Protein AF-A0A951RZ96-F1 (afdb_monomer_lite)

Foldseek 3Di:
DVVVVQLVVLLVQLVVLLVVLVVCVVVVNNPVSVVSNVVSQCSHVVSVVVVVCVVVVVPPPPLPPLPDPPVLVVVVVPDPLPPDLPRVVVVVVVCVVDPDPQDLVNLLSSLLVSLLVLLLVCLVVLNDPSSLVVNVVSCVVSVHDPVSLLSSLVNCVVVNLVSLLVLLLVLLDPPDDPVVSVVSNVSSCVSSVNDPVSSVVSLLVSLLVVLVVLLVVCCPVLAAALVNVQVSQVSCVSSVHHPVCPPVSYDPVSVVSHVRRHLLNCLLLLNFDFDDDPPDDADVVKGWRDKDKWKKKDKDFDQDDWDWDWDWDWDDPDPPDTDIDIDTDTDGDTDIDIDIFIFMWIDMLFWIWTDGPPNVPIDIAGLVQFPDWDQDQFWIWTDGDPDIITIGHDNSCSSSVVSNSVSSSCCNVPVPDPSNVVSVVSVVVGDDDD

Sequence (434 aa):
MLRKIWIIFRWISGIALMALTIGAVASGDTVPGVIIFIIGLLIIPPVTKFLVRLLKGELKRPSLEIKPPLSIRKFIKDLDLKNDDNLIQTIDNRLKQTKRSFSDKDKKKLGLSLYQNISMAGIHSLFQANEEQKLQELREYFHLSDNEISDVRKSIKPMALSEIATLFRNSFNDGYSKIHIESLINKLKNELGLIQPDVNAAKEKAAKEFLDVFLQKKLVKGRVSPADETDIFHVLAKLGYAPEKLSGLIPQATLQNLKTGKLLWQLENGILRQIQAPYLNLRQSENCYWSCNGTRIESETKITEYSLSGGGLSFPVTSTISVGGGTGTARPIENEVTHKYNGTLYLTSQRVIFISPDSSKSFQIGLDDLLSFTQYTDGLGFIIDQNNFIVQLSTKDLELFSIALSSAIRNHLEPDNETLRLARTEIEKGKEVI

Secondary structure (DSSP, 8-state):
-HHHHHHHHHHHHHHHHHHHHHHHHHTT-HHHHHHHHHHHHHHSHHHHHHHHHHHTT------------HHHHHHHHTS-TTT-TTHHHHHHHHHHH-SSPPPHHHHHHHHHHHHHHHHHHHHHHT--HHHHHHHHHHHHHTT--HHHHHHHHHHHHHHHHHHHHHHHHHTTSTTS-HHHHHHHHHHHHHHTT--HHHHHHHHHHHHHHHHHHHHHHHHTTS---HHHHHHHHHHHHHTT--GGGHHHHS-HHHHHHHHHHHHHHHHHTT-PPP---TTS-PPTT--EEEEEEEEEEEEEEEEEEEEEE-----EEEETTEEE-----EEEEEEEEEEEEEEEEEEEESSEEEEE-SSGGG-EEEETTT--EEEE-SSEEEEEETTEEEEEE--HHHHHHHHHHHHHHHHHHH-TT-HHHHHHHHHHHHSPP--

Radius of gyration: 39.44 Å; chains: 1; bounding box: 118×55×101 Å

Structure (mmCIF, N/CA/C/O backbone):
data_AF-A0A951RZ96-F1
#
_entry.id   AF-A0A951RZ96-F1
#
loop_
_atom_site.group_PDB
_atom_site.id
_atom_site.type_symbol
_atom_site.label_atom_id
_atom_site.label_alt_id
_atom_site.label_comp_id
_atom_site.label_asym_id
_atom_site.label_entity_id
_atom_site.label_seq_id
_atom_site.pdbx_PDB_ins_code
_atom_site.Cartn_x
_atom_site.Cartn_y
_atom_site.Cartn_z
_atom_site.occupancy
_atom_site.B_iso_or_equiv
_atom_site.auth_seq_id
_atom_site.auth_comp_id
_atom_site.auth_asym_id
_atom_site.auth_atom_id
_atom_site.pdbx_PDB_model_num
ATOM 1 N N . MET A 1 1 ? 26.055 0.524 41.254 1.00 67.38 1 MET A N 1
ATOM 2 C CA . MET A 1 1 ? 26.644 1.801 41.722 1.00 67.38 1 MET A CA 1
ATOM 3 C C . MET A 1 1 ? 26.820 2.813 40.579 1.00 67.38 1 MET A C 1
ATOM 5 O O . MET A 1 1 ? 26.303 3.917 40.703 1.00 67.38 1 MET A O 1
ATOM 9 N N . LEU A 1 2 ? 27.396 2.423 39.427 1.00 67.88 2 LEU A N 1
ATOM 10 C CA . LEU A 1 2 ? 27.609 3.295 38.250 1.00 67.88 2 LEU A CA 1
ATOM 11 C C . LEU A 1 2 ? 26.382 4.101 37.782 1.00 67.88 2 LEU A C 1
ATOM 13 O O . LEU A 1 2 ? 26.492 5.282 37.475 1.00 67.88 2 LEU A O 1
ATOM 17 N N . ARG A 1 3 ? 25.186 3.500 37.768 1.00 70.69 3 ARG A N 1
ATOM 18 C CA . ARG A 1 3 ? 23.967 4.175 37.284 1.00 70.69 3 ARG A CA 1
ATOM 19 C C . ARG A 1 3 ? 23.546 5.372 38.148 1.00 70.69 3 ARG A C 1
ATOM 21 O O . ARG A 1 3 ? 23.000 6.334 37.620 1.00 70.69 3 ARG A O 1
ATOM 28 N N . LYS A 1 4 ? 23.800 5.322 39.462 1.00 74.25 4 LYS A N 1
ATOM 29 C CA . LYS A 1 4 ? 23.524 6.445 40.377 1.00 74.25 4 LYS A CA 1
ATOM 30 C C . LYS A 1 4 ? 24.537 7.574 40.167 1.00 74.25 4 LYS A C 1
ATOM 32 O O . LYS A 1 4 ? 24.135 8.728 40.093 1.00 74.25 4 LYS A O 1
ATOM 37 N N . ILE A 1 5 ? 25.809 7.222 39.972 1.00 79.44 5 ILE A N 1
ATOM 38 C CA . ILE A 1 5 ? 26.901 8.164 39.678 1.00 79.44 5 ILE A CA 1
ATOM 39 C C . ILE A 1 5 ? 26.632 8.911 38.364 1.00 79.44 5 ILE A C 1
ATOM 41 O O . ILE A 1 5 ? 26.711 10.134 38.322 1.00 79.44 5 ILE A O 1
ATOM 45 N N . TRP A 1 6 ? 26.193 8.203 37.322 1.00 78.75 6 TRP A N 1
ATOM 46 C CA . TRP A 1 6 ? 25.850 8.810 36.032 1.00 78.75 6 TRP A CA 1
ATOM 47 C C . TRP A 1 6 ? 24.682 9.805 36.114 1.00 78.75 6 TRP A C 1
ATOM 49 O O . TRP A 1 6 ? 24.692 10.851 35.470 1.00 78.75 6 TRP A O 1
ATOM 59 N N . ILE A 1 7 ? 23.660 9.501 36.920 1.00 79.62 7 ILE A N 1
ATOM 60 C CA . ILE A 1 7 ? 22.521 10.407 37.127 1.00 79.62 7 ILE A CA 1
ATOM 61 C C . ILE A 1 7 ? 22.978 11.683 37.837 1.00 79.62 7 ILE A C 1
ATOM 63 O O . ILE A 1 7 ? 22.586 12.770 37.421 1.00 79.62 7 ILE A O 1
ATOM 67 N N . ILE A 1 8 ? 23.817 11.555 38.867 1.00 83.00 8 ILE A N 1
ATOM 68 C CA . ILE A 1 8 ? 24.377 12.695 39.604 1.00 83.00 8 ILE A CA 1
ATOM 69 C C . ILE A 1 8 ? 25.233 13.564 38.675 1.00 83.00 8 ILE A C 1
ATOM 71 O O . ILE A 1 8 ? 25.050 14.777 38.642 1.00 83.00 8 ILE A O 1
ATOM 75 N N . PHE A 1 9 ? 26.082 12.954 37.844 1.00 86.50 9 PHE A N 1
ATOM 76 C CA . PHE A 1 9 ? 26.893 13.676 36.862 1.00 86.50 9 PHE A CA 1
ATOM 77 C C . PHE A 1 9 ? 26.039 14.488 35.874 1.00 86.50 9 PHE A C 1
ATOM 79 O O . PHE A 1 9 ? 26.318 15.658 35.626 1.00 86.50 9 PHE A O 1
ATOM 86 N N . ARG A 1 10 ? 24.943 13.908 35.365 1.00 84.62 10 ARG A N 1
ATOM 87 C CA . ARG A 1 10 ? 24.001 14.618 34.482 1.00 84.62 10 ARG A CA 1
ATOM 88 C C . ARG A 1 10 ? 23.308 15.796 35.165 1.00 84.62 10 ARG A C 1
ATOM 90 O O . ARG A 1 10 ? 23.081 16.815 34.523 1.00 84.62 10 ARG A O 1
ATOM 97 N N . TRP A 1 11 ? 22.976 15.674 36.449 1.00 86.12 11 TRP A N 1
ATOM 98 C CA . TRP A 1 11 ? 22.441 16.797 37.223 1.00 86.12 11 TRP A CA 1
ATOM 99 C C . TRP A 1 11 ? 23.462 17.927 37.350 1.00 86.12 11 TRP A C 1
ATOM 101 O O . TRP A 1 11 ? 23.135 19.070 37.050 1.00 86.12 11 TRP A O 1
ATOM 111 N N . ILE A 1 12 ? 24.698 17.596 37.728 1.00 85.69 12 ILE A N 1
ATOM 112 C CA . ILE A 1 12 ? 25.774 18.578 37.910 1.00 85.69 12 ILE A CA 1
ATOM 113 C C . ILE A 1 12 ? 26.086 19.287 36.586 1.00 85.69 12 ILE A C 1
ATOM 115 O O . ILE A 1 12 ? 26.127 20.511 36.544 1.00 85.69 12 ILE A O 1
ATOM 119 N N . SER A 1 13 ? 26.232 18.535 35.492 1.00 84.88 13 SER A N 1
ATOM 120 C CA . SER A 1 13 ? 26.536 19.090 34.169 1.00 84.88 13 SER A CA 1
ATOM 121 C C . SER A 1 13 ? 25.407 19.978 33.627 1.00 84.88 13 SER A C 1
ATOM 123 O O . SER A 1 13 ? 25.680 21.070 33.135 1.00 84.88 13 SER A O 1
ATOM 125 N N . GLY A 1 14 ? 24.142 19.563 33.769 1.00 84.38 14 GLY A N 1
ATOM 126 C CA . GLY A 1 14 ? 22.997 20.369 33.331 1.00 84.38 14 GLY A CA 1
ATOM 127 C C . GLY A 1 14 ? 22.832 21.668 34.127 1.00 84.38 14 GLY A C 1
ATOM 128 O O . GLY A 1 14 ? 22.556 22.713 33.542 1.00 84.38 14 GLY A O 1
ATOM 129 N N . ILE A 1 15 ? 23.053 21.627 35.448 1.00 85.00 15 ILE A N 1
ATOM 130 C CA . ILE A 1 15 ? 23.020 22.823 36.306 1.00 85.00 15 ILE A CA 1
ATOM 131 C C . ILE A 1 15 ? 24.193 23.756 35.983 1.00 85.00 15 ILE A C 1
ATOM 133 O O . ILE A 1 15 ? 23.989 24.961 35.871 1.00 85.00 15 ILE A O 1
ATOM 137 N N . ALA A 1 16 ? 25.401 23.219 35.784 1.00 84.44 16 ALA A N 1
ATOM 138 C CA . ALA A 1 16 ? 26.574 24.015 35.426 1.00 84.44 16 ALA A CA 1
ATOM 139 C C . ALA A 1 16 ? 26.386 24.744 34.086 1.00 84.44 16 ALA A C 1
ATOM 141 O O . ALA A 1 16 ? 26.691 25.929 33.981 1.00 84.44 16 ALA A O 1
ATOM 142 N N . LEU A 1 17 ? 25.810 24.069 33.084 1.00 85.19 17 LEU A N 1
ATOM 143 C CA . LEU A 1 17 ? 25.482 24.692 31.801 1.00 85.19 17 LEU A CA 1
ATOM 144 C C . LEU A 1 17 ? 24.426 25.789 31.949 1.00 85.19 17 LEU A C 1
ATOM 146 O O . LEU A 1 17 ? 24.587 26.842 31.350 1.00 85.19 17 LEU A O 1
ATOM 150 N N . MET A 1 18 ? 23.405 25.608 32.792 1.00 84.00 18 MET A N 1
ATOM 151 C CA . MET A 1 18 ? 22.448 26.684 33.083 1.00 84.00 18 MET A CA 1
ATOM 152 C C . MET A 1 18 ? 23.054 27.847 33.879 1.00 84.00 18 MET A C 1
ATOM 154 O O . MET A 1 18 ? 22.635 28.983 33.707 1.00 84.00 18 MET A O 1
ATOM 158 N N . ALA A 1 19 ? 24.056 27.617 34.725 1.00 82.44 19 ALA A N 1
ATOM 159 C CA . ALA A 1 19 ? 24.758 28.717 35.386 1.00 82.44 19 ALA A CA 1
ATOM 160 C C . ALA A 1 19 ? 25.579 29.549 34.381 1.00 82.44 19 ALA A C 1
ATOM 162 O O . ALA A 1 19 ? 25.634 30.774 34.490 1.00 82.44 19 ALA A O 1
ATOM 163 N N . LEU A 1 20 ? 26.152 28.908 33.355 1.00 80.00 20 LEU A N 1
ATOM 164 C CA . LEU A 1 20 ? 26.902 29.587 32.289 1.00 80.00 20 LEU A CA 1
ATOM 165 C C . LEU A 1 20 ? 26.033 30.520 31.433 1.00 80.00 20 LEU A C 1
ATOM 167 O O . LEU A 1 20 ? 26.541 31.500 30.891 1.00 80.00 20 LEU A O 1
ATOM 171 N N . THR A 1 21 ? 24.722 30.283 31.353 1.00 82.69 21 THR A N 1
ATOM 172 C CA . THR A 1 21 ? 23.816 31.160 30.595 1.00 82.69 21 THR A CA 1
ATOM 173 C C . THR A 1 21 ? 23.649 32.513 31.268 1.00 82.69 21 THR A C 1
ATOM 175 O O . THR A 1 21 ? 23.460 33.508 30.581 1.00 82.69 21 THR A O 1
ATOM 178 N N . ILE A 1 22 ? 23.773 32.573 32.598 1.00 78.44 22 ILE A N 1
ATOM 179 C CA . ILE A 1 22 ? 23.763 33.834 33.351 1.00 78.44 22 ILE A CA 1
ATOM 180 C C . ILE A 1 22 ? 24.985 34.680 32.958 1.00 78.44 22 ILE A C 1
ATOM 182 O O . ILE A 1 22 ? 24.857 35.885 32.759 1.00 78.44 22 ILE A O 1
ATOM 186 N N . GLY A 1 23 ? 26.146 34.043 32.761 1.00 72.75 23 GLY A N 1
ATOM 187 C CA . GLY A 1 23 ? 27.363 34.705 32.280 1.00 72.75 23 GLY A CA 1
ATOM 188 C C . GLY A 1 23 ? 27.250 35.212 30.839 1.00 72.75 23 GLY A C 1
ATOM 189 O O . GLY A 1 23 ? 27.618 36.350 30.568 1.00 72.75 23 GLY A O 1
ATOM 190 N N . ALA A 1 24 ? 26.680 34.408 29.936 1.00 73.44 24 ALA A N 1
ATOM 191 C CA . ALA A 1 24 ? 26.479 34.792 28.534 1.00 73.44 24 ALA A CA 1
ATOM 192 C C . ALA A 1 24 ? 25.457 35.936 28.359 1.00 73.44 24 ALA A C 1
ATOM 194 O O . ALA A 1 24 ? 25.614 36.800 27.499 1.00 73.44 24 ALA A O 1
ATOM 195 N N . VAL A 1 25 ? 24.422 35.979 29.207 1.00 73.12 25 VAL A N 1
ATOM 196 C CA . VAL A 1 25 ? 23.458 37.091 29.236 1.00 73.12 25 VAL A CA 1
ATOM 197 C C . VAL A 1 25 ? 24.111 38.371 29.769 1.00 73.12 25 VAL A C 1
ATOM 199 O O . VAL A 1 25 ? 23.847 39.449 29.243 1.00 73.12 25 VAL A O 1
ATOM 202 N N . ALA A 1 26 ? 25.004 38.264 30.757 1.00 74.75 26 ALA A N 1
ATOM 203 C CA . ALA A 1 26 ? 25.747 39.410 31.281 1.00 74.75 26 ALA A CA 1
ATOM 204 C C . ALA A 1 26 ? 26.756 39.997 30.272 1.00 74.75 26 ALA A C 1
ATOM 206 O O . ALA A 1 26 ? 27.054 41.186 30.343 1.00 74.75 26 ALA A O 1
ATOM 207 N N . SER A 1 27 ? 27.252 39.200 29.318 1.00 77.06 27 SER A N 1
ATOM 208 C CA . SER A 1 27 ? 28.175 39.653 28.267 1.00 77.06 27 SER A CA 1
ATOM 209 C C . SER A 1 27 ? 27.485 40.188 27.003 1.00 77.06 27 SER A C 1
ATOM 211 O O . SER A 1 27 ? 28.173 40.532 26.047 1.00 77.06 27 SER A O 1
ATOM 213 N N . GLY A 1 28 ? 26.147 40.263 26.973 1.00 75.56 28 GLY A N 1
ATOM 214 C CA . GLY A 1 28 ? 25.374 40.776 25.831 1.00 75.56 28 GLY A CA 1
ATOM 215 C C . GLY A 1 28 ? 25.185 39.786 24.673 1.00 75.56 28 GLY A C 1
ATOM 216 O O . GLY A 1 28 ? 24.485 40.102 23.710 1.00 75.56 28 GLY A O 1
ATOM 217 N N . ASP A 1 29 ? 25.734 38.573 24.780 1.00 76.31 29 ASP A N 1
ATOM 218 C CA . ASP A 1 29 ? 25.683 37.544 23.737 1.00 76.31 29 ASP A CA 1
ATOM 219 C C . ASP A 1 29 ? 24.498 36.595 23.968 1.00 76.31 29 ASP A C 1
ATOM 221 O O . ASP A 1 29 ? 24.588 35.506 24.547 1.00 76.31 29 ASP A O 1
ATOM 225 N N . THR A 1 30 ? 23.326 37.042 23.521 1.00 76.00 30 THR A N 1
ATOM 226 C CA . THR A 1 30 ? 22.046 36.370 23.794 1.00 76.00 30 THR A CA 1
ATOM 227 C C . THR A 1 30 ? 21.882 35.045 23.042 1.00 76.00 30 THR A C 1
ATOM 229 O O . THR A 1 30 ? 21.320 34.096 23.591 1.00 76.00 30 THR A O 1
ATOM 232 N N . VAL A 1 31 ? 22.407 34.929 21.818 1.00 80.94 31 VAL A N 1
ATOM 233 C CA . VAL A 1 31 ? 22.244 33.724 20.982 1.00 80.94 31 VAL A CA 1
ATOM 234 C C . VAL A 1 31 ? 23.023 32.519 21.540 1.00 80.94 31 VAL A C 1
ATOM 236 O O . VAL A 1 31 ? 22.403 31.470 21.748 1.00 80.94 31 VAL A O 1
ATOM 239 N N . PRO A 1 32 ? 24.327 32.627 21.877 1.00 79.25 32 PRO A N 1
ATOM 240 C CA . PRO A 1 32 ? 25.053 31.534 22.528 1.00 79.25 32 PRO A CA 1
ATOM 241 C C . PRO A 1 32 ? 24.458 31.160 23.891 1.00 79.25 32 PRO A C 1
ATOM 243 O O . PRO A 1 32 ? 24.352 29.975 24.213 1.00 79.25 32 PRO A O 1
ATOM 246 N N . GLY A 1 33 ? 24.005 32.152 24.667 1.00 81.44 33 GLY A N 1
ATOM 247 C CA . GLY A 1 33 ? 23.367 31.929 25.966 1.00 81.44 33 GLY A CA 1
ATOM 248 C C . GLY A 1 33 ? 22.097 31.080 25.873 1.00 81.44 33 GLY A C 1
ATOM 249 O O . GLY A 1 33 ? 21.921 30.148 26.657 1.00 81.44 33 GLY A O 1
ATOM 250 N N . VAL A 1 34 ? 21.242 31.331 24.876 1.00 81.1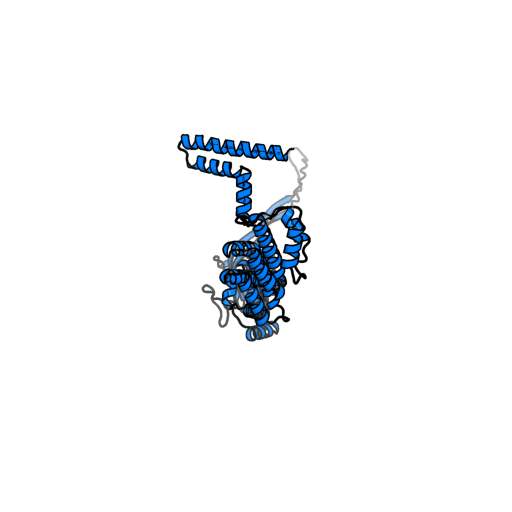9 34 VAL A N 1
ATOM 251 C CA . VAL A 1 34 ? 20.021 30.539 24.645 1.00 81.19 34 VAL A CA 1
ATOM 252 C C . VAL A 1 34 ? 20.352 29.108 24.215 1.00 81.19 34 VAL A C 1
ATOM 254 O O . VAL A 1 34 ? 19.736 28.162 24.708 1.00 81.19 34 VAL A O 1
ATOM 257 N N . ILE A 1 35 ? 21.349 28.920 23.346 1.00 82.25 35 ILE A N 1
ATOM 258 C CA . ILE A 1 35 ? 21.777 27.583 22.905 1.00 82.25 35 ILE A CA 1
ATOM 259 C C . ILE A 1 35 ? 22.291 26.765 24.097 1.00 82.25 35 ILE A C 1
ATOM 261 O O . ILE A 1 35 ? 21.859 25.629 24.304 1.00 82.25 35 ILE A O 1
ATOM 265 N N . ILE A 1 36 ? 23.155 27.356 24.928 1.00 84.06 36 ILE A N 1
ATOM 266 C CA . ILE A 1 36 ? 23.700 26.707 26.129 1.00 84.06 36 ILE A CA 1
ATOM 267 C C . ILE A 1 36 ? 22.582 26.388 27.131 1.00 84.06 36 ILE A C 1
ATOM 269 O O . ILE A 1 36 ? 22.585 25.308 27.726 1.00 84.06 36 ILE A O 1
ATOM 273 N N . PHE A 1 37 ? 21.585 27.268 27.266 1.00 83.75 37 PHE A N 1
ATOM 274 C CA . PHE A 1 37 ? 20.424 27.041 28.127 1.00 83.75 37 PHE A CA 1
ATOM 275 C C . PHE A 1 37 ? 19.619 25.819 27.692 1.00 83.75 37 PHE A C 1
ATOM 277 O O . PHE A 1 37 ? 19.328 24.946 28.509 1.00 83.75 37 PHE A O 1
ATOM 284 N N . ILE A 1 38 ? 19.308 25.720 26.397 1.00 83.31 38 ILE A N 1
ATOM 285 C CA . ILE A 1 38 ? 18.549 24.597 25.837 1.00 83.31 38 ILE A CA 1
ATOM 286 C C . ILE A 1 38 ? 19.325 23.287 26.020 1.00 83.31 38 ILE A C 1
ATOM 288 O O . ILE A 1 38 ? 18.748 22.294 26.467 1.00 83.31 38 ILE A O 1
ATOM 292 N N . ILE A 1 39 ? 20.633 23.282 25.747 1.00 83.81 39 ILE A N 1
ATOM 293 C CA . ILE A 1 39 ? 21.493 22.104 25.942 1.00 83.81 39 ILE A CA 1
ATOM 294 C C . ILE A 1 39 ? 21.534 21.701 27.424 1.00 83.81 39 ILE A C 1
ATOM 296 O O . ILE A 1 39 ? 21.363 20.524 27.745 1.00 83.81 39 ILE A O 1
ATOM 300 N N . GLY A 1 40 ? 21.694 22.664 28.336 1.00 82.81 40 GLY A N 1
ATOM 301 C CA . GLY A 1 40 ? 21.662 22.426 29.780 1.00 82.81 40 GLY A CA 1
ATOM 302 C C . GLY A 1 40 ? 20.340 21.805 30.232 1.00 82.81 40 GLY A C 1
ATOM 303 O O . GLY A 1 40 ? 20.338 20.794 30.940 1.00 82.81 40 GLY A O 1
ATOM 304 N N . LEU A 1 41 ? 19.212 22.330 29.743 1.00 83.88 41 LEU A N 1
ATOM 305 C CA . LEU A 1 41 ? 17.874 21.798 30.009 1.00 83.88 41 LEU A CA 1
ATOM 306 C C . LEU A 1 41 ? 17.742 20.345 29.518 1.00 83.88 41 LEU A C 1
ATOM 308 O O . LEU A 1 41 ? 17.249 19.481 30.246 1.00 83.88 41 LEU A O 1
ATOM 312 N N . LEU A 1 42 ? 18.243 20.056 28.312 1.00 83.94 42 LEU A N 1
ATOM 313 C CA . LEU A 1 42 ? 18.226 18.734 27.681 1.00 83.94 42 LEU A CA 1
ATOM 314 C C . LEU A 1 42 ? 19.121 17.699 28.366 1.00 83.94 42 LEU A C 1
ATOM 316 O O . LEU A 1 42 ? 18.974 16.513 28.097 1.00 83.94 42 LEU A O 1
ATOM 320 N N . ILE A 1 43 ? 20.037 18.073 29.256 1.00 86.12 43 ILE A N 1
ATOM 321 C CA . ILE A 1 43 ? 20.878 17.094 29.963 1.00 86.12 43 ILE A CA 1
ATOM 322 C C . ILE A 1 43 ? 20.187 16.592 31.240 1.00 86.12 43 ILE A C 1
ATOM 324 O O . ILE A 1 43 ? 20.387 15.435 31.649 1.00 86.12 43 ILE A O 1
ATOM 328 N N . ILE A 1 44 ? 19.295 17.400 31.821 1.00 86.25 44 ILE A N 1
ATOM 329 C CA . ILE A 1 44 ? 18.681 17.132 33.123 1.00 86.25 44 ILE A CA 1
ATOM 330 C C . ILE A 1 44 ? 17.680 15.963 33.015 1.00 86.25 44 ILE A C 1
ATOM 332 O O . ILE A 1 44 ? 16.775 15.958 32.169 1.00 86.25 44 ILE A O 1
ATOM 336 N N . PRO A 1 45 ? 17.816 14.917 33.857 1.00 81.62 45 PRO A N 1
ATOM 337 C CA . PRO A 1 45 ? 17.009 13.697 33.756 1.00 81.62 45 PRO A CA 1
ATOM 338 C C . PRO A 1 45 ? 15.471 13.861 33.729 1.00 81.62 45 PRO A C 1
ATOM 340 O O . PRO A 1 45 ? 14.825 13.110 32.997 1.00 81.62 45 PRO A O 1
ATOM 343 N N . PRO A 1 46 ? 14.834 14.779 34.481 1.00 79.19 46 PRO A N 1
ATOM 344 C CA . PRO A 1 46 ? 13.391 15.013 34.414 1.00 79.19 46 PRO A CA 1
ATOM 345 C C . PRO A 1 46 ? 12.948 15.559 33.053 1.00 79.19 46 PRO A C 1
ATOM 347 O O . PRO A 1 46 ? 11.949 15.091 32.515 1.00 79.19 46 PRO A O 1
ATOM 350 N N . VAL A 1 47 ? 13.719 16.484 32.474 1.00 75.00 47 VAL A N 1
ATOM 351 C CA . VAL A 1 47 ? 13.418 17.133 31.188 1.00 75.00 47 VAL A CA 1
ATOM 352 C C . VAL A 1 47 ? 13.561 16.135 30.047 1.00 75.00 47 VAL A C 1
ATOM 354 O O . VAL A 1 47 ? 12.660 15.998 29.227 1.00 75.00 47 VAL A O 1
ATOM 357 N N . THR A 1 48 ? 14.635 15.343 30.043 1.00 75.88 48 THR A N 1
ATOM 358 C CA . THR A 1 48 ? 14.790 14.261 29.056 1.00 75.88 48 THR A CA 1
ATOM 359 C C . THR A 1 48 ? 13.709 13.202 29.169 1.00 75.88 48 THR A C 1
ATOM 361 O O . THR A 1 48 ? 13.169 12.781 28.154 1.00 75.88 48 THR A O 1
ATOM 364 N N . LYS A 1 49 ? 13.327 12.790 30.385 1.00 74.50 49 LYS A N 1
ATOM 365 C CA . LYS A 1 49 ? 12.194 11.871 30.573 1.00 74.50 49 LYS A CA 1
ATOM 366 C C . LYS A 1 49 ? 10.879 12.473 30.082 1.00 74.50 49 LYS A C 1
ATOM 368 O O . LYS A 1 49 ? 10.064 11.743 29.528 1.00 74.50 49 LYS A O 1
ATOM 373 N N . PHE A 1 50 ? 10.669 13.770 30.286 1.00 70.56 50 PHE A N 1
ATOM 374 C CA . PHE A 1 50 ? 9.487 14.478 29.807 1.00 70.56 50 PHE A CA 1
ATOM 375 C C . PHE A 1 50 ? 9.457 14.571 28.276 1.00 70.56 50 PHE A C 1
ATOM 377 O O . PHE A 1 50 ? 8.454 14.208 27.673 1.00 70.56 50 PHE A O 1
ATOM 384 N N . LEU A 1 51 ? 10.566 14.947 27.636 1.00 67.62 51 LEU A N 1
ATOM 385 C CA . LEU A 1 51 ? 10.683 15.029 26.176 1.00 67.62 51 LEU A CA 1
ATOM 386 C C . LEU A 1 51 ? 10.592 13.668 25.496 1.00 67.62 51 LEU A C 1
ATOM 388 O O . LEU A 1 51 ? 9.917 13.541 24.485 1.00 67.62 51 LEU A O 1
ATOM 392 N N . VAL A 1 52 ? 11.205 12.631 26.070 1.00 71.00 52 VAL A N 1
ATOM 393 C CA . VAL A 1 52 ? 11.050 11.259 25.570 1.00 71.00 52 VAL A CA 1
ATOM 394 C C . VAL A 1 52 ? 9.588 10.818 25.667 1.00 71.00 52 VAL A C 1
ATOM 396 O O . VAL A 1 52 ? 9.091 10.188 24.740 1.00 71.00 52 VAL A O 1
ATOM 399 N N . ARG A 1 53 ? 8.871 11.185 26.739 1.00 64.81 53 ARG A N 1
ATOM 400 C CA . ARG A 1 53 ? 7.423 10.934 26.845 1.00 64.81 53 ARG A CA 1
ATOM 401 C C . ARG A 1 53 ? 6.609 11.752 25.838 1.00 64.81 53 ARG A C 1
ATOM 403 O O . ARG A 1 53 ? 5.653 11.221 25.289 1.00 64.81 53 ARG A O 1
ATOM 410 N N . LEU A 1 54 ? 6.980 13.005 25.573 1.00 61.81 54 LEU A N 1
ATOM 411 C CA . LEU A 1 54 ? 6.329 13.866 24.578 1.00 61.81 54 LEU A CA 1
ATOM 412 C C . LEU A 1 54 ? 6.529 13.321 23.152 1.00 61.81 54 LEU A C 1
ATOM 414 O O . LEU A 1 54 ? 5.555 13.147 22.429 1.00 61.81 54 LEU A O 1
ATOM 418 N N . LEU A 1 55 ? 7.761 12.957 22.785 1.00 58.69 55 LEU A N 1
ATOM 419 C CA . LEU A 1 55 ? 8.117 12.409 21.469 1.00 58.69 55 LEU A CA 1
ATOM 420 C C . LEU A 1 55 ? 7.537 11.014 21.215 1.00 58.69 55 LEU A C 1
ATOM 422 O O . LEU A 1 55 ? 7.201 10.688 20.083 1.00 58.69 55 LEU A O 1
ATOM 426 N N . LYS A 1 56 ? 7.376 10.192 22.258 1.00 62.75 56 LYS A N 1
ATOM 427 C CA . LYS A 1 56 ? 6.706 8.885 22.151 1.00 62.75 56 LYS A CA 1
ATOM 428 C C . LYS A 1 56 ? 5.175 8.974 22.149 1.00 62.75 56 LYS A C 1
ATOM 430 O O . LYS A 1 56 ? 4.518 7.938 22.139 1.00 62.75 56 LYS A O 1
ATOM 435 N N . GLY A 1 57 ? 4.593 10.176 22.224 1.00 42.12 57 GLY A N 1
ATOM 436 C CA . GLY A 1 57 ? 3.144 10.345 22.390 1.00 42.12 57 GLY A CA 1
ATOM 437 C C . GLY A 1 57 ? 2.612 9.778 23.718 1.00 42.12 57 GLY A C 1
ATOM 438 O O . GLY A 1 57 ? 1.412 9.585 23.883 1.00 42.12 57 GLY A O 1
ATOM 439 N N . GLU A 1 58 ? 3.499 9.519 24.684 1.00 46.06 58 GLU A N 1
ATOM 440 C CA . GLU A 1 58 ? 3.207 8.960 26.009 1.00 46.06 58 GLU A CA 1
ATOM 441 C C . GLU A 1 58 ? 2.833 10.033 27.041 1.00 46.06 58 GLU A C 1
ATOM 443 O O . GLU A 1 58 ? 2.655 9.719 28.222 1.00 46.06 58 GLU A O 1
ATOM 448 N N . LEU A 1 59 ? 2.660 11.294 26.627 1.00 41.50 59 LEU A N 1
ATOM 449 C CA . LEU A 1 59 ? 1.913 12.283 27.406 1.00 41.50 59 LEU A CA 1
ATOM 450 C C . LEU A 1 59 ? 0.430 11.901 27.430 1.00 41.50 59 LEU A C 1
ATOM 452 O O . LEU A 1 59 ? -0.450 12.615 26.954 1.00 41.50 59 LEU A O 1
ATOM 456 N N . LYS A 1 60 ? 0.139 10.759 28.056 1.00 43.38 60 LYS A N 1
ATOM 457 C CA . LYS A 1 60 ? -1.146 10.534 28.684 1.00 43.38 60 LYS A CA 1
ATOM 458 C C . LYS A 1 60 ? -1.326 11.709 29.641 1.00 43.38 60 LYS A C 1
ATOM 460 O O . LYS A 1 60 ? -0.616 11.809 30.645 1.00 43.38 60 LYS A O 1
ATOM 465 N N . ARG A 1 61 ? -2.286 12.595 29.331 1.00 37.09 61 ARG A N 1
ATOM 466 C CA . ARG A 1 61 ? -3.000 13.362 30.368 1.00 37.09 61 ARG A CA 1
ATOM 467 C C . ARG A 1 61 ? -3.209 12.405 31.537 1.00 37.09 61 ARG A C 1
ATOM 469 O O . ARG A 1 61 ? -3.511 11.249 31.229 1.00 37.09 61 ARG A O 1
ATOM 476 N N . PRO A 1 62 ? -3.019 12.817 32.804 1.00 32.44 62 PRO A N 1
ATOM 477 C CA . PRO A 1 62 ? -3.180 11.910 33.930 1.00 32.44 62 PRO A CA 1
ATOM 478 C C . PRO A 1 62 ? -4.505 11.187 33.741 1.00 32.44 62 PRO A C 1
ATOM 480 O O . PRO A 1 62 ? -5.575 11.782 33.844 1.00 32.44 62 PRO A O 1
ATOM 483 N N . SER A 1 63 ? -4.420 9.918 33.340 1.00 35.91 63 SER A N 1
ATOM 484 C CA . SER A 1 63 ? -5.569 9.053 33.329 1.00 35.91 63 SER A CA 1
ATOM 485 C C . SER A 1 63 ? -5.922 9.005 34.795 1.00 35.91 63 SER A C 1
ATOM 487 O O . SER A 1 63 ? -5.122 8.520 35.602 1.00 35.91 63 SER A O 1
ATOM 489 N N . LEU A 1 64 ? -7.067 9.578 35.144 1.00 40.00 64 LEU A N 1
ATOM 490 C CA . LEU A 1 64 ? -7.757 9.293 36.388 1.00 40.00 64 LEU A CA 1
ATOM 491 C C . LEU A 1 64 ? -8.140 7.804 36.349 1.00 40.00 64 LEU A C 1
ATOM 493 O O . LEU A 1 64 ? -9.305 7.441 36.282 1.00 40.00 64 LEU A O 1
ATOM 497 N N . GLU A 1 65 ? -7.142 6.915 36.344 1.00 43.38 65 GLU A N 1
ATOM 498 C CA . GLU A 1 65 ? -7.303 5.599 36.921 1.00 43.38 65 GLU A CA 1
ATOM 499 C C . GLU A 1 65 ? -7.576 5.895 38.385 1.00 43.38 65 GLU A C 1
ATOM 501 O O . GLU A 1 65 ? -6.666 6.204 39.160 1.00 43.38 65 GLU A O 1
ATOM 506 N N . ILE A 1 66 ? -8.851 5.860 38.752 1.00 53.53 66 ILE A N 1
ATOM 507 C CA . ILE A 1 66 ? -9.258 5.757 40.140 1.00 53.53 66 ILE A CA 1
ATOM 508 C C . ILE A 1 66 ? -8.640 4.437 40.604 1.00 53.53 66 ILE A C 1
ATOM 510 O O . ILE A 1 66 ? -9.198 3.371 40.391 1.00 53.53 66 ILE A O 1
ATOM 514 N N . LYS A 1 67 ? -7.415 4.467 41.140 1.00 53.97 67 LYS A N 1
ATOM 515 C CA . LYS A 1 67 ? -6.822 3.313 41.816 1.00 53.97 67 LYS A CA 1
ATOM 516 C C . LYS A 1 67 ? -7.395 3.338 43.217 1.00 53.97 67 LYS A C 1
ATOM 518 O O . LYS A 1 67 ? -6.936 4.147 44.030 1.00 53.97 67 LYS A O 1
ATOM 523 N N . PRO A 1 68 ? -8.419 2.525 43.518 1.00 60.06 68 PRO A N 1
ATOM 524 C CA . PRO A 1 68 ? -8.978 2.566 44.843 1.00 60.06 68 PRO A CA 1
ATOM 525 C C . PRO A 1 68 ? -7.946 2.013 45.841 1.00 60.06 68 PRO A C 1
ATOM 527 O O . PRO A 1 68 ? -7.051 1.244 45.461 1.00 60.06 68 PRO A O 1
ATOM 530 N N . PRO A 1 69 ? -8.044 2.401 47.121 1.00 69.62 69 PRO A N 1
ATOM 531 C CA . PRO A 1 69 ? -7.203 1.856 48.179 1.00 69.62 69 PRO A CA 1
ATOM 532 C C . PRO A 1 69 ? -7.228 0.320 48.193 1.00 69.62 69 PRO A C 1
ATOM 534 O O . PRO A 1 69 ? -8.217 -0.314 47.819 1.00 69.62 69 PRO A O 1
ATOM 537 N N . LEU A 1 70 ? -6.131 -0.288 48.656 1.00 65.25 70 LEU A N 1
ATOM 538 C CA . LEU A 1 70 ? -5.890 -1.738 48.591 1.00 65.25 70 LEU A CA 1
ATOM 539 C C . LEU A 1 70 ? -7.035 -2.580 49.191 1.00 65.25 70 LEU A C 1
ATOM 541 O O . LEU A 1 70 ? -7.313 -3.680 48.720 1.00 65.25 70 LEU A O 1
ATOM 545 N N . SER A 1 71 ? -7.713 -2.050 50.210 1.00 67.00 71 SER A N 1
ATOM 546 C CA . SER A 1 71 ? -8.873 -2.666 50.861 1.00 67.00 71 SER A CA 1
ATOM 547 C C . SER A 1 71 ? -10.084 -2.800 49.935 1.00 67.00 71 SER A C 1
ATOM 549 O O . SER A 1 71 ? -10.724 -3.844 49.932 1.00 67.00 71 SER A O 1
ATOM 551 N N . ILE A 1 72 ? -10.363 -1.782 49.116 1.00 73.25 72 ILE A N 1
ATOM 552 C CA . ILE A 1 72 ? -11.458 -1.800 48.136 1.00 73.25 72 ILE A CA 1
ATOM 553 C C . ILE A 1 72 ? -11.131 -2.784 47.008 1.00 73.25 72 ILE A C 1
ATOM 555 O O . ILE A 1 72 ? -11.990 -3.556 46.603 1.00 73.25 72 ILE A O 1
ATOM 559 N N . ARG A 1 73 ? -9.870 -2.842 46.553 1.00 72.56 73 ARG A N 1
ATOM 560 C CA . ARG A 1 73 ? -9.440 -3.852 45.566 1.00 72.56 73 ARG A CA 1
ATOM 561 C C . ARG A 1 73 ? -9.658 -5.284 46.050 1.00 72.56 73 ARG A C 1
ATOM 563 O O . ARG A 1 73 ? -10.134 -6.103 45.275 1.00 72.56 73 ARG A O 1
ATOM 570 N N . LYS A 1 74 ? -9.299 -5.582 47.304 1.00 75.62 74 LYS A N 1
ATOM 571 C CA . LYS A 1 74 ? -9.537 -6.908 47.897 1.00 75.62 74 LYS A CA 1
ATOM 572 C C . LYS A 1 74 ? -11.031 -7.213 47.997 1.00 75.62 74 LYS A C 1
ATOM 574 O O . LYS A 1 74 ? -11.440 -8.281 47.578 1.00 75.62 74 LYS A O 1
ATOM 579 N N . PHE A 1 75 ? -11.829 -6.251 48.465 1.00 80.00 75 PHE A N 1
ATOM 580 C CA . PHE A 1 75 ? -13.283 -6.402 48.559 1.00 80.00 75 PHE A CA 1
ATOM 581 C C . PHE A 1 75 ? -13.923 -6.747 47.207 1.00 80.00 75 PHE A C 1
ATOM 583 O O . PHE A 1 75 ? -14.729 -7.664 47.133 1.00 80.00 75 PHE A O 1
ATOM 590 N N . ILE A 1 76 ? -13.528 -6.045 46.140 1.00 78.38 76 ILE A N 1
ATOM 591 C CA . ILE A 1 76 ? -14.067 -6.259 44.791 1.00 78.38 76 ILE A CA 1
ATOM 592 C C . ILE A 1 76 ? -13.637 -7.605 44.205 1.00 78.38 76 ILE A C 1
ATOM 594 O O . ILE A 1 76 ? -14.444 -8.263 43.560 1.00 78.38 76 ILE A O 1
ATOM 598 N N . LYS A 1 77 ? -12.375 -8.015 44.404 1.00 78.62 77 LYS A N 1
ATOM 599 C CA . LYS A 1 77 ? -11.831 -9.255 43.821 1.00 78.62 77 LYS A CA 1
ATOM 600 C C . LYS A 1 77 ? -12.636 -10.495 44.219 1.00 78.62 77 LYS A C 1
ATOM 602 O O . LYS A 1 77 ? -12.697 -11.455 43.462 1.00 78.62 77 LYS A O 1
ATOM 607 N N . ASP A 1 78 ? -13.230 -10.454 45.399 1.00 77.75 78 ASP A N 1
ATOM 608 C CA . ASP A 1 78 ? -13.960 -11.570 45.973 1.00 77.75 78 ASP A CA 1
ATOM 609 C C . ASP A 1 78 ? -15.472 -11.517 45.661 1.00 77.75 78 ASP A C 1
ATOM 611 O O . ASP A 1 78 ? -16.234 -12.255 46.285 1.00 77.75 78 ASP A O 1
ATOM 615 N N . LEU A 1 79 ? -15.936 -10.601 44.802 1.00 82.38 79 LEU A N 1
ATOM 616 C CA . LEU A 1 79 ? -17.325 -10.530 44.336 1.00 82.38 79 LEU A CA 1
ATOM 617 C C . LEU A 1 79 ? -17.444 -11.172 42.950 1.00 82.38 79 LEU A C 1
ATOM 619 O O . LEU A 1 79 ? -16.631 -10.888 42.068 1.00 82.38 79 LEU A O 1
ATOM 623 N N . ASP A 1 80 ? -18.489 -11.973 42.729 1.00 81.12 80 ASP A N 1
ATOM 624 C CA . ASP A 1 80 ? -18.840 -12.445 41.386 1.00 81.12 80 ASP A CA 1
ATOM 625 C C . ASP A 1 80 ? -19.639 -11.367 40.645 1.00 81.12 80 ASP A C 1
ATOM 627 O O . ASP A 1 80 ? -20.863 -11.392 40.564 1.00 81.12 80 ASP A O 1
ATOM 631 N N . LEU A 1 81 ? -18.929 -10.386 40.087 1.00 79.56 81 LEU A N 1
ATOM 632 C CA . LEU A 1 81 ? -19.558 -9.288 39.346 1.00 79.56 81 LEU A CA 1
ATOM 633 C C . LEU A 1 81 ? -20.331 -9.770 38.106 1.00 79.56 81 LEU A C 1
ATOM 635 O O . LEU A 1 81 ? -21.226 -9.066 37.631 1.00 79.56 81 LEU A O 1
ATOM 639 N N . LYS A 1 82 ? -19.995 -10.953 37.579 1.00 73.62 82 LYS A N 1
ATOM 640 C CA . LYS A 1 82 ? -20.534 -11.459 36.319 1.00 73.62 82 LYS A CA 1
ATOM 641 C C . LYS A 1 82 ? -21.876 -12.152 36.534 1.00 73.62 82 LYS A C 1
ATOM 643 O O . LYS A 1 82 ? -22.854 -11.750 35.909 1.00 73.62 82 LYS A O 1
ATOM 648 N N . ASN A 1 83 ? -21.937 -13.122 37.446 1.00 79.19 83 ASN A N 1
ATOM 649 C CA . ASN A 1 83 ? -23.106 -13.998 37.588 1.00 79.19 83 ASN A CA 1
ATOM 650 C C . ASN A 1 83 ? -23.989 -13.690 38.805 1.00 79.19 83 ASN A C 1
ATOM 652 O O . ASN A 1 83 ? -25.027 -14.319 38.959 1.00 79.19 83 ASN A O 1
ATOM 656 N N . ASP A 1 84 ? -23.604 -12.756 39.680 1.00 80.69 84 ASP A N 1
ATOM 657 C CA . ASP A 1 84 ? -24.447 -12.395 40.826 1.00 80.69 84 ASP A CA 1
ATOM 658 C C . ASP A 1 84 ? -25.615 -11.505 40.380 1.00 80.69 84 ASP A C 1
ATOM 660 O O . ASP A 1 84 ? -25.406 -10.335 40.048 1.00 80.69 84 ASP A O 1
ATOM 664 N N . ASP A 1 85 ? -26.824 -12.063 40.345 1.00 78.69 85 ASP A N 1
ATOM 665 C CA . ASP A 1 85 ? -28.056 -11.355 39.972 1.00 78.69 85 ASP A CA 1
ATOM 666 C C . ASP A 1 85 ? -28.561 -10.409 41.076 1.00 78.69 85 ASP A C 1
ATOM 668 O O . ASP A 1 85 ? -29.331 -9.500 40.790 1.00 78.69 85 ASP A O 1
ATOM 672 N N . ASN A 1 86 ? -28.100 -10.569 42.324 1.00 85.06 86 ASN A N 1
ATOM 673 C CA . ASN A 1 86 ? -28.489 -9.740 43.472 1.00 85.06 86 ASN A CA 1
ATOM 674 C C . ASN A 1 86 ? -27.280 -8.992 44.049 1.00 85.06 86 ASN A C 1
ATOM 676 O O . ASN A 1 86 ? -27.089 -8.900 45.268 1.00 85.06 86 ASN A O 1
ATOM 680 N N . LEU A 1 87 ? -26.464 -8.425 43.157 1.00 85.75 87 LEU A N 1
ATOM 681 C CA . LEU A 1 87 ? -25.174 -7.820 43.484 1.00 85.75 87 LEU A CA 1
ATOM 682 C C . LEU A 1 87 ? -25.262 -6.791 44.625 1.00 85.75 87 LEU A C 1
ATOM 684 O O . LEU A 1 87 ? -24.398 -6.770 45.504 1.00 85.75 87 LEU A O 1
ATOM 688 N N . ILE A 1 88 ? -26.307 -5.956 44.655 1.00 87.56 88 ILE A N 1
ATOM 689 C CA . ILE A 1 88 ? -26.501 -4.961 45.723 1.00 87.56 88 ILE A CA 1
ATOM 690 C C . ILE A 1 88 ? -26.705 -5.622 47.086 1.00 87.56 88 ILE A C 1
ATOM 692 O O . ILE A 1 88 ? -26.108 -5.187 48.071 1.00 87.56 88 ILE A O 1
ATOM 696 N N . GLN A 1 89 ? -27.493 -6.694 47.156 1.00 85.12 89 GLN A N 1
ATOM 697 C CA . GLN A 1 89 ? -27.741 -7.407 48.406 1.00 85.12 89 GLN A CA 1
ATOM 698 C C . GLN A 1 89 ? -26.467 -8.096 48.907 1.00 85.12 89 GLN A C 1
ATOM 700 O O . GLN A 1 89 ? -26.157 -8.039 50.099 1.00 85.12 89 GLN A O 1
ATOM 705 N N . THR A 1 90 ? -25.680 -8.682 48.001 1.00 85.38 90 THR A N 1
ATOM 706 C CA . THR A 1 90 ? -24.367 -9.257 48.320 1.00 85.38 90 THR A CA 1
ATOM 707 C C . THR A 1 90 ? -23.404 -8.192 48.845 1.00 85.38 90 THR A C 1
ATOM 709 O O . THR A 1 90 ? -22.732 -8.408 49.859 1.00 85.38 90 THR A O 1
ATOM 712 N N . ILE A 1 91 ? -23.357 -7.019 48.206 1.00 86.62 91 ILE A N 1
ATOM 713 C CA . ILE A 1 91 ? -22.540 -5.883 48.649 1.00 86.62 91 ILE A CA 1
ATOM 714 C C . ILE A 1 91 ? -22.977 -5.412 50.041 1.00 86.62 91 ILE A C 1
ATOM 716 O O . ILE A 1 91 ? -22.125 -5.274 50.920 1.00 86.62 91 ILE A O 1
ATOM 720 N N . ASP A 1 92 ? -24.275 -5.200 50.263 1.00 85.56 92 ASP A N 1
ATOM 721 C CA . ASP A 1 92 ? -24.824 -4.692 51.524 1.00 85.56 92 ASP A CA 1
ATOM 722 C C . ASP A 1 92 ? -24.560 -5.657 52.691 1.00 85.56 92 ASP A C 1
ATOM 724 O O . ASP A 1 92 ? -24.025 -5.264 53.732 1.00 85.56 92 ASP A O 1
ATOM 728 N N . ASN A 1 93 ? -24.825 -6.951 52.486 1.00 85.06 93 ASN A N 1
ATOM 729 C CA . ASN A 1 93 ? -24.532 -7.999 53.465 1.00 85.06 93 ASN A CA 1
ATOM 730 C C . ASN A 1 93 ? -23.045 -8.032 53.826 1.00 85.06 93 ASN A C 1
ATOM 732 O O . ASN A 1 93 ? -22.675 -8.151 54.997 1.00 85.06 93 ASN A O 1
ATOM 736 N N . ARG A 1 94 ? -22.171 -7.878 52.831 1.00 83.62 94 ARG A N 1
ATOM 737 C CA . ARG A 1 94 ? -20.727 -7.919 53.045 1.00 83.62 94 ARG A CA 1
ATOM 738 C C . ARG A 1 94 ? -20.204 -6.667 53.741 1.00 83.62 94 ARG A C 1
ATOM 740 O O . ARG A 1 94 ? -19.343 -6.780 54.610 1.00 83.62 94 ARG A O 1
ATOM 747 N N . LEU A 1 95 ? -20.743 -5.493 53.415 1.00 83.69 95 LEU A N 1
ATOM 748 C CA . LEU A 1 95 ? -20.445 -4.244 54.122 1.00 83.69 95 LEU A CA 1
ATOM 749 C C . LEU A 1 95 ? -20.863 -4.326 55.598 1.00 83.69 95 LEU A C 1
ATOM 751 O O . LEU A 1 95 ? -20.117 -3.872 56.466 1.00 83.69 95 LEU A O 1
ATOM 755 N N . LYS A 1 96 ? -21.999 -4.970 55.901 1.00 81.94 96 LYS A N 1
ATOM 756 C CA . LYS A 1 96 ? -22.453 -5.228 57.280 1.00 81.94 96 LYS A CA 1
ATOM 757 C C . LYS A 1 96 ? -21.550 -6.209 58.035 1.00 81.94 96 LYS A C 1
ATOM 759 O O . LYS A 1 96 ? -21.338 -6.046 59.232 1.00 81.94 96 LYS A O 1
ATOM 764 N N . GLN A 1 97 ? -20.995 -7.209 57.350 1.00 80.00 97 GLN A N 1
ATOM 765 C CA . GLN A 1 97 ? -20.104 -8.212 57.949 1.00 80.00 97 GLN A CA 1
ATOM 766 C C . GLN A 1 97 ? -18.655 -7.729 58.118 1.00 80.00 97 GLN A C 1
ATOM 768 O O . GLN A 1 97 ? -17.889 -8.299 58.901 1.00 80.00 97 GLN A O 1
ATOM 773 N N . THR A 1 98 ? -18.235 -6.685 57.399 1.00 74.94 98 THR A N 1
ATOM 774 C CA . THR A 1 98 ? -16.884 -6.142 57.554 1.00 74.94 98 THR A CA 1
ATOM 775 C C . THR A 1 98 ? -16.714 -5.411 58.886 1.00 74.94 98 THR A C 1
ATOM 777 O O . THR A 1 98 ? -17.391 -4.429 59.159 1.00 74.94 98 THR A O 1
ATOM 780 N N . LYS A 1 99 ? -15.710 -5.809 59.686 1.00 64.25 99 LYS A N 1
ATOM 781 C CA . LYS A 1 99 ? -15.337 -5.145 60.959 1.00 64.25 99 LYS A CA 1
ATOM 782 C C . LYS A 1 99 ? -14.945 -3.663 60.825 1.00 64.25 99 LYS A C 1
ATOM 784 O O . LYS A 1 99 ? -14.773 -2.980 61.829 1.00 64.25 99 LYS A O 1
ATOM 789 N N . ARG A 1 100 ? -14.729 -3.169 59.604 1.00 68.19 100 ARG A N 1
ATOM 790 C CA . ARG A 1 100 ? -14.290 -1.801 59.322 1.00 68.19 100 ARG A CA 1
ATOM 791 C C . ARG A 1 100 ? -15.485 -0.964 58.878 1.00 68.19 100 ARG A C 1
ATOM 793 O O . ARG A 1 100 ? -16.118 -1.298 57.884 1.00 68.19 100 ARG A O 1
ATOM 800 N N . SER A 1 101 ? -15.717 0.161 59.551 1.00 70.62 101 SER A N 1
ATOM 801 C CA . SER A 1 101 ? -16.685 1.159 59.093 1.00 70.62 101 SER A CA 1
ATOM 802 C C . SER A 1 101 ? -16.184 1.821 57.804 1.00 70.62 101 SER A C 1
ATOM 804 O O . SER A 1 101 ? -15.075 2.363 57.763 1.00 70.62 101 SER A O 1
ATOM 806 N N . PHE A 1 102 ? -16.976 1.734 56.735 1.00 75.00 102 PHE A N 1
ATOM 807 C CA . PHE A 1 102 ? -16.738 2.476 55.500 1.00 75.00 102 PHE A CA 1
ATOM 808 C C . PHE A 1 102 ? -17.353 3.868 55.635 1.00 75.00 102 PHE A C 1
ATOM 810 O O . PHE A 1 102 ? -18.563 3.987 55.829 1.00 75.00 102 PHE A O 1
ATOM 817 N N . SER A 1 103 ? -16.531 4.910 55.489 1.00 81.06 103 SER A N 1
ATOM 818 C CA . SER A 1 103 ? -17.041 6.279 55.366 1.00 81.06 103 SER A CA 1
ATOM 819 C C . SER A 1 103 ? -17.875 6.427 54.090 1.00 81.06 103 SER A C 1
ATOM 821 O O . SER A 1 103 ? -17.662 5.691 53.123 1.00 81.06 103 SER A O 1
ATOM 823 N N . ASP A 1 104 ? -18.769 7.413 54.031 1.00 82.19 104 ASP A N 1
ATOM 824 C CA . ASP A 1 104 ? -19.574 7.664 52.824 1.00 82.19 104 ASP A CA 1
ATOM 825 C C . ASP A 1 104 ? -18.697 7.936 51.594 1.00 82.19 104 ASP A C 1
ATOM 827 O O . ASP A 1 104 ? -18.980 7.478 50.487 1.00 82.19 104 ASP A O 1
ATOM 831 N N . LYS A 1 105 ? -17.540 8.577 51.799 1.00 83.62 105 LYS A N 1
ATOM 832 C CA . LYS A 1 105 ? -16.530 8.785 50.755 1.00 83.62 105 LYS A CA 1
ATOM 833 C C . LYS A 1 105 ? -15.913 7.471 50.263 1.00 83.62 105 LYS A C 1
ATOM 835 O O . LYS A 1 105 ? -15.620 7.345 49.073 1.00 83.62 105 LYS A O 1
ATOM 840 N N . ASP A 1 106 ? -15.697 6.501 51.149 1.00 82.56 106 ASP A N 1
ATOM 841 C CA . ASP A 1 106 ? -15.159 5.187 50.782 1.00 82.56 106 ASP A CA 1
ATOM 842 C C . ASP A 1 106 ? -16.208 4.313 50.093 1.00 82.56 106 ASP A C 1
ATOM 844 O O . ASP A 1 106 ? -15.873 3.637 49.120 1.00 82.56 106 ASP A O 1
ATOM 848 N N . LYS A 1 107 ? -17.473 4.377 50.532 1.00 84.19 107 LYS A N 1
ATOM 849 C CA . LYS A 1 107 ? -18.600 3.732 49.843 1.00 84.19 107 LYS A CA 1
ATOM 850 C C . LYS A 1 107 ? -18.735 4.266 48.422 1.00 84.19 107 LYS A C 1
ATOM 852 O O . LYS A 1 107 ? -18.795 3.485 47.481 1.00 84.19 107 LYS A O 1
ATOM 857 N N . LYS A 1 108 ? -18.652 5.585 48.239 1.00 87.62 108 LYS A N 1
ATOM 858 C CA . LYS A 1 108 ? -18.708 6.203 46.909 1.00 87.62 108 LYS A CA 1
ATOM 859 C C . LYS A 1 108 ? -17.555 5.758 46.003 1.00 87.62 108 LYS A C 1
ATOM 861 O O . LYS A 1 108 ? -17.769 5.400 44.849 1.00 87.62 108 LYS A O 1
ATOM 866 N N . LYS A 1 109 ? -16.326 5.697 46.532 1.00 87.00 109 LYS A N 1
ATOM 867 C CA . LYS A 1 109 ? -15.161 5.157 45.799 1.00 87.00 109 LYS A CA 1
ATOM 868 C C . LYS A 1 109 ? -15.318 3.680 45.439 1.00 87.00 109 LYS A C 1
ATOM 870 O O . LYS A 1 109 ? -14.880 3.277 44.360 1.00 87.00 109 LYS A O 1
ATOM 875 N N . LEU A 1 110 ? -15.894 2.879 46.336 1.00 86.56 110 LEU A N 1
ATOM 876 C CA . LEU A 1 110 ? -16.221 1.478 46.078 1.00 86.56 110 LEU A CA 1
ATOM 877 C C . LEU A 1 110 ? -17.239 1.375 44.936 1.00 86.56 110 LEU A C 1
ATOM 879 O O . LEU A 1 110 ? -16.964 0.666 43.973 1.00 86.56 110 LEU A O 1
ATOM 883 N N . GLY A 1 111 ? -18.328 2.147 44.991 1.00 88.62 111 GLY A N 1
ATOM 884 C CA . GLY A 1 111 ? -19.338 2.226 43.935 1.00 88.62 111 GLY A CA 1
ATOM 885 C C . GLY A 1 111 ? -18.752 2.595 42.573 1.00 88.62 111 GLY A C 1
ATOM 886 O O . GLY A 1 111 ? -18.967 1.875 41.605 1.00 88.62 111 GLY A O 1
ATOM 887 N N . LEU A 1 112 ? -17.913 3.635 42.501 1.00 89.44 112 LEU A N 1
ATOM 888 C CA . LEU A 1 112 ? -17.229 4.019 41.255 1.00 89.44 112 LEU A CA 1
ATOM 889 C C . LEU A 1 112 ? -16.296 2.924 40.725 1.00 89.44 112 LEU A C 1
ATOM 891 O O . LEU A 1 112 ? -16.210 2.713 39.518 1.00 89.44 112 LEU A O 1
ATOM 895 N N . SER A 1 113 ? -15.612 2.208 41.618 1.00 87.75 113 SER A N 1
ATOM 896 C CA . SER A 1 113 ? -14.719 1.111 41.231 1.00 87.75 113 SER A CA 1
ATOM 897 C C . SER A 1 113 ? -15.498 -0.103 40.716 1.00 87.75 113 SER A C 1
ATOM 899 O O . SER A 1 113 ? -15.079 -0.737 39.751 1.00 87.75 113 SER A O 1
ATOM 901 N N . LEU A 1 114 ? -16.630 -0.432 41.342 1.00 89.44 114 LEU A N 1
ATOM 902 C CA . LEU A 1 114 ? -17.539 -1.483 40.880 1.00 89.44 114 LEU A CA 1
ATOM 903 C C . LEU A 1 114 ? -18.140 -1.119 39.523 1.00 89.44 114 LEU A C 1
ATOM 905 O O . LEU A 1 114 ? -18.050 -1.914 38.592 1.00 89.44 114 LEU A O 1
ATOM 909 N N . TYR A 1 115 ? -18.640 0.112 39.390 1.00 91.44 115 TYR A N 1
ATOM 910 C CA . TYR A 1 115 ? -19.172 0.647 38.139 1.00 91.44 115 TYR A CA 1
ATOM 911 C C . TYR A 1 115 ? -18.137 0.555 37.012 1.00 91.44 115 TYR A C 1
ATOM 913 O O . TYR A 1 115 ? -18.444 0.074 35.923 1.00 91.44 115 TYR A O 1
ATOM 921 N N . GLN A 1 116 ? -16.885 0.945 37.279 1.00 90.75 116 GLN A N 1
ATOM 922 C CA . GLN A 1 116 ? -15.793 0.830 36.313 1.00 90.75 116 GLN A CA 1
ATOM 923 C C . GLN A 1 116 ? -15.543 -0.625 35.894 1.00 90.75 116 GLN A C 1
ATOM 925 O O . GLN A 1 116 ? -15.406 -0.891 34.704 1.00 90.75 116 GLN A O 1
ATOM 930 N N . ASN A 1 117 ? -15.485 -1.568 36.839 1.00 88.69 117 ASN A N 1
ATOM 931 C CA . ASN A 1 117 ? -15.218 -2.976 36.527 1.00 88.69 117 ASN A CA 1
ATOM 932 C C . ASN A 1 117 ? -16.344 -3.628 35.723 1.00 88.69 117 ASN A C 1
ATOM 934 O O . ASN A 1 117 ? -16.053 -4.320 34.750 1.00 88.69 117 ASN A O 1
ATOM 938 N N . ILE A 1 118 ? -17.605 -3.369 36.081 1.00 88.62 118 ILE A N 1
ATOM 939 C CA . ILE A 1 118 ? -18.754 -3.865 35.313 1.00 88.62 118 ILE A CA 1
ATOM 940 C C . ILE A 1 118 ? -18.781 -3.218 33.931 1.00 88.62 118 ILE A C 1
ATOM 942 O O . ILE A 1 118 ? -18.966 -3.920 32.950 1.00 88.62 118 ILE A O 1
ATOM 946 N N . SER A 1 119 ? -18.491 -1.918 33.816 1.00 89.94 119 SER A N 1
ATOM 947 C CA . SER A 1 119 ? -18.413 -1.253 32.508 1.00 89.94 119 SER A CA 1
ATOM 948 C C . SER A 1 119 ? -17.298 -1.826 31.624 1.00 89.94 119 SER A C 1
ATOM 950 O O . SER A 1 119 ? -17.483 -1.967 30.421 1.00 89.94 119 SER A O 1
ATOM 952 N N . MET A 1 120 ? -16.136 -2.171 32.196 1.00 89.00 120 MET A N 1
ATOM 953 C CA . MET A 1 120 ? -15.048 -2.818 31.449 1.00 89.00 120 MET A CA 1
ATOM 954 C C . MET A 1 120 ? -15.422 -4.228 30.980 1.00 89.00 120 MET A C 1
ATOM 956 O O . MET A 1 120 ? -15.093 -4.591 29.855 1.00 89.00 120 MET A O 1
ATOM 960 N N . ALA A 1 121 ? -16.115 -5.012 31.812 1.00 86.94 121 ALA A N 1
ATOM 961 C CA . ALA A 1 121 ? -16.643 -6.314 31.404 1.00 86.94 121 ALA A CA 1
ATOM 962 C C . ALA A 1 121 ? -17.714 -6.161 30.307 1.00 86.94 121 ALA A C 1
ATOM 964 O O . ALA A 1 121 ? -17.613 -6.808 29.264 1.00 86.94 121 ALA A O 1
ATOM 965 N N . GLY A 1 122 ? -18.631 -5.209 30.512 1.00 86.25 122 GLY A N 1
ATOM 966 C CA . GLY A 1 122 ? -19.714 -4.806 29.616 1.00 86.25 122 GLY A CA 1
ATOM 967 C C . GLY A 1 122 ? -19.252 -4.445 28.208 1.00 86.25 122 GLY A C 1
ATOM 968 O O . GLY A 1 122 ? -19.919 -4.764 27.229 1.00 86.25 122 GLY A O 1
ATOM 969 N N . ILE A 1 123 ? -18.074 -3.824 28.072 1.00 88.69 123 ILE A N 1
ATOM 970 C CA . ILE A 1 123 ? -17.498 -3.506 26.757 1.00 88.69 123 ILE A CA 1
ATOM 971 C C . ILE A 1 123 ? -17.328 -4.774 25.910 1.00 88.69 123 ILE A C 1
ATOM 973 O O . ILE A 1 123 ? -17.723 -4.776 24.748 1.00 88.69 123 ILE A O 1
ATOM 977 N N . HIS A 1 124 ? -16.785 -5.850 26.482 1.00 85.50 124 HIS A N 1
ATOM 978 C CA . HIS A 1 124 ? -16.527 -7.090 25.745 1.00 85.50 124 HIS A CA 1
ATOM 979 C C . HIS A 1 124 ? -17.780 -7.958 25.563 1.00 85.50 124 HIS A C 1
ATOM 981 O O . HIS A 1 124 ? -17.906 -8.651 24.557 1.00 85.50 124 HIS A O 1
ATOM 987 N N . SER A 1 125 ? -18.707 -7.937 26.522 1.00 85.88 125 SER A N 1
ATOM 988 C CA . SER A 1 125 ? -19.994 -8.652 26.453 1.00 85.88 125 SER A CA 1
ATOM 989 C C . SER A 1 125 ? -21.077 -7.897 25.676 1.00 85.88 125 SER A C 1
ATOM 991 O O . SER A 1 125 ? -22.144 -8.462 25.433 1.00 85.88 125 SER A O 1
ATOM 993 N N . LEU A 1 126 ? -20.802 -6.652 25.264 1.00 84.31 126 LEU A N 1
ATOM 994 C CA . LEU A 1 126 ? -21.725 -5.752 24.565 1.00 84.31 126 LEU A CA 1
ATOM 995 C C . LEU A 1 126 ? -22.938 -5.349 25.421 1.00 84.31 126 LEU A C 1
ATOM 997 O O . LEU A 1 126 ? -24.049 -5.189 24.903 1.00 84.31 126 LEU A O 1
ATOM 1001 N N . PHE A 1 127 ? -22.687 -5.165 26.722 1.00 85.00 127 PHE A N 1
ATOM 1002 C CA . PHE A 1 127 ? -23.639 -4.778 27.765 1.00 85.00 127 PHE A CA 1
ATOM 1003 C C . PHE A 1 127 ? -24.904 -5.629 27.720 1.00 85.00 127 PHE A C 1
ATOM 1005 O O . PHE A 1 127 ? -25.929 -5.212 27.203 1.00 85.00 127 PHE A O 1
ATOM 1012 N N . GLN A 1 128 ? -24.863 -6.861 28.211 1.00 84.75 128 GLN A N 1
ATOM 1013 C CA . GLN A 1 128 ? -26.085 -7.666 28.299 1.00 84.75 128 GLN A CA 1
ATOM 1014 C C . GLN A 1 128 ? -27.104 -6.999 29.245 1.00 84.75 128 GLN A C 1
ATOM 1016 O O . GLN A 1 128 ? -26.733 -6.187 30.092 1.00 84.75 128 GLN A O 1
ATOM 1021 N N . ALA A 1 129 ? -28.397 -7.322 29.113 1.00 80.69 129 ALA A N 1
ATOM 1022 C CA . ALA A 1 129 ? -29.464 -6.639 29.862 1.00 80.69 129 ALA A CA 1
ATOM 1023 C C . ALA A 1 129 ? -29.249 -6.657 31.393 1.00 80.69 129 ALA A C 1
ATOM 1025 O O . ALA A 1 129 ? -29.566 -5.693 32.085 1.00 80.69 129 ALA A O 1
ATOM 1026 N N . ASN A 1 130 ? -28.645 -7.726 31.921 1.00 85.06 130 ASN A N 1
ATOM 1027 C CA . ASN A 1 130 ? -28.279 -7.837 33.334 1.00 85.06 130 ASN A CA 1
ATOM 1028 C C . ASN A 1 130 ? -27.164 -6.856 33.753 1.00 85.06 130 ASN A C 1
ATOM 1030 O O . ASN A 1 130 ? -27.168 -6.365 34.877 1.00 85.06 130 ASN A O 1
ATOM 1034 N N . GLU A 1 131 ? -26.205 -6.551 32.880 1.00 85.94 131 GLU A N 1
ATOM 1035 C CA . GLU A 1 131 ? -25.108 -5.617 33.156 1.00 85.94 131 GLU A CA 1
ATOM 1036 C C . GLU A 1 131 ? -25.598 -4.167 33.158 1.00 85.94 131 GLU A C 1
ATOM 1038 O O . GLU A 1 131 ? -25.195 -3.388 34.023 1.00 85.94 131 GLU A O 1
ATOM 1043 N N . GLU A 1 132 ? -26.506 -3.819 32.241 1.00 85.56 132 GLU A N 1
ATOM 1044 C CA . GLU A 1 132 ? -27.176 -2.511 32.206 1.00 85.56 132 GLU A CA 1
ATOM 1045 C C . GLU A 1 132 ? -27.962 -2.272 33.506 1.00 85.56 132 GLU A C 1
ATOM 1047 O O . GLU A 1 132 ? -27.798 -1.234 34.157 1.00 85.56 132 GLU A O 1
ATOM 1052 N N . GLN A 1 133 ? -28.730 -3.275 33.949 1.00 88.38 133 GLN A N 1
ATOM 1053 C CA . GLN A 1 133 ? -29.465 -3.224 35.213 1.00 88.38 133 GLN A CA 1
ATOM 1054 C C . GLN A 1 133 ? -28.524 -3.054 36.419 1.00 88.38 133 GLN A C 1
ATOM 1056 O O . GLN A 1 133 ? -28.723 -2.149 37.230 1.00 88.38 133 GLN A O 1
ATOM 1061 N N . LYS A 1 134 ? -27.443 -3.844 36.506 1.00 88.94 134 LYS A N 1
ATOM 1062 C CA . LYS A 1 134 ? -26.444 -3.739 37.589 1.00 88.94 134 LYS A CA 1
ATOM 1063 C C . LYS A 1 134 ? -25.817 -2.347 37.679 1.00 88.94 134 LYS A C 1
ATOM 1065 O O . LYS A 1 134 ? -25.562 -1.848 38.775 1.00 88.94 134 LYS A O 1
ATOM 1070 N N . LEU A 1 135 ? -25.535 -1.707 36.544 1.00 90.56 135 LEU A N 1
ATOM 1071 C CA . LEU A 1 135 ? -24.964 -0.357 36.525 1.00 90.56 135 LEU A CA 1
ATOM 1072 C C . LEU A 1 135 ? -25.955 0.693 37.036 1.00 90.56 135 LEU A C 1
ATOM 1074 O O . LEU A 1 135 ? -25.539 1.612 37.749 1.00 90.56 135 LEU A O 1
ATOM 1078 N N . GLN A 1 136 ? -27.240 0.546 36.708 1.00 89.75 136 GLN A N 1
ATOM 1079 C CA . GLN A 1 136 ? -28.299 1.417 37.215 1.00 89.75 136 GLN A CA 1
ATOM 1080 C C . GLN A 1 136 ? -28.494 1.240 38.727 1.00 89.75 136 GLN A C 1
ATOM 1082 O O . GLN A 1 136 ? -28.489 2.222 39.468 1.00 89.75 136 GLN A O 1
ATOM 1087 N N . GLU A 1 137 ? -28.545 -0.002 39.206 1.00 91.12 137 GLU A N 1
ATOM 1088 C CA . GLU A 1 137 ? -28.646 -0.313 40.635 1.00 91.12 137 GLU A CA 1
ATOM 1089 C C . GLU A 1 137 ? -27.458 0.246 41.437 1.00 91.12 137 GLU A C 1
ATOM 1091 O O . GLU A 1 137 ? -27.636 0.842 42.500 1.00 91.12 137 GLU A O 1
ATOM 1096 N N . LEU A 1 138 ? -26.229 0.125 40.916 1.00 91.12 138 LEU A N 1
ATOM 1097 C CA . LEU A 1 138 ? -25.039 0.702 41.552 1.00 91.12 138 LEU A CA 1
ATOM 1098 C C . LEU A 1 138 ? -25.084 2.230 41.600 1.00 91.12 138 LEU A C 1
ATOM 1100 O O . LEU A 1 138 ? -24.637 2.826 42.585 1.00 91.12 138 LEU A O 1
ATOM 1104 N N . ARG A 1 139 ? -25.595 2.868 40.542 1.00 92.31 139 ARG A N 1
ATOM 1105 C CA . ARG A 1 139 ? -25.764 4.322 40.492 1.00 92.31 139 ARG A CA 1
ATOM 1106 C C . ARG A 1 139 ? -26.714 4.794 41.589 1.00 92.31 139 ARG A C 1
ATOM 1108 O O . ARG A 1 139 ? -26.394 5.768 42.272 1.00 92.31 139 ARG A O 1
ATOM 1115 N N . GLU A 1 140 ? -27.836 4.103 41.757 1.00 91.94 140 GLU A N 1
ATOM 1116 C CA . GLU A 1 140 ? -28.854 4.420 42.758 1.00 91.94 140 GLU A CA 1
ATOM 1117 C C . GLU A 1 140 ? -28.355 4.147 44.181 1.00 91.94 140 GLU A C 1
ATOM 1119 O O . GLU A 1 140 ? -28.392 5.050 45.017 1.00 91.94 140 GLU A O 1
ATOM 1124 N N . TYR A 1 141 ? -27.797 2.959 44.439 1.00 91.50 141 TYR A N 1
ATOM 1125 C CA . TYR A 1 141 ? -27.348 2.540 45.772 1.00 91.50 141 TYR A CA 1
ATOM 1126 C C . TYR A 1 141 ? -26.183 3.384 46.314 1.00 91.50 141 TYR A C 1
ATOM 1128 O O . TYR A 1 141 ? -26.144 3.713 47.498 1.00 91.50 141 TYR A O 1
ATOM 1136 N N . PHE A 1 142 ? -25.220 3.757 45.462 1.00 90.50 142 PHE A N 1
ATOM 1137 C CA . PHE A 1 142 ? -24.060 4.559 45.874 1.00 90.50 142 PHE A CA 1
ATOM 1138 C C . PHE A 1 142 ? -24.227 6.069 45.643 1.00 90.50 142 PHE A C 1
ATOM 1140 O O . PHE A 1 142 ? -23.280 6.821 45.895 1.00 90.50 142 PHE A O 1
ATOM 1147 N N . HIS A 1 143 ? -25.395 6.516 45.166 1.00 90.62 143 HIS A N 1
ATOM 1148 C CA . HIS A 1 143 ? -25.687 7.915 44.829 1.00 90.62 143 HIS A CA 1
ATOM 1149 C C . HIS A 1 143 ? -24.590 8.554 43.956 1.00 90.62 143 HIS A C 1
ATOM 1151 O O . HIS A 1 143 ? -24.037 9.619 44.264 1.00 90.62 143 HIS A O 1
ATOM 1157 N N . LEU A 1 144 ? -24.219 7.859 42.878 1.00 91.25 144 LEU A N 1
ATOM 1158 C CA . LEU A 1 144 ? -23.169 8.308 41.964 1.00 91.25 144 LEU A CA 1
ATOM 1159 C C . LEU A 1 144 ? -23.685 9.468 41.103 1.00 91.25 144 LEU A C 1
ATOM 1161 O O . LEU A 1 144 ? -24.734 9.361 40.468 1.00 91.25 144 LEU A O 1
ATOM 1165 N N . SER A 1 145 ? -22.942 10.576 41.064 1.00 90.38 145 SER A N 1
ATOM 1166 C CA . SER A 1 145 ? -23.305 11.729 40.232 1.00 90.38 145 SER A CA 1
ATOM 1167 C C . SER A 1 145 ? -22.922 11.518 38.766 1.00 90.38 145 SER A C 1
ATOM 1169 O O . SER A 1 145 ? -21.968 10.798 38.456 1.00 90.38 145 SER A O 1
ATOM 1171 N N . ASP A 1 146 ? -23.605 12.217 37.857 1.00 89.00 146 ASP A N 1
ATOM 1172 C CA . ASP A 1 146 ? -23.306 12.161 36.419 1.00 89.00 146 ASP A CA 1
ATOM 1173 C C . ASP A 1 146 ? -21.864 12.575 36.095 1.00 89.00 146 ASP A C 1
ATOM 1175 O O . ASP A 1 146 ? -21.235 12.002 35.205 1.00 89.00 146 ASP A O 1
ATOM 1179 N N . ASN A 1 147 ? -21.302 13.526 36.849 1.00 87.94 147 ASN A N 1
ATOM 1180 C CA . ASN A 1 147 ? -19.913 13.958 36.682 1.00 87.94 147 ASN A CA 1
ATOM 1181 C C . ASN A 1 147 ? -18.920 12.837 37.018 1.00 87.94 147 ASN A C 1
ATOM 1183 O O . ASN A 1 147 ? -17.960 12.622 36.281 1.00 87.94 147 ASN A O 1
ATOM 1187 N N . GLU A 1 148 ? -19.164 12.082 38.090 1.00 88.50 148 GLU A N 1
ATOM 1188 C CA . GLU A 1 148 ? -18.280 10.982 38.488 1.00 88.50 148 GLU A CA 1
ATOM 1189 C C . GLU A 1 148 ? -18.385 9.797 37.522 1.00 88.50 148 GLU A C 1
ATOM 1191 O O . GLU A 1 148 ? -17.368 9.210 37.151 1.00 88.50 148 GLU A O 1
ATOM 1196 N N . ILE A 1 149 ? -19.598 9.484 37.054 1.00 89.25 149 ILE A N 1
ATOM 1197 C CA . ILE A 1 149 ? -19.817 8.480 36.003 1.00 89.25 149 ILE A CA 1
ATOM 1198 C C . ILE A 1 149 ? -19.127 8.911 34.704 1.00 89.25 149 ILE A C 1
ATOM 1200 O O . ILE A 1 149 ? -18.487 8.095 34.041 1.00 89.25 149 ILE A O 1
ATOM 1204 N N . SER A 1 150 ? -19.201 10.196 34.349 1.00 87.31 150 SER A N 1
ATOM 1205 C CA . SER A 1 150 ? -18.503 10.758 33.189 1.00 87.31 150 SER A CA 1
ATOM 1206 C C . SER A 1 150 ? -16.987 10.581 33.297 1.00 87.31 150 SER A C 1
ATOM 1208 O O . SER A 1 150 ? -16.340 10.188 32.326 1.00 87.31 150 SER A O 1
ATOM 1210 N N . ASP A 1 151 ? -16.402 10.789 34.476 1.00 87.19 151 ASP A N 1
ATOM 1211 C CA . ASP A 1 151 ? -14.969 10.575 34.692 1.00 87.19 151 ASP A CA 1
ATOM 1212 C C . ASP A 1 151 ? -14.571 9.095 34.588 1.00 87.19 151 ASP A C 1
ATOM 1214 O O . ASP A 1 151 ? -13.550 8.775 33.968 1.00 87.19 151 ASP A O 1
ATOM 1218 N N . VAL A 1 152 ? -15.408 8.176 35.085 1.00 88.25 152 VAL A N 1
ATOM 1219 C CA . VAL A 1 152 ? -15.218 6.734 34.862 1.00 88.25 152 VAL A CA 1
ATOM 1220 C C . VAL A 1 152 ? -15.302 6.401 33.370 1.00 88.25 152 VAL A C 1
ATOM 1222 O O . VAL A 1 152 ? -14.386 5.763 32.846 1.00 88.25 152 VAL A O 1
ATOM 1225 N N . ARG A 1 153 ? -16.319 6.891 32.650 1.00 89.44 153 ARG A N 1
ATOM 1226 C CA . ARG A 1 153 ? -16.475 6.706 31.194 1.00 89.44 153 ARG A CA 1
ATOM 1227 C C . ARG A 1 153 ? -15.269 7.228 30.409 1.00 89.44 153 ARG A C 1
ATOM 1229 O O . ARG A 1 153 ? -14.773 6.539 29.519 1.00 89.44 153 ARG A O 1
ATOM 1236 N N . LYS A 1 154 ? -14.714 8.390 30.777 1.00 88.00 154 LYS A N 1
ATOM 1237 C CA . LYS A 1 154 ? -13.467 8.919 30.187 1.00 88.00 154 LYS A CA 1
ATOM 1238 C C . LYS A 1 154 ? -12.284 7.971 30.392 1.00 88.00 154 LYS A C 1
ATOM 1240 O O . LYS A 1 154 ? -11.458 7.847 29.490 1.00 88.00 154 LYS A O 1
ATOM 1245 N N . SER A 1 155 ? -12.193 7.311 31.550 1.00 86.88 155 SER A N 1
ATOM 1246 C CA . SER A 1 155 ? -11.101 6.376 31.856 1.00 86.88 155 SER A CA 1
ATOM 1247 C C . SER A 1 155 ? -11.154 5.094 31.010 1.00 86.88 155 SER A C 1
ATOM 1249 O O . SER A 1 155 ? -10.107 4.607 30.584 1.00 86.88 155 SER A O 1
ATOM 1251 N N . ILE A 1 156 ? -12.356 4.592 30.702 1.00 90.50 156 ILE A N 1
ATOM 1252 C CA . ILE A 1 156 ? -12.571 3.357 29.921 1.00 90.50 156 ILE A CA 1
ATOM 1253 C C . ILE A 1 156 ? -12.759 3.611 28.420 1.00 90.50 156 ILE A C 1
ATOM 1255 O O . ILE A 1 156 ? -12.675 2.681 27.621 1.00 90.50 156 ILE A O 1
ATOM 1259 N N . LYS A 1 157 ? -12.947 4.871 28.008 1.00 90.94 157 LYS A N 1
ATOM 1260 C CA . LYS A 1 157 ? -13.093 5.290 26.606 1.00 90.94 157 LYS A CA 1
ATOM 1261 C C . LYS A 1 157 ? -12.067 4.653 25.651 1.00 90.94 157 LYS A C 1
ATOM 1263 O O . LYS A 1 157 ? -12.491 4.183 24.600 1.00 90.94 157 LYS A O 1
ATOM 1268 N N . PRO A 1 158 ? -10.753 4.580 25.956 1.00 90.50 158 PRO A N 1
ATOM 1269 C CA . PRO A 1 158 ? -9.792 3.950 25.048 1.00 90.50 158 PRO A CA 1
ATOM 1270 C C . PRO A 1 158 ? -10.081 2.465 24.789 1.00 90.50 158 PRO A C 1
ATOM 1272 O O . PRO A 1 158 ? -9.916 2.002 23.664 1.00 90.50 158 PRO A O 1
ATOM 1275 N N . MET A 1 159 ? -10.533 1.734 25.813 1.00 89.38 159 MET A N 1
ATOM 1276 C CA . MET A 1 159 ? -10.907 0.322 25.704 1.00 89.38 159 MET A CA 1
ATOM 1277 C C . MET A 1 159 ? -12.160 0.165 24.839 1.00 89.38 159 MET A C 1
ATOM 1279 O O . MET A 1 159 ? -12.169 -0.640 23.915 1.00 89.38 159 MET A O 1
ATOM 1283 N N . ALA A 1 160 ? -13.169 1.006 25.064 1.00 90.38 160 ALA A N 1
ATOM 1284 C CA . ALA A 1 160 ? -14.395 1.005 24.273 1.00 90.38 160 ALA A CA 1
ATOM 1285 C C . ALA A 1 160 ? -14.144 1.302 22.788 1.00 90.38 160 ALA A C 1
ATOM 1287 O O . ALA A 1 160 ? -14.663 0.617 21.912 1.00 90.38 160 ALA A O 1
ATOM 1288 N N . LEU A 1 161 ? -13.301 2.297 22.491 1.00 92.50 161 LEU A N 1
ATOM 1289 C CA . LEU A 1 161 ? -12.909 2.614 21.115 1.00 92.50 161 LEU A CA 1
ATOM 1290 C C . LEU A 1 161 ? -12.110 1.474 20.468 1.00 92.50 161 LEU A C 1
ATOM 1292 O O . LEU A 1 161 ? -12.246 1.244 19.268 1.00 92.50 161 LEU A O 1
ATOM 1296 N N . SER A 1 162 ? -11.304 0.750 21.251 1.00 90.81 162 SER A N 1
ATOM 1297 C CA . SER A 1 162 ? -10.598 -0.443 20.778 1.00 90.81 162 SER A CA 1
ATOM 1298 C C . SER A 1 162 ? -11.565 -1.575 20.429 1.00 90.81 162 SER A C 1
ATOM 1300 O O . SER A 1 162 ? -11.396 -2.206 19.392 1.00 90.81 162 SER A O 1
ATOM 1302 N N . GLU A 1 163 ? -12.588 -1.816 21.247 1.00 91.38 163 GLU A N 1
ATOM 1303 C CA . GLU A 1 163 ? -13.599 -2.841 20.966 1.00 91.38 163 GLU A CA 1
ATOM 1304 C C . GLU A 1 163 ? -14.449 -2.472 19.743 1.00 91.38 163 GLU A C 1
ATOM 1306 O O . GLU A 1 163 ? -14.662 -3.298 18.862 1.00 91.38 163 GLU A O 1
ATOM 1311 N N . ILE A 1 164 ? -14.842 -1.199 19.608 1.00 90.81 164 ILE A N 1
ATOM 1312 C CA . ILE A 1 164 ? -15.513 -0.690 18.401 1.00 90.81 164 ILE A CA 1
ATOM 1313 C C . ILE A 1 164 ? -14.661 -0.943 17.152 1.00 90.81 164 ILE A C 1
ATOM 1315 O O . ILE A 1 164 ? -15.194 -1.355 16.122 1.00 90.81 164 ILE A O 1
ATOM 1319 N N . ALA A 1 165 ? -13.346 -0.718 17.229 1.00 90.06 165 ALA A N 1
ATOM 1320 C CA . ALA A 1 165 ? -12.433 -1.024 16.132 1.00 90.06 165 ALA A CA 1
ATOM 1321 C C . ALA A 1 165 ? -12.405 -2.531 15.811 1.00 90.06 165 ALA A C 1
ATOM 1323 O O . ALA A 1 165 ? -12.406 -2.891 14.635 1.00 90.06 165 ALA A O 1
ATOM 1324 N N . THR A 1 166 ? -12.430 -3.408 16.820 1.00 89.19 166 THR A N 1
ATOM 1325 C CA . THR A 1 166 ? -12.506 -4.870 16.646 1.00 89.19 166 THR A CA 1
ATOM 1326 C C . THR A 1 166 ? -13.818 -5.305 15.992 1.00 89.19 166 THR A C 1
ATOM 1328 O O . THR A 1 166 ? -13.795 -6.009 14.985 1.00 89.19 166 THR A O 1
ATOM 1331 N N . LEU A 1 167 ? -14.963 -4.840 16.496 1.00 88.06 167 LEU A N 1
ATOM 1332 C CA . LEU A 1 167 ? -16.276 -5.122 15.908 1.00 88.06 167 LEU A CA 1
ATOM 1333 C C . LEU A 1 167 ? -16.350 -4.644 14.459 1.00 88.06 167 LEU A C 1
ATOM 1335 O O . LEU A 1 167 ? -16.816 -5.367 13.581 1.00 88.06 167 LEU A O 1
ATOM 1339 N N . PHE A 1 168 ? -15.841 -3.440 14.193 1.00 89.25 168 PHE A N 1
ATOM 1340 C CA . PHE A 1 168 ? -15.794 -2.899 12.843 1.00 89.25 168 PHE A CA 1
ATOM 1341 C C . PHE A 1 168 ? -14.912 -3.750 11.922 1.00 89.25 168 PHE A C 1
ATOM 1343 O O . PHE A 1 168 ? -15.313 -4.012 10.793 1.00 89.25 168 PHE A O 1
ATOM 1350 N N . ARG A 1 169 ? -13.777 -4.278 12.399 1.00 86.12 169 ARG A N 1
ATOM 1351 C CA . ARG A 1 169 ? -12.971 -5.240 11.624 1.00 86.12 169 ARG A CA 1
ATOM 1352 C C . ARG A 1 169 ? -13.727 -6.521 11.306 1.00 86.12 169 ARG A C 1
ATOM 1354 O O . ARG A 1 169 ? -13.619 -7.020 10.191 1.00 86.12 169 ARG A O 1
ATOM 1361 N N . ASN A 1 170 ? -14.514 -7.033 12.248 1.00 83.69 170 ASN A N 1
ATOM 1362 C CA . ASN A 1 170 ? -15.312 -8.237 12.022 1.00 83.69 170 ASN A CA 1
ATOM 1363 C C . ASN A 1 170 ? -16.356 -8.037 10.917 1.00 83.69 170 ASN A C 1
ATOM 1365 O O . ASN A 1 170 ? -16.671 -8.997 10.221 1.00 83.69 170 ASN A O 1
ATOM 1369 N N . SER A 1 171 ? -16.819 -6.800 10.685 1.00 81.69 171 SER A N 1
ATOM 1370 C CA . SER A 1 171 ? -17.712 -6.490 9.557 1.00 81.69 171 SER A CA 1
ATOM 1371 C C . SER A 1 171 ? -17.090 -6.732 8.176 1.00 81.69 171 SER A C 1
ATOM 1373 O O . SER A 1 171 ? -17.815 -6.772 7.186 1.00 81.69 171 SER A O 1
ATOM 1375 N N . PHE A 1 172 ? -15.766 -6.903 8.090 1.00 79.19 172 PHE A N 1
ATOM 1376 C CA . PHE A 1 172 ? -15.074 -7.196 6.833 1.00 79.19 172 PHE A CA 1
ATOM 1377 C C . PHE A 1 172 ? -15.032 -8.689 6.500 1.00 79.19 172 PHE A C 1
ATOM 1379 O O . PHE A 1 172 ? -14.746 -9.040 5.358 1.00 79.19 172 PHE A O 1
ATOM 1386 N N . ASN A 1 173 ? -15.313 -9.558 7.473 1.00 76.25 173 ASN A N 1
ATOM 1387 C CA . ASN A 1 173 ? -15.353 -10.999 7.264 1.00 76.25 173 ASN A CA 1
ATOM 1388 C C . ASN A 1 173 ? -16.753 -11.401 6.782 1.00 76.25 173 ASN A C 1
ATOM 1390 O O . ASN A 1 173 ? -17.747 -11.001 7.389 1.00 76.25 173 ASN A O 1
ATOM 1394 N N . ASP A 1 174 ? -16.835 -12.240 5.745 1.00 65.06 174 ASP A N 1
ATOM 1395 C CA . ASP A 1 174 ? -18.089 -12.582 5.044 1.00 65.06 174 ASP A CA 1
ATOM 1396 C C . ASP A 1 174 ? -19.154 -13.294 5.922 1.00 65.06 174 ASP A C 1
ATOM 1398 O O . ASP A 1 174 ? -20.264 -13.554 5.469 1.00 65.06 174 ASP A O 1
ATOM 1402 N N . GLY A 1 175 ? -18.855 -13.575 7.197 1.00 66.62 175 GLY A N 1
ATOM 1403 C CA . GLY A 1 175 ? -19.777 -14.169 8.171 1.00 66.62 175 GLY A CA 1
ATOM 1404 C C . GLY A 1 175 ? -20.605 -13.181 9.008 1.00 66.62 175 GLY A C 1
ATOM 1405 O O . GLY A 1 175 ? -21.431 -13.632 9.799 1.00 66.62 175 GLY A O 1
ATOM 1406 N N . TYR A 1 176 ? -20.405 -11.862 8.881 1.00 71.94 176 TYR A N 1
ATOM 1407 C CA . TYR A 1 176 ? -21.076 -10.870 9.735 1.00 71.94 176 TYR A CA 1
ATOM 1408 C C . TYR A 1 176 ? -21.957 -9.890 8.951 1.00 71.94 176 TYR A C 1
ATOM 1410 O O . TYR A 1 176 ? -21.520 -9.237 8.006 1.00 71.94 176 TYR A O 1
ATOM 1418 N N . SER A 1 177 ? -23.205 -9.713 9.401 1.00 80.50 177 SER A N 1
ATOM 1419 C CA . SER A 1 177 ? -24.103 -8.682 8.866 1.00 80.50 177 SER A CA 1
ATOM 1420 C C . SER A 1 177 ? -23.645 -7.284 9.292 1.00 80.50 177 SER A C 1
ATOM 1422 O O . SER A 1 177 ? -23.577 -6.978 10.485 1.00 80.50 177 SER A O 1
ATOM 1424 N N . LYS A 1 178 ? -23.390 -6.401 8.317 1.00 81.06 178 LYS A N 1
ATOM 1425 C CA . LYS A 1 178 ? -22.999 -4.999 8.555 1.00 81.06 178 LYS A CA 1
ATOM 1426 C C . LYS A 1 178 ? -24.002 -4.253 9.441 1.00 81.06 178 LYS A C 1
ATOM 1428 O O . LYS A 1 178 ? -23.594 -3.549 10.359 1.00 81.06 178 LYS A O 1
ATOM 1433 N N . ILE A 1 179 ? -25.300 -4.465 9.210 1.00 85.00 179 ILE A N 1
ATOM 1434 C CA . ILE A 1 179 ? -26.387 -3.851 9.992 1.00 85.00 179 ILE A CA 1
ATOM 1435 C C . ILE A 1 179 ? -26.298 -4.290 11.458 1.00 85.00 179 ILE A C 1
ATOM 1437 O O . ILE A 1 179 ? -26.424 -3.472 12.368 1.00 85.00 179 ILE A O 1
ATOM 1441 N N . HIS A 1 180 ? -26.029 -5.577 11.695 1.00 86.56 180 HIS A N 1
ATOM 1442 C CA . HIS A 1 180 ? -25.887 -6.110 13.046 1.00 86.56 180 HIS A CA 1
ATOM 1443 C C . HIS A 1 180 ? -24.680 -5.496 13.772 1.00 86.56 180 HIS A C 1
ATOM 1445 O O . HIS A 1 180 ? -24.823 -5.007 14.891 1.00 86.56 180 HIS A O 1
ATOM 1451 N N . ILE A 1 181 ? -23.515 -5.430 13.119 1.00 87.19 181 ILE A N 1
ATOM 1452 C CA . ILE A 1 181 ? -22.318 -4.793 13.691 1.00 87.19 181 ILE A CA 1
ATOM 1453 C C . ILE A 1 181 ? -22.555 -3.306 13.989 1.00 87.19 181 ILE A C 1
ATOM 1455 O O . ILE A 1 181 ? -22.156 -2.815 15.045 1.00 87.19 181 ILE A O 1
ATOM 1459 N N . GLU A 1 182 ? -23.228 -2.576 13.098 1.00 88.44 182 GLU A N 1
ATOM 1460 C CA . GLU A 1 182 ? -23.561 -1.168 13.332 1.00 88.44 182 GLU A CA 1
ATOM 1461 C C . GLU A 1 182 ? -24.498 -0.985 14.531 1.00 88.44 182 GLU A C 1
ATOM 1463 O O . GLU A 1 182 ? -24.284 -0.068 15.327 1.00 88.44 182 GLU A O 1
ATOM 1468 N N . SER A 1 183 ? -25.467 -1.884 14.724 1.00 90.06 183 SER A N 1
ATOM 1469 C CA . SER A 1 183 ? -26.321 -1.897 15.916 1.00 90.06 183 SER A CA 1
ATOM 1470 C C . SER A 1 183 ? -25.508 -2.084 17.201 1.00 90.06 183 SER A C 1
ATOM 1472 O O . SER A 1 183 ? -25.730 -1.365 18.174 1.00 90.06 183 SER A O 1
ATOM 1474 N N . LEU A 1 184 ? -24.537 -3.003 17.207 1.00 90.19 184 LEU A N 1
ATOM 1475 C CA . LEU A 1 184 ? -23.664 -3.245 18.362 1.00 90.19 184 LEU A CA 1
ATOM 1476 C C . LEU A 1 184 ? -22.772 -2.036 18.677 1.00 90.19 184 LEU A C 1
ATOM 1478 O O . LEU A 1 184 ? -22.636 -1.640 19.834 1.00 90.19 184 LEU A O 1
ATOM 1482 N N . ILE A 1 185 ? -22.211 -1.396 17.647 1.00 91.31 185 ILE A N 1
ATOM 1483 C CA . ILE A 1 185 ? -21.412 -0.173 17.809 1.00 91.31 185 ILE A CA 1
ATOM 1484 C C . ILE A 1 185 ? -22.275 0.970 18.357 1.00 91.31 185 ILE A C 1
ATOM 1486 O O . ILE A 1 185 ? -21.828 1.704 19.238 1.00 91.31 185 ILE A O 1
ATOM 1490 N N . ASN A 1 186 ? -23.507 1.123 17.863 1.00 91.81 186 ASN A N 1
ATOM 1491 C CA . ASN A 1 186 ? -24.437 2.140 18.355 1.00 91.81 186 ASN A CA 1
ATOM 1492 C C . ASN A 1 186 ? -24.835 1.887 19.811 1.00 91.81 186 ASN A C 1
ATOM 1494 O O . ASN A 1 186 ? -24.913 2.838 20.587 1.00 91.81 186 ASN A O 1
ATOM 1498 N N . LYS A 1 187 ? -25.005 0.619 20.199 1.00 91.00 187 LYS A N 1
ATOM 1499 C CA . LYS A 1 187 ? -25.246 0.234 21.589 1.00 91.00 187 LYS A CA 1
ATOM 1500 C C . LYS A 1 187 ? -24.093 0.668 22.497 1.00 91.00 187 LYS A C 1
ATOM 1502 O O . LYS A 1 187 ? -24.305 1.454 23.415 1.00 91.00 187 LYS A O 1
ATOM 1507 N N . LEU A 1 188 ? -22.857 0.269 22.175 1.00 90.69 188 LEU A N 1
ATOM 1508 C CA . LEU A 1 188 ? -21.663 0.677 22.931 1.00 90.69 188 LEU A CA 1
ATOM 1509 C C . LEU A 1 188 ? -21.499 2.200 23.001 1.00 90.69 188 LEU A C 1
ATOM 1511 O O . LEU A 1 188 ? -21.133 2.745 24.042 1.00 90.69 188 LEU A O 1
ATOM 1515 N N . LYS A 1 189 ? -21.766 2.897 21.891 1.00 93.19 189 LYS A N 1
ATOM 1516 C CA . LYS A 1 189 ? -21.711 4.359 21.828 1.00 93.19 189 LYS A CA 1
ATOM 1517 C C . LYS A 1 189 ? -22.679 4.995 22.828 1.00 93.19 189 LYS A C 1
ATOM 1519 O O . LYS A 1 189 ? -22.272 5.917 23.534 1.00 93.19 189 LYS A O 1
ATOM 1524 N N . ASN A 1 190 ? -23.923 4.524 22.870 1.00 90.44 190 ASN A N 1
ATOM 1525 C CA . ASN A 1 190 ? -24.966 5.085 23.723 1.00 90.44 190 ASN A CA 1
ATOM 1526 C C . ASN A 1 190 ? -24.689 4.798 25.207 1.00 90.44 190 ASN A C 1
ATOM 1528 O O . ASN A 1 190 ? -24.670 5.739 26.001 1.00 90.44 190 ASN A O 1
ATOM 1532 N N . GLU A 1 191 ? -24.363 3.551 25.561 1.00 87.69 191 GLU A N 1
ATOM 1533 C CA . GLU A 1 191 ? -24.114 3.139 26.955 1.00 87.69 191 GLU A CA 1
ATOM 1534 C C . GLU A 1 191 ? -22.945 3.890 27.606 1.00 87.69 191 GLU A C 1
ATOM 1536 O O . GLU A 1 191 ? -22.971 4.286 28.779 1.00 87.69 191 GLU A O 1
ATOM 1541 N N . LEU A 1 192 ? -21.902 4.147 26.819 1.00 88.00 192 LEU A N 1
ATOM 1542 C CA . LEU A 1 192 ? -20.679 4.788 27.293 1.00 88.00 192 LEU A CA 1
ATOM 1543 C C . LEU A 1 192 ? -20.642 6.298 27.042 1.00 88.00 192 LEU A C 1
ATOM 1545 O O . LEU A 1 192 ? -19.670 6.951 27.426 1.00 88.00 192 LEU A O 1
ATOM 1549 N N . GLY A 1 193 ? -21.679 6.863 26.416 1.00 87.50 193 GLY A N 1
ATOM 1550 C CA . GLY A 1 193 ? -21.746 8.286 26.081 1.00 87.50 193 GLY A CA 1
ATOM 1551 C C . GLY A 1 193 ? -20.617 8.740 25.149 1.00 87.50 193 GLY A C 1
ATOM 1552 O O . GLY A 1 193 ? -20.048 9.817 25.336 1.00 87.50 193 GLY A O 1
ATOM 1553 N N . LEU A 1 194 ? -20.240 7.908 24.173 1.00 91.38 194 LEU A N 1
ATOM 1554 C CA . LEU A 1 194 ? -19.181 8.233 23.218 1.00 91.38 194 LEU A CA 1
ATOM 1555 C C . LEU A 1 194 ? -19.682 9.240 22.177 1.00 91.38 194 LEU A C 1
ATOM 1557 O O . LEU A 1 194 ? -20.757 9.089 21.593 1.00 91.38 194 LEU A O 1
ATOM 1561 N N . ILE A 1 195 ? -18.864 10.250 21.882 1.00 91.88 195 ILE A N 1
ATOM 1562 C CA . ILE A 1 195 ? -19.180 11.217 20.828 1.00 91.88 195 ILE A CA 1
ATOM 1563 C C . ILE A 1 195 ? -18.901 10.617 19.443 1.00 91.88 195 ILE A C 1
ATOM 1565 O O . ILE A 1 195 ? -17.937 9.875 19.240 1.00 91.88 195 ILE A O 1
ATOM 1569 N N . GLN A 1 196 ? -19.732 10.975 18.462 1.00 90.69 196 GLN A N 1
ATOM 1570 C CA . GLN A 1 196 ? -19.622 10.457 17.094 1.00 90.69 196 GLN A CA 1
ATOM 1571 C C . GLN A 1 196 ? -18.239 10.672 16.440 1.00 90.69 196 GLN A C 1
ATOM 1573 O O . GLN A 1 196 ? -17.775 9.749 15.768 1.00 90.69 196 GLN A O 1
ATOM 1578 N N . PRO A 1 197 ? -17.546 11.816 16.630 1.00 93.12 197 PRO A N 1
ATOM 1579 C CA . PRO A 1 197 ? -16.218 12.022 16.052 1.00 93.12 197 PRO A CA 1
ATOM 1580 C C . PRO A 1 197 ? -15.183 10.985 16.505 1.00 93.12 197 PRO A C 1
ATOM 1582 O O . PRO A 1 197 ? -14.405 10.510 15.684 1.00 93.12 197 PRO A O 1
ATOM 1585 N N . ASP A 1 198 ? -15.209 10.574 17.776 1.00 91.69 198 ASP A N 1
ATOM 1586 C CA . ASP A 1 198 ? -14.269 9.571 18.292 1.00 91.69 198 ASP A CA 1
ATOM 1587 C C . ASP A 1 198 ? -14.553 8.180 17.721 1.00 91.69 198 ASP A C 1
ATOM 1589 O O . ASP A 1 198 ? -13.630 7.449 17.363 1.00 91.69 198 ASP A O 1
ATOM 1593 N N . VAL A 1 199 ? -15.837 7.824 17.607 1.00 92.00 199 VAL A N 1
ATOM 1594 C CA . VAL A 1 199 ? -16.271 6.562 16.993 1.00 92.00 199 VAL A CA 1
ATOM 1595 C C . VAL A 1 199 ? -15.835 6.513 15.528 1.00 92.00 199 VAL A C 1
ATOM 1597 O O . VAL A 1 199 ? -15.294 5.504 15.078 1.00 92.00 199 VAL A O 1
ATOM 1600 N N . ASN A 1 200 ? -16.014 7.610 14.789 1.00 91.44 200 ASN A N 1
ATOM 1601 C CA . ASN A 1 200 ? -15.580 7.712 13.397 1.00 91.44 200 ASN A CA 1
ATOM 1602 C C . ASN A 1 200 ? -14.054 7.614 13.270 1.00 91.44 200 ASN A C 1
ATOM 1604 O O . ASN A 1 200 ? -13.574 6.884 12.409 1.00 91.44 200 ASN A O 1
ATOM 1608 N N . ALA A 1 201 ? -13.297 8.273 14.152 1.00 91.19 201 ALA A N 1
ATOM 1609 C CA . ALA A 1 201 ? -11.838 8.186 14.167 1.00 91.19 201 ALA A CA 1
ATOM 1610 C C . ALA A 1 201 ? -11.342 6.758 14.464 1.00 91.19 201 ALA A C 1
ATOM 1612 O O . ALA A 1 201 ? -10.383 6.295 13.847 1.00 91.19 201 ALA A O 1
ATOM 1613 N N . ALA A 1 202 ? -12.008 6.032 15.370 1.00 90.62 202 ALA A N 1
ATOM 1614 C CA . ALA A 1 202 ? -11.696 4.631 15.652 1.00 90.62 202 ALA A CA 1
ATOM 1615 C C . ALA A 1 202 ? -11.979 3.722 14.443 1.00 90.62 202 ALA A C 1
ATOM 1617 O O . ALA A 1 202 ? -11.132 2.897 14.090 1.00 90.62 202 ALA A O 1
ATOM 1618 N N . LYS A 1 203 ? -13.124 3.910 13.770 1.00 90.69 203 LYS A N 1
ATOM 1619 C CA . LYS A 1 203 ? -13.464 3.199 12.525 1.00 90.69 203 LYS A CA 1
ATOM 1620 C C . LYS A 1 203 ? -12.461 3.492 11.413 1.00 90.69 203 LYS A C 1
ATOM 1622 O O . LYS A 1 203 ? -11.971 2.563 10.779 1.00 90.69 203 LYS A O 1
ATOM 1627 N N . GLU A 1 204 ? -12.110 4.760 11.209 1.00 90.12 204 GLU A N 1
ATOM 1628 C CA . GLU A 1 204 ? -11.139 5.166 10.192 1.00 90.12 204 GLU A CA 1
ATOM 1629 C C . GLU A 1 204 ? -9.761 4.565 10.473 1.00 90.12 204 GLU A C 1
ATOM 1631 O O . GLU A 1 204 ? -9.143 4.000 9.576 1.00 90.12 204 GLU A O 1
ATOM 1636 N N . LYS A 1 205 ? -9.296 4.602 11.726 1.00 90.44 205 LYS A N 1
ATOM 1637 C CA . LYS A 1 205 ? -8.039 3.954 12.117 1.00 90.44 205 LYS A CA 1
ATOM 1638 C C . LYS A 1 205 ? -8.059 2.453 11.807 1.00 90.44 205 LYS A C 1
ATOM 1640 O O . LYS A 1 205 ? -7.111 1.936 11.223 1.00 90.44 205 LYS A O 1
ATOM 1645 N N . ALA A 1 206 ? -9.143 1.762 12.157 1.00 89.88 206 ALA A N 1
ATOM 1646 C CA . ALA A 1 206 ? -9.301 0.340 11.871 1.00 89.88 206 ALA A CA 1
ATOM 1647 C C . ALA A 1 206 ? -9.340 0.040 10.363 1.00 89.88 206 ALA A C 1
ATOM 1649 O O . ALA A 1 206 ? -8.721 -0.931 9.931 1.00 89.88 206 ALA A O 1
ATOM 1650 N N . ALA A 1 207 ? -10.013 0.881 9.571 1.00 89.94 207 ALA A N 1
ATOM 1651 C CA . ALA A 1 207 ? -10.037 0.779 8.115 1.00 89.94 207 ALA A CA 1
ATOM 1652 C C . ALA A 1 207 ? -8.643 0.965 7.506 1.00 89.94 207 ALA A C 1
ATOM 1654 O O . ALA A 1 207 ? -8.260 0.183 6.643 1.00 89.94 207 ALA A O 1
ATOM 1655 N N . LYS A 1 208 ? -7.870 1.954 7.975 1.00 90.00 208 LYS A N 1
ATOM 1656 C CA . LYS A 1 208 ? -6.495 2.201 7.511 1.00 90.00 208 LYS A CA 1
ATOM 1657 C C . LYS A 1 208 ? -5.584 1.008 7.773 1.00 90.00 208 LYS A C 1
ATOM 1659 O O . LYS A 1 208 ? -4.886 0.574 6.868 1.00 90.00 208 LYS A O 1
ATOM 1664 N N . GLU A 1 209 ? -5.625 0.454 8.984 1.00 88.50 209 GLU A N 1
ATOM 1665 C CA . GLU A 1 209 ? -4.822 -0.724 9.340 1.00 88.50 209 GLU A CA 1
ATOM 1666 C C . GLU A 1 209 ? -5.204 -1.953 8.501 1.00 88.50 209 GLU A C 1
ATOM 1668 O O . GLU A 1 209 ? -4.330 -2.668 8.017 1.00 88.50 209 GLU A O 1
ATOM 1673 N N . PHE A 1 210 ? -6.503 -2.185 8.285 1.00 89.00 210 PHE A N 1
ATOM 1674 C CA . PHE A 1 210 ? -6.969 -3.275 7.426 1.00 89.00 210 PHE A CA 1
ATOM 1675 C C . PHE A 1 210 ? -6.528 -3.084 5.969 1.00 89.00 210 PHE A C 1
ATOM 1677 O O . PHE A 1 210 ? -6.010 -4.014 5.351 1.00 89.00 210 PHE A O 1
ATOM 1684 N N . LEU A 1 211 ? -6.718 -1.875 5.435 1.00 90.00 211 LEU A N 1
ATOM 1685 C CA . LEU A 1 211 ? -6.376 -1.534 4.061 1.00 90.00 211 LEU A CA 1
ATOM 1686 C C . LEU A 1 211 ? -4.870 -1.648 3.820 1.00 90.00 211 LEU A C 1
ATOM 1688 O O . LEU A 1 211 ? -4.474 -2.196 2.800 1.00 90.00 211 LEU A O 1
ATOM 1692 N N . ASP A 1 212 ? -4.033 -1.206 4.759 1.00 87.88 212 ASP A N 1
ATOM 1693 C CA . ASP A 1 212 ? -2.581 -1.349 4.648 1.00 87.88 212 ASP A CA 1
ATOM 1694 C C . ASP A 1 212 ? -2.179 -2.828 4.552 1.00 87.88 212 ASP A C 1
ATOM 1696 O O . ASP A 1 212 ? -1.530 -3.227 3.589 1.00 87.88 212 ASP A O 1
ATOM 1700 N N . VAL A 1 213 ? -2.670 -3.690 5.452 1.00 88.25 213 VAL A N 1
ATOM 1701 C CA . VAL A 1 213 ? -2.402 -5.141 5.392 1.00 88.25 213 VAL A CA 1
ATOM 1702 C C . VAL A 1 213 ? -2.898 -5.763 4.082 1.00 88.25 213 VAL A C 1
ATOM 1704 O O . VAL A 1 213 ? -2.220 -6.616 3.504 1.00 88.25 213 VAL A O 1
ATOM 1707 N N . PHE A 1 214 ? -4.074 -5.358 3.604 1.00 89.81 214 PHE A N 1
ATOM 1708 C CA . PHE A 1 214 ? -4.631 -5.836 2.340 1.00 89.81 214 PHE A CA 1
ATOM 1709 C C . PHE A 1 214 ? -3.765 -5.426 1.139 1.00 89.81 214 PHE A C 1
ATOM 1711 O O . PHE A 1 214 ? -3.418 -6.268 0.311 1.00 89.81 214 PHE A O 1
ATOM 1718 N N . LEU A 1 215 ? -3.364 -4.155 1.069 1.00 90.06 215 LEU A N 1
ATOM 1719 C CA . LEU A 1 215 ? -2.539 -3.628 -0.016 1.00 90.06 215 LEU A CA 1
ATOM 1720 C C . LEU A 1 215 ? -1.136 -4.230 -0.010 1.00 90.06 215 LEU A C 1
ATOM 1722 O O . LEU A 1 215 ? -0.629 -4.571 -1.074 1.00 90.06 215 LEU A O 1
ATOM 1726 N N . GLN A 1 216 ? -0.529 -4.434 1.162 1.00 85.44 216 GLN A N 1
ATOM 1727 C CA . GLN A 1 216 ? 0.774 -5.098 1.264 1.00 85.44 216 GLN A CA 1
ATOM 1728 C C . GLN A 1 216 ? 0.730 -6.512 0.672 1.00 85.44 216 GLN A C 1
ATOM 1730 O O . GLN A 1 216 ? 1.649 -6.897 -0.042 1.00 85.44 216 GLN A O 1
ATOM 1735 N N . LYS A 1 217 ? -0.363 -7.264 0.879 1.00 86.88 217 LYS A N 1
ATOM 1736 C CA . LYS A 1 217 ? -0.550 -8.594 0.265 1.00 86.88 217 LYS A CA 1
ATOM 1737 C C . LYS A 1 217 ? -0.650 -8.534 -1.259 1.00 86.88 217 LYS A C 1
ATOM 1739 O O . LYS A 1 217 ? -0.138 -9.424 -1.932 1.00 86.88 217 LYS A O 1
ATOM 1744 N N . LYS A 1 218 ? -1.295 -7.498 -1.799 1.00 85.62 218 LYS A N 1
ATOM 1745 C CA . LYS A 1 218 ? -1.414 -7.278 -3.248 1.00 85.62 218 LYS A CA 1
ATOM 1746 C C . LYS A 1 218 ? -0.086 -6.827 -3.867 1.00 85.62 218 LYS A C 1
ATOM 1748 O O . LYS A 1 218 ? 0.262 -7.262 -4.956 1.00 85.62 218 LYS A O 1
ATOM 1753 N N . LEU A 1 219 ? 0.708 -6.048 -3.131 1.00 81.75 219 LEU A N 1
ATOM 1754 C CA . LEU A 1 219 ? 1.995 -5.517 -3.584 1.00 81.75 219 LEU A CA 1
ATOM 1755 C C . LEU A 1 219 ? 3.172 -6.499 -3.497 1.00 81.75 219 LEU A C 1
ATOM 1757 O O . LEU A 1 219 ? 4.242 -6.168 -4.001 1.00 81.75 219 LEU A O 1
ATOM 1761 N N . VAL A 1 220 ? 3.007 -7.705 -2.935 1.00 74.00 220 VAL A N 1
ATOM 1762 C CA . VAL A 1 220 ? 4.094 -8.709 -2.830 1.00 74.00 220 VAL A CA 1
ATOM 1763 C C . VAL A 1 220 ? 4.729 -9.024 -4.189 1.00 74.00 220 VAL A C 1
ATOM 1765 O O . VAL A 1 220 ? 5.927 -9.276 -4.264 1.00 74.00 220 VAL A O 1
ATOM 1768 N N . LYS A 1 221 ? 3.948 -8.978 -5.274 1.00 68.94 221 LYS A N 1
ATOM 1769 C CA . LYS A 1 221 ? 4.443 -9.230 -6.636 1.00 68.94 221 LYS A CA 1
ATOM 1770 C C . LYS A 1 221 ? 5.017 -7.988 -7.325 1.00 68.94 221 LYS A C 1
ATOM 1772 O O . LYS A 1 221 ? 5.460 -8.088 -8.459 1.00 68.94 221 LYS A O 1
ATOM 1777 N N . GLY A 1 222 ? 4.958 -6.813 -6.694 1.00 84.00 222 GLY A N 1
ATOM 1778 C CA . GLY A 1 222 ? 5.357 -5.541 -7.304 1.00 84.00 222 GLY A CA 1
ATOM 1779 C C . GLY A 1 222 ? 4.528 -5.144 -8.533 1.00 84.00 222 GLY A C 1
ATOM 1780 O O . GLY A 1 222 ? 4.938 -4.252 -9.272 1.00 84.00 222 GLY A O 1
ATOM 1781 N N . ARG A 1 223 ? 3.392 -5.810 -8.777 1.00 88.25 223 ARG A N 1
ATOM 1782 C CA . ARG A 1 223 ? 2.486 -5.605 -9.914 1.00 88.25 223 ARG A CA 1
ATOM 1783 C C . ARG A 1 223 ? 1.064 -5.437 -9.407 1.00 88.25 223 ARG A C 1
ATOM 1785 O O . ARG A 1 223 ? 0.688 -6.075 -8.428 1.00 88.25 223 ARG A O 1
ATOM 1792 N N . VAL A 1 224 ? 0.301 -4.578 -10.073 1.00 91.38 224 VAL A N 1
ATOM 1793 C CA . VAL A 1 224 ? -1.113 -4.332 -9.774 1.00 91.38 224 VAL A CA 1
ATOM 1794 C C . VAL A 1 224 ? -1.888 -4.503 -11.071 1.00 91.38 224 VAL A C 1
ATOM 1796 O O . VAL A 1 224 ? -1.762 -3.681 -11.976 1.00 91.38 224 VAL A O 1
ATOM 1799 N N . SER A 1 225 ? -2.643 -5.594 -11.165 1.00 90.00 225 SER A N 1
ATOM 1800 C CA . SER A 1 225 ? -3.508 -5.878 -12.312 1.00 90.00 225 SER A CA 1
ATOM 1801 C C . SER A 1 225 ? -4.842 -5.113 -12.229 1.00 90.00 225 SER A C 1
ATOM 1803 O O . SER A 1 225 ? -5.228 -4.676 -11.140 1.00 90.00 225 SER A O 1
ATOM 1805 N N . PRO A 1 226 ? -5.601 -4.969 -13.331 1.00 89.62 226 PRO A N 1
ATOM 1806 C CA . PRO A 1 226 ? -6.963 -4.435 -13.297 1.00 89.62 226 PRO A CA 1
ATOM 1807 C C . PRO A 1 226 ? -7.905 -5.235 -12.383 1.00 89.62 226 PRO A C 1
ATOM 1809 O O . PRO A 1 226 ? -8.782 -4.652 -11.734 1.00 89.62 226 PRO A O 1
ATOM 1812 N N . ALA A 1 227 ? -7.714 -6.556 -12.273 1.00 87.56 227 ALA A N 1
ATOM 1813 C CA . ALA A 1 227 ? -8.419 -7.367 -11.283 1.00 87.56 227 ALA A CA 1
ATOM 1814 C C . ALA A 1 227 ? -8.052 -6.957 -9.844 1.00 87.56 227 ALA A C 1
ATOM 1816 O O . ALA A 1 227 ? -8.938 -6.789 -9.004 1.00 87.56 227 ALA A O 1
ATOM 1817 N N . ASP A 1 228 ? -6.768 -6.709 -9.561 1.00 89.62 228 ASP A N 1
ATOM 1818 C CA . ASP A 1 228 ? -6.330 -6.214 -8.252 1.00 89.62 228 ASP A CA 1
ATOM 1819 C C . ASP A 1 228 ? -6.879 -4.813 -7.944 1.00 89.62 228 ASP A C 1
ATOM 1821 O O . ASP A 1 228 ? -7.288 -4.565 -6.810 1.00 89.62 228 ASP A O 1
ATOM 1825 N N . GLU A 1 229 ? -6.943 -3.908 -8.928 1.00 88.50 229 GLU A N 1
ATOM 1826 C CA . GLU A 1 229 ? -7.602 -2.601 -8.769 1.00 88.50 229 GLU A CA 1
ATOM 1827 C C . GLU A 1 229 ? -9.081 -2.769 -8.414 1.00 88.50 229 GLU A C 1
ATOM 1829 O O . GLU A 1 229 ? -9.577 -2.145 -7.474 1.00 88.50 229 GLU A O 1
ATOM 1834 N N . THR A 1 230 ? -9.773 -3.669 -9.112 1.00 87.19 230 THR A N 1
ATOM 1835 C CA . THR A 1 230 ? -11.183 -3.975 -8.849 1.00 87.19 230 THR A CA 1
ATOM 1836 C C . THR A 1 230 ? -11.383 -4.515 -7.432 1.00 87.19 230 THR A C 1
ATOM 1838 O O . THR A 1 230 ? -12.291 -4.067 -6.728 1.00 87.19 230 THR A O 1
ATOM 1841 N N . ASP A 1 231 ? -10.502 -5.404 -6.971 1.00 88.62 231 ASP A N 1
ATOM 1842 C CA . ASP A 1 231 ? -10.513 -5.913 -5.599 1.00 88.62 231 ASP A CA 1
ATOM 1843 C C . ASP A 1 231 ? -10.284 -4.794 -4.571 1.00 88.62 231 ASP A C 1
ATOM 1845 O O . ASP A 1 231 ? -10.983 -4.733 -3.555 1.00 88.62 231 ASP A O 1
ATOM 1849 N N . ILE A 1 232 ? -9.341 -3.880 -4.833 1.00 90.06 232 ILE A N 1
ATOM 1850 C CA . ILE A 1 232 ? -9.090 -2.706 -3.984 1.00 90.06 232 ILE A CA 1
ATOM 1851 C C . ILE A 1 232 ? -10.353 -1.843 -3.889 1.00 90.06 232 ILE A C 1
ATOM 1853 O O . ILE A 1 232 ? -10.734 -1.439 -2.787 1.00 90.06 232 ILE A O 1
ATOM 1857 N N . PHE A 1 233 ? -11.047 -1.593 -5.002 1.00 86.88 233 PHE A N 1
ATOM 1858 C CA . PHE A 1 233 ? -12.284 -0.809 -4.991 1.00 86.88 233 PHE A CA 1
ATOM 1859 C C . PHE A 1 233 ? -13.422 -1.517 -4.277 1.00 86.88 233 PHE A C 1
ATOM 1861 O O . PHE A 1 233 ? -14.162 -0.878 -3.531 1.00 86.88 233 PHE A O 1
ATOM 1868 N N . HIS A 1 234 ? -13.554 -2.827 -4.459 1.00 86.94 234 HIS A N 1
ATOM 1869 C CA . HIS A 1 234 ? -14.551 -3.605 -3.744 1.00 86.94 234 HIS A CA 1
ATOM 1870 C C . HIS A 1 234 ? -14.311 -3.551 -2.230 1.00 86.94 234 HIS A C 1
ATOM 1872 O O . HIS A 1 234 ? -15.251 -3.349 -1.460 1.00 86.94 234 HIS A O 1
ATOM 1878 N N . VAL A 1 235 ? -13.049 -3.631 -1.796 1.00 88.56 235 VAL A N 1
ATOM 1879 C CA . VAL A 1 235 ? -12.677 -3.439 -0.390 1.00 88.56 235 VAL A CA 1
ATOM 1880 C C . VAL A 1 235 ? -13.003 -2.021 0.082 1.00 88.56 235 VAL A C 1
ATOM 1882 O O . VAL A 1 235 ? -13.661 -1.875 1.108 1.00 88.56 235 VAL A O 1
ATOM 1885 N N . LEU A 1 236 ? -12.630 -0.971 -0.653 1.00 88.75 236 LEU A N 1
ATOM 1886 C CA . LEU A 1 236 ? -12.969 0.414 -0.285 1.00 88.75 236 LEU A CA 1
ATOM 1887 C C . LEU A 1 236 ? -14.483 0.635 -0.163 1.00 88.75 236 LEU A C 1
ATOM 1889 O O . LEU A 1 236 ? -14.941 1.243 0.807 1.00 88.75 236 LEU A O 1
ATOM 1893 N N . ALA A 1 237 ? -15.263 0.081 -1.091 1.00 85.94 237 ALA A N 1
ATOM 1894 C CA . ALA A 1 237 ? -16.717 0.140 -1.057 1.00 85.94 237 ALA A CA 1
ATOM 1895 C C . ALA A 1 237 ? -17.286 -0.606 0.163 1.00 85.94 237 ALA A C 1
ATOM 1897 O O . ALA A 1 237 ? -18.154 -0.069 0.854 1.00 85.94 237 ALA A O 1
ATOM 1898 N N . LYS A 1 238 ? -16.751 -1.794 0.498 1.00 83.69 238 LYS A N 1
ATOM 1899 C CA . LYS A 1 238 ? -17.086 -2.519 1.740 1.00 83.69 238 LYS A CA 1
ATOM 1900 C C . LYS A 1 238 ? -16.803 -1.662 2.983 1.00 83.69 238 LYS A C 1
ATOM 1902 O O . LYS A 1 238 ? -17.634 -1.610 3.892 1.00 83.69 238 LYS A O 1
ATOM 1907 N N . LEU A 1 239 ? -15.687 -0.928 2.987 1.00 84.38 239 LEU A N 1
ATOM 1908 C CA . LEU A 1 239 ? -15.313 0.018 4.046 1.00 84.38 239 LEU A CA 1
ATOM 1909 C C . LEU A 1 239 ? -16.204 1.279 4.093 1.00 84.38 239 LEU A C 1
ATOM 1911 O O . LEU A 1 239 ? -16.152 2.023 5.071 1.00 84.38 239 LEU A O 1
ATOM 1915 N N . GLY A 1 240 ? -17.039 1.516 3.076 1.00 84.12 240 GLY A N 1
ATOM 1916 C CA . GLY A 1 240 ? -17.903 2.694 2.972 1.00 84.12 240 GLY A CA 1
ATOM 1917 C C . GLY A 1 240 ? -17.189 3.948 2.462 1.00 84.12 240 GLY A C 1
ATOM 1918 O O . GLY A 1 240 ? -17.661 5.058 2.707 1.00 84.12 240 GLY A O 1
ATOM 1919 N N . TYR A 1 241 ? -16.054 3.790 1.778 1.00 87.00 241 TYR A N 1
ATOM 1920 C CA . TYR A 1 241 ? -15.309 4.890 1.174 1.00 87.00 241 TYR A CA 1
ATOM 1921 C C . TYR A 1 241 ? -15.447 4.880 -0.346 1.00 87.00 241 TYR A C 1
ATOM 1923 O O . TYR A 1 241 ? -15.450 3.827 -0.982 1.00 87.00 241 TYR A O 1
ATOM 1931 N N . ALA A 1 242 ? -15.525 6.077 -0.923 1.00 86.81 242 ALA A N 1
ATOM 1932 C CA . ALA A 1 242 ? -15.427 6.262 -2.362 1.00 86.81 242 ALA A CA 1
ATOM 1933 C C . ALA A 1 242 ? -13.956 6.132 -2.827 1.00 86.81 242 ALA A C 1
ATOM 1935 O O . ALA A 1 242 ? -13.048 6.385 -2.021 1.00 86.81 242 ALA A O 1
ATOM 1936 N N . PRO A 1 243 ? -13.694 5.743 -4.090 1.00 84.25 243 PRO A N 1
ATOM 1937 C CA . PRO A 1 243 ? -12.340 5.503 -4.599 1.00 84.25 243 PRO A CA 1
ATOM 1938 C C . PRO A 1 243 ? -11.376 6.683 -4.418 1.00 84.25 243 PRO A C 1
ATOM 1940 O O . PRO A 1 243 ? -10.198 6.489 -4.120 1.00 84.25 243 PRO A O 1
ATOM 1943 N N . GLU A 1 244 ? -11.873 7.917 -4.510 1.00 85.94 244 GLU A N 1
ATOM 1944 C CA . GLU A 1 244 ? -11.071 9.143 -4.432 1.00 85.94 244 GLU A CA 1
ATOM 1945 C C . GLU A 1 244 ? -10.429 9.317 -3.048 1.00 85.94 244 GLU A C 1
ATOM 1947 O O . GLU A 1 244 ? -9.346 9.897 -2.910 1.00 85.94 244 GLU A O 1
ATOM 1952 N N . LYS A 1 245 ? -11.061 8.758 -2.004 1.00 87.31 245 LYS A N 1
ATOM 1953 C CA . LYS A 1 245 ? -10.537 8.800 -0.635 1.00 87.31 245 LYS A CA 1
ATOM 1954 C C . LYS A 1 245 ? -9.335 7.893 -0.405 1.00 87.31 245 LYS A C 1
ATOM 1956 O O . LYS A 1 245 ? -8.688 8.057 0.628 1.00 87.31 245 LYS A O 1
ATOM 1961 N N . LEU A 1 246 ? -8.992 6.996 -1.334 1.00 86.38 246 LEU A N 1
ATOM 1962 C CA . LEU A 1 246 ? -7.840 6.103 -1.186 1.00 86.38 246 LEU A CA 1
ATOM 1963 C C . LEU A 1 246 ? -6.568 6.887 -0.836 1.00 86.38 246 LEU A C 1
ATOM 1965 O O . LEU A 1 246 ? -5.901 6.565 0.143 1.00 86.38 246 LEU A O 1
ATOM 1969 N N . SER A 1 247 ? -6.295 7.978 -1.557 1.00 86.12 247 SER A N 1
ATOM 1970 C CA . SER A 1 247 ? -5.106 8.820 -1.355 1.00 86.12 247 SER A CA 1
ATOM 1971 C C . SER A 1 247 ? -4.990 9.443 0.046 1.00 86.12 247 SER A C 1
ATOM 1973 O O . SER A 1 247 ? -3.879 9.673 0.512 1.00 86.12 247 SER A O 1
ATOM 1975 N N . GLY A 1 248 ? -6.113 9.686 0.732 1.00 86.06 248 GLY A N 1
ATOM 1976 C CA . GLY A 1 248 ? -6.140 10.197 2.109 1.00 86.06 248 GLY A CA 1
ATOM 1977 C C . GLY A 1 248 ? -6.148 9.104 3.183 1.00 86.06 248 GLY A C 1
ATOM 1978 O O . GLY A 1 248 ? -5.955 9.394 4.366 1.00 86.06 248 GLY A O 1
ATOM 1979 N N . LEU A 1 249 ? -6.390 7.849 2.794 1.00 85.56 249 LEU A N 1
ATOM 1980 C CA . LEU A 1 249 ? -6.446 6.709 3.707 1.00 85.56 249 LEU A CA 1
ATOM 1981 C C . LEU A 1 249 ? -5.099 5.998 3.845 1.00 85.56 249 LEU A C 1
ATOM 1983 O O . LEU A 1 249 ? -4.813 5.474 4.919 1.00 85.56 249 LEU A O 1
ATOM 1987 N N . ILE A 1 250 ? -4.268 5.998 2.800 1.00 87.44 250 ILE A N 1
ATOM 1988 C CA . ILE A 1 250 ? -2.976 5.299 2.802 1.00 87.44 250 ILE A CA 1
ATOM 1989 C C . ILE A 1 250 ? -1.779 6.256 2.778 1.00 87.44 250 ILE A C 1
ATOM 1991 O O . ILE A 1 250 ? -1.903 7.395 2.327 1.00 87.44 250 ILE A O 1
ATOM 1995 N N . PRO A 1 251 ? -0.592 5.805 3.227 1.00 89.19 251 PRO A N 1
ATOM 1996 C CA . PRO A 1 251 ? 0.636 6.575 3.083 1.00 89.19 251 PRO A CA 1
ATOM 1997 C C . PRO A 1 251 ? 0.959 6.888 1.616 1.00 89.19 251 PRO A C 1
ATOM 1999 O O . PRO A 1 251 ? 0.746 6.063 0.723 1.00 89.19 251 PRO A O 1
ATOM 2002 N N . GLN A 1 252 ? 1.580 8.046 1.372 1.00 88.50 252 GLN A N 1
ATOM 2003 C CA . GLN A 1 252 ? 2.002 8.456 0.028 1.00 88.50 252 GLN A CA 1
ATOM 2004 C C . GLN A 1 252 ? 2.961 7.443 -0.618 1.00 88.50 252 GLN A C 1
ATOM 2006 O O . GLN A 1 252 ? 2.866 7.201 -1.818 1.00 88.50 252 GLN A O 1
ATOM 2011 N N . ALA A 1 253 ? 3.845 6.815 0.164 1.00 88.81 253 ALA A N 1
ATOM 2012 C CA . ALA A 1 253 ? 4.750 5.774 -0.325 1.00 88.81 253 ALA A CA 1
ATOM 2013 C C . ALA A 1 253 ? 3.985 4.566 -0.897 1.00 88.81 253 ALA A C 1
ATOM 2015 O O . ALA A 1 253 ? 4.266 4.128 -2.009 1.00 88.81 253 ALA A O 1
ATOM 2016 N N . THR A 1 254 ? 2.958 4.084 -0.191 1.00 89.19 254 THR A N 1
ATOM 2017 C CA . THR A 1 254 ? 2.101 2.983 -0.656 1.00 89.19 254 THR A CA 1
ATOM 2018 C C . THR A 1 254 ? 1.362 3.362 -1.936 1.00 89.19 254 THR A C 1
ATOM 2020 O O . THR A 1 254 ? 1.298 2.564 -2.868 1.00 89.19 254 THR A O 1
ATOM 2023 N N . LEU A 1 255 ? 0.866 4.600 -2.032 1.00 88.94 255 LEU A N 1
ATOM 2024 C CA . LEU A 1 255 ? 0.226 5.099 -3.250 1.00 88.94 255 LEU A CA 1
ATOM 2025 C C . LEU A 1 255 ? 1.190 5.110 -4.448 1.00 88.94 255 LEU A C 1
ATOM 2027 O O . LEU A 1 255 ? 0.803 4.725 -5.549 1.00 88.94 255 LEU A O 1
ATOM 2031 N N . GLN A 1 256 ? 2.443 5.528 -4.248 1.00 89.75 256 GLN A N 1
ATOM 2032 C CA . GLN A 1 256 ? 3.460 5.499 -5.305 1.00 89.75 256 GLN A CA 1
ATOM 2033 C C . GLN A 1 256 ? 3.814 4.070 -5.723 1.00 89.75 256 GLN A C 1
ATOM 2035 O O . GLN A 1 256 ? 3.955 3.806 -6.916 1.00 89.75 256 GLN A O 1
ATOM 2040 N N . ASN A 1 257 ? 3.887 3.138 -4.773 1.00 90.06 257 ASN A N 1
ATOM 2041 C CA . ASN A 1 257 ? 4.113 1.725 -5.070 1.00 90.06 257 ASN A CA 1
ATOM 2042 C C . ASN A 1 257 ? 2.953 1.120 -5.873 1.00 90.06 257 ASN A C 1
ATOM 2044 O O . ASN A 1 257 ? 3.207 0.384 -6.818 1.00 90.06 257 ASN A O 1
ATOM 2048 N N . LEU A 1 258 ? 1.698 1.473 -5.567 1.00 90.94 258 LEU A N 1
ATOM 2049 C CA . LEU A 1 258 ? 0.535 1.043 -6.355 1.00 90.94 258 LEU A CA 1
ATOM 2050 C C . LEU A 1 258 ? 0.590 1.582 -7.788 1.00 90.94 258 LEU A C 1
ATOM 2052 O O . LEU A 1 258 ? 0.436 0.817 -8.735 1.00 90.94 258 LEU A O 1
ATOM 2056 N N . LYS A 1 259 ? 0.874 2.881 -7.955 1.00 90.88 259 LYS A N 1
ATOM 2057 C CA . LYS A 1 259 ? 1.032 3.506 -9.280 1.00 90.88 259 LYS A CA 1
ATOM 2058 C C . LYS A 1 259 ? 2.161 2.867 -10.084 1.00 90.88 259 LYS A C 1
ATOM 2060 O O . LYS A 1 259 ? 2.007 2.605 -11.273 1.00 90.88 259 LYS A O 1
ATOM 2065 N N . THR A 1 260 ? 3.284 2.599 -9.426 1.00 90.81 260 THR A N 1
ATOM 2066 C CA . THR A 1 260 ? 4.448 1.960 -10.048 1.00 90.81 260 THR A CA 1
ATOM 2067 C C . THR A 1 260 ? 4.138 0.510 -10.418 1.00 90.81 260 THR A C 1
ATOM 2069 O O . THR A 1 260 ? 4.429 0.097 -11.533 1.00 90.81 260 THR A O 1
ATOM 2072 N N . GLY A 1 261 ? 3.474 -0.242 -9.538 1.00 92.06 261 GLY A N 1
ATOM 2073 C CA . GLY A 1 261 ? 3.064 -1.618 -9.811 1.00 92.06 261 GLY A CA 1
ATOM 2074 C C . GLY A 1 261 ? 2.035 -1.732 -10.934 1.00 92.06 261 GLY A C 1
ATOM 2075 O O . GLY A 1 261 ? 2.117 -2.667 -11.728 1.00 92.06 261 GLY A O 1
ATOM 2076 N N . LYS A 1 262 ? 1.115 -0.766 -11.048 1.00 92.38 262 LYS A N 1
ATOM 2077 C CA . LYS A 1 262 ? 0.189 -0.649 -12.184 1.00 92.38 262 LYS A CA 1
ATOM 2078 C C . LYS A 1 262 ? 0.946 -0.425 -13.487 1.00 92.38 262 LYS A C 1
ATOM 2080 O O . LYS A 1 262 ? 0.734 -1.142 -14.458 1.00 92.38 262 LYS A O 1
ATOM 2085 N N . LEU A 1 263 ? 1.843 0.560 -13.499 1.00 92.69 263 LEU A N 1
ATOM 2086 C CA . LEU A 1 263 ? 2.662 0.875 -14.666 1.00 92.69 263 LEU A CA 1
ATOM 2087 C C . LEU A 1 263 ? 3.485 -0.341 -15.107 1.00 92.69 263 LEU A C 1
ATOM 2089 O O . LEU A 1 263 ? 3.475 -0.689 -16.279 1.00 92.69 263 LEU A O 1
ATOM 2093 N N . LEU A 1 264 ? 4.155 -1.014 -14.173 1.00 92.62 264 LEU A N 1
ATOM 2094 C CA . LEU A 1 264 ? 4.955 -2.197 -14.477 1.00 92.62 264 LEU A CA 1
ATOM 2095 C C . LEU A 1 264 ? 4.094 -3.338 -15.032 1.00 92.62 264 LEU A C 1
ATOM 2097 O O . LEU A 1 264 ? 4.480 -3.951 -16.022 1.00 92.62 264 LEU A O 1
ATOM 2101 N N . TRP A 1 265 ? 2.903 -3.569 -14.467 1.00 93.25 265 TRP A N 1
ATOM 2102 C CA . TRP A 1 265 ? 1.957 -4.547 -15.012 1.00 93.25 265 TRP A CA 1
ATOM 2103 C C . TRP A 1 265 ? 1.538 -4.184 -16.443 1.00 93.25 265 TRP A C 1
ATOM 2105 O O . TRP A 1 265 ? 1.548 -5.044 -17.320 1.00 93.25 265 TRP A O 1
ATOM 2115 N N . GLN A 1 266 ? 1.219 -2.912 -16.708 1.00 93.69 266 GLN A N 1
ATOM 2116 C CA . GLN A 1 266 ? 0.860 -2.440 -18.049 1.00 93.69 266 GLN A CA 1
ATOM 2117 C C . GLN A 1 266 ? 1.999 -2.673 -19.045 1.00 93.69 266 GLN A C 1
ATOM 2119 O O . GLN A 1 266 ? 1.771 -3.245 -20.112 1.00 93.69 266 GLN A O 1
ATOM 2124 N N . LEU A 1 267 ? 3.225 -2.286 -18.679 1.00 94.00 267 LEU A N 1
ATOM 2125 C CA . LEU A 1 267 ? 4.401 -2.460 -19.525 1.00 94.00 267 LEU A CA 1
ATOM 2126 C C . LEU A 1 267 ? 4.662 -3.940 -19.814 1.00 94.00 267 LEU A C 1
ATOM 2128 O O . LEU A 1 267 ? 4.803 -4.291 -20.979 1.00 94.00 267 LEU A O 1
ATOM 2132 N N . GLU A 1 268 ? 4.658 -4.821 -18.811 1.00 92.19 268 GLU A N 1
ATOM 2133 C CA . GLU A 1 268 ? 4.871 -6.268 -18.998 1.00 92.19 268 GLU A CA 1
ATOM 2134 C C . GLU A 1 268 ? 3.848 -6.889 -19.949 1.00 92.19 268 GLU A C 1
ATOM 2136 O O . GLU A 1 268 ? 4.195 -7.715 -20.794 1.00 92.19 268 GLU A O 1
ATOM 2141 N N . ASN A 1 269 ? 2.601 -6.431 -19.869 1.00 93.44 269 ASN A N 1
ATOM 2142 C CA . ASN A 1 269 ? 1.503 -6.936 -20.679 1.00 93.44 269 ASN A CA 1
ATOM 2143 C C . ASN A 1 269 ? 1.375 -6.262 -22.057 1.00 93.44 269 ASN A C 1
ATOM 2145 O O . ASN A 1 269 ? 0.439 -6.542 -22.802 1.00 93.44 269 ASN A O 1
ATOM 2149 N N . GLY A 1 270 ? 2.319 -5.397 -22.439 1.00 92.31 270 GLY A N 1
ATOM 2150 C CA . GLY A 1 270 ? 2.321 -4.748 -23.754 1.00 92.31 270 GLY A CA 1
ATOM 2151 C C . GLY A 1 270 ? 1.346 -3.584 -23.892 1.00 92.31 270 GLY A C 1
ATOM 2152 O O . GLY A 1 270 ? 1.103 -3.117 -25.004 1.00 92.31 270 GLY A O 1
ATOM 2153 N N . ILE A 1 271 ? 0.812 -3.077 -22.783 1.00 94.00 271 ILE A N 1
ATOM 2154 C CA . ILE A 1 271 ? -0.025 -1.880 -22.754 1.00 94.00 271 ILE A CA 1
ATOM 2155 C C . ILE A 1 271 ? 0.894 -0.657 -22.691 1.00 94.00 271 ILE A C 1
ATOM 2157 O O . ILE A 1 271 ? 1.228 -0.142 -21.625 1.00 94.00 271 ILE A O 1
ATOM 2161 N N . LEU A 1 272 ? 1.328 -0.205 -23.866 1.00 94.00 272 LEU A N 1
ATOM 2162 C CA . LEU A 1 272 ? 2.214 0.945 -24.032 1.00 94.00 272 LEU A CA 1
ATOM 2163 C C . LEU A 1 272 ? 1.390 2.200 -24.337 1.00 94.00 272 LEU A C 1
ATOM 2165 O O . LEU A 1 272 ? 0.619 2.235 -25.297 1.00 94.00 272 LEU A O 1
ATOM 2169 N N . ARG A 1 273 ? 1.542 3.241 -23.512 1.00 92.38 273 ARG A N 1
ATOM 2170 C CA . ARG A 1 273 ? 0.848 4.523 -23.700 1.00 92.38 273 ARG A CA 1
ATOM 2171 C C . ARG A 1 273 ? 1.657 5.426 -24.617 1.00 92.38 273 ARG A C 1
ATOM 2173 O O . ARG A 1 273 ? 2.863 5.561 -24.449 1.00 92.38 273 ARG A O 1
ATOM 2180 N N . GLN A 1 274 ? 0.976 6.077 -25.552 1.00 93.81 274 GLN A N 1
ATOM 2181 C CA . GLN A 1 274 ? 1.605 7.087 -26.390 1.00 93.81 274 GLN A CA 1
ATOM 2182 C C . GLN A 1 274 ? 1.960 8.319 -25.550 1.00 93.81 274 GLN A C 1
ATOM 2184 O O . GLN A 1 274 ? 1.111 8.863 -24.841 1.00 93.81 274 GLN A O 1
ATOM 2189 N N . ILE A 1 275 ? 3.204 8.774 -25.666 1.00 94.12 275 ILE A N 1
ATOM 2190 C CA . ILE A 1 275 ? 3.687 10.023 -25.080 1.00 94.12 275 ILE A CA 1
ATOM 2191 C C . ILE A 1 275 ? 4.012 11.034 -26.178 1.00 94.12 275 ILE A C 1
ATOM 2193 O O . ILE A 1 275 ? 4.310 10.681 -27.322 1.00 94.12 275 ILE A O 1
ATOM 2197 N N . GLN A 1 276 ? 3.971 12.316 -25.825 1.00 90.69 276 GLN A N 1
ATOM 2198 C CA . GLN A 1 276 ? 4.419 13.375 -26.722 1.00 90.69 276 GLN A CA 1
ATOM 2199 C C . GLN A 1 276 ? 5.949 13.434 -26.734 1.00 90.69 276 GLN A C 1
ATOM 2201 O O . GLN A 1 276 ? 6.579 13.481 -25.681 1.00 90.69 276 GLN A O 1
ATOM 2206 N N . ALA A 1 277 ? 6.537 13.470 -27.929 1.00 89.12 277 ALA A N 1
ATOM 2207 C CA . ALA A 1 277 ? 7.978 13.596 -28.130 1.00 89.12 277 ALA A CA 1
ATOM 2208 C C . ALA A 1 277 ? 8.263 14.805 -29.040 1.00 89.12 277 ALA A C 1
ATOM 2210 O O . ALA A 1 277 ? 8.486 14.634 -30.236 1.00 89.12 277 ALA A O 1
ATOM 2211 N N . PRO A 1 278 ? 8.218 16.042 -28.507 1.00 80.56 278 PRO A N 1
ATOM 2212 C CA . PRO A 1 278 ? 8.250 17.262 -29.322 1.00 80.56 278 PRO A CA 1
ATOM 2213 C C . PRO A 1 278 ? 9.560 17.464 -30.098 1.00 80.56 278 PRO A C 1
ATOM 2215 O O . PRO A 1 278 ? 9.579 18.193 -31.083 1.00 80.56 278 PRO A O 1
ATOM 2218 N N . TYR A 1 279 ? 10.646 16.817 -29.670 1.00 83.25 279 TYR A N 1
ATOM 2219 C CA . TYR A 1 279 ? 11.972 16.921 -30.288 1.00 83.25 279 TYR A CA 1
ATOM 2220 C C . TYR A 1 279 ? 12.319 15.725 -31.184 1.00 83.25 279 TYR A C 1
ATOM 2222 O O . TYR A 1 279 ? 13.466 15.589 -31.606 1.00 83.25 279 TYR A O 1
ATOM 2230 N N . LEU A 1 280 ? 11.351 14.844 -31.453 1.00 89.56 280 LEU A N 1
ATOM 2231 C CA . LEU A 1 280 ? 11.549 13.641 -32.246 1.00 89.56 280 LEU A CA 1
ATOM 2232 C C . LEU A 1 280 ? 10.628 13.641 -33.467 1.00 89.56 280 LEU A C 1
ATOM 2234 O O . LEU A 1 280 ? 9.405 13.661 -33.346 1.00 89.56 280 LEU A O 1
ATOM 2238 N N . ASN A 1 281 ? 11.226 13.538 -34.653 1.00 90.81 281 ASN A N 1
ATOM 2239 C CA . ASN A 1 281 ? 10.479 13.351 -35.893 1.00 90.81 281 ASN A CA 1
ATOM 2240 C C . ASN A 1 281 ? 10.030 11.887 -36.015 1.00 90.81 281 ASN A C 1
ATOM 2242 O O . ASN A 1 281 ? 10.822 11.001 -36.364 1.00 90.81 281 ASN A O 1
ATOM 2246 N N . LEU A 1 282 ? 8.753 11.648 -35.714 1.00 92.12 282 LEU A N 1
ATOM 2247 C CA . LEU A 1 282 ? 8.099 10.348 -35.856 1.00 92.12 282 LEU A CA 1
ATOM 2248 C C . LEU A 1 282 ? 7.735 10.078 -37.324 1.00 92.12 282 LEU A C 1
ATOM 2250 O O . LEU A 1 282 ? 7.336 10.981 -38.061 1.00 92.12 282 LEU A O 1
ATOM 2254 N N . ARG A 1 283 ? 7.886 8.823 -37.753 1.00 91.25 283 ARG A N 1
ATOM 2255 C CA . ARG A 1 283 ? 7.424 8.325 -39.054 1.00 91.25 283 ARG A CA 1
ATOM 2256 C C . ARG A 1 283 ? 5.896 8.236 -39.073 1.00 91.25 283 ARG A C 1
ATOM 2258 O O . ARG A 1 283 ? 5.229 8.304 -38.040 1.00 91.25 283 ARG A O 1
ATOM 2265 N N . GLN A 1 284 ? 5.329 8.048 -40.262 1.00 88.69 284 GLN A N 1
ATOM 2266 C CA . GLN A 1 284 ? 3.894 7.815 -40.400 1.00 88.69 284 GLN A CA 1
ATOM 2267 C C . GLN A 1 284 ? 3.473 6.593 -39.569 1.00 88.69 284 GLN A C 1
ATOM 2269 O O . GLN A 1 284 ? 4.093 5.533 -39.660 1.00 88.69 284 GLN A O 1
ATOM 2274 N N . SER A 1 285 ? 2.429 6.763 -38.753 1.00 88.62 285 SER A N 1
ATOM 2275 C CA . SER A 1 285 ? 1.907 5.733 -37.841 1.00 88.62 285 SER A CA 1
ATOM 2276 C C . SER A 1 285 ? 2.904 5.236 -36.779 1.00 88.62 285 SER A C 1
ATOM 2278 O O . SER A 1 285 ? 2.688 4.185 -36.180 1.00 88.62 285 SER A O 1
ATOM 2280 N N . GLU A 1 286 ? 3.991 5.971 -36.527 1.00 94.06 286 GLU A N 1
ATOM 2281 C CA . GLU A 1 286 ? 4.924 5.681 -35.439 1.00 94.06 286 GLU A CA 1
ATOM 2282 C C . GLU A 1 286 ? 4.485 6.403 -34.161 1.00 94.06 286 GLU A C 1
ATOM 2284 O O . GLU A 1 286 ? 4.283 7.617 -34.157 1.00 94.06 286 GLU A O 1
ATOM 2289 N N . ASN A 1 287 ? 4.378 5.661 -33.059 1.00 94.75 287 ASN A N 1
ATOM 2290 C CA . ASN A 1 287 ? 4.030 6.215 -31.753 1.00 94.75 287 ASN A CA 1
ATOM 2291 C C . ASN A 1 287 ? 5.233 6.150 -30.814 1.00 94.75 287 ASN A C 1
ATOM 2293 O O . ASN A 1 287 ? 5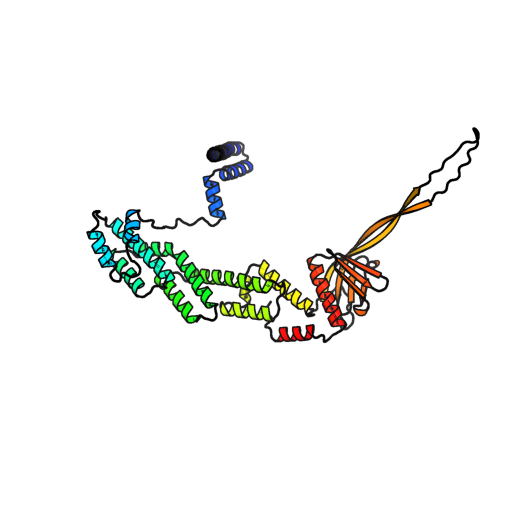.879 5.111 -30.707 1.00 94.75 287 ASN A O 1
ATOM 2297 N N . CYS A 1 288 ? 5.521 7.243 -30.105 1.00 96.38 288 CYS A N 1
ATOM 2298 C CA . CYS A 1 288 ? 6.505 7.234 -29.025 1.00 96.38 288 CYS A CA 1
ATOM 2299 C C . CYS A 1 288 ? 5.863 6.679 -27.751 1.00 96.38 288 CYS A C 1
ATOM 2301 O O . CYS A 1 288 ? 4.787 7.133 -27.363 1.00 96.38 288 CYS A O 1
ATOM 2303 N N . TYR A 1 289 ? 6.518 5.720 -27.104 1.00 95.25 289 TYR A N 1
ATOM 2304 C CA . TYR A 1 289 ? 6.035 5.068 -25.887 1.00 95.25 289 TYR A CA 1
ATOM 2305 C C . TYR A 1 289 ? 6.809 5.483 -24.643 1.00 95.25 289 TYR A C 1
ATOM 2307 O O . TYR A 1 289 ? 6.240 5.520 -23.554 1.00 95.25 289 TYR A O 1
ATOM 2315 N N . TRP A 1 290 ? 8.099 5.791 -24.787 1.00 95.12 290 TRP A N 1
ATOM 2316 C CA . TRP A 1 290 ? 8.947 6.134 -23.652 1.00 95.12 290 TRP A CA 1
ATOM 2317 C C . TRP A 1 290 ? 10.032 7.139 -24.022 1.00 95.12 290 TRP A C 1
ATOM 2319 O O . TRP A 1 290 ? 10.545 7.126 -25.140 1.00 95.12 290 TRP A O 1
ATOM 2329 N N . SER A 1 291 ? 10.409 7.978 -23.058 1.00 95.00 291 SER A N 1
ATOM 2330 C CA . SER A 1 291 ? 11.544 8.894 -23.162 1.00 95.00 291 SER A CA 1
ATOM 2331 C C . SER A 1 291 ? 12.235 9.019 -21.809 1.00 95.00 291 SER A C 1
ATOM 2333 O O . SER A 1 291 ? 11.575 9.335 -20.816 1.00 95.00 291 SER A O 1
ATOM 2335 N N . CYS A 1 292 ? 13.546 8.821 -21.763 1.00 94.69 292 CYS A N 1
ATOM 2336 C CA . CYS A 1 292 ? 14.350 9.031 -20.562 1.00 94.69 292 CYS A CA 1
ATOM 2337 C C . CYS A 1 292 ? 15.719 9.622 -20.912 1.00 94.69 292 CYS A C 1
ATOM 2339 O O . CYS A 1 292 ? 16.192 9.527 -22.044 1.00 94.69 292 CYS A O 1
ATOM 2341 N N . ASN A 1 293 ? 16.362 10.261 -19.937 1.00 95.44 293 ASN A N 1
ATOM 2342 C CA . ASN A 1 293 ? 17.733 10.729 -20.107 1.00 95.44 293 ASN A CA 1
ATOM 2343 C C . ASN A 1 293 ? 18.697 9.554 -19.946 1.00 95.44 293 ASN A C 1
ATOM 2345 O O . ASN A 1 293 ? 18.509 8.711 -19.070 1.00 95.44 293 ASN A O 1
ATOM 2349 N N . GLY A 1 294 ? 19.746 9.534 -20.760 1.00 94.19 294 GLY A N 1
ATOM 2350 C CA . GLY A 1 294 ? 20.781 8.516 -20.691 1.00 94.19 294 GLY A CA 1
ATOM 2351 C C . GLY A 1 294 ? 22.131 9.036 -21.156 1.00 94.19 294 GLY A C 1
ATOM 2352 O O . GLY A 1 294 ? 22.238 10.092 -21.783 1.00 94.19 294 GLY A O 1
ATOM 2353 N N . THR A 1 295 ? 23.172 8.273 -20.853 1.00 95.00 295 THR A N 1
ATOM 2354 C CA . THR A 1 295 ? 24.539 8.577 -21.280 1.00 95.00 295 THR A CA 1
ATOM 2355 C C . THR A 1 295 ? 25.059 7.426 -22.121 1.00 95.00 295 THR A C 1
ATOM 2357 O O . THR A 1 295 ? 25.274 6.333 -21.606 1.00 95.00 295 THR A O 1
ATOM 2360 N N . ARG A 1 296 ? 25.273 7.656 -23.416 1.00 94.25 296 ARG A N 1
ATOM 2361 C CA . ARG A 1 296 ? 25.937 6.679 -24.277 1.00 94.25 296 ARG A CA 1
ATOM 2362 C C . ARG A 1 296 ? 27.396 6.546 -23.854 1.00 94.25 296 ARG A C 1
ATOM 2364 O O . ARG A 1 296 ? 28.084 7.552 -23.675 1.00 94.25 296 ARG A O 1
ATOM 2371 N N . ILE A 1 297 ? 27.834 5.306 -23.700 1.00 91.12 297 ILE A N 1
ATOM 2372 C CA . ILE A 1 297 ? 29.197 4.933 -23.349 1.00 91.12 297 ILE A CA 1
ATOM 2373 C C . ILE A 1 297 ? 29.863 4.364 -24.600 1.00 91.12 297 ILE A C 1
ATOM 2375 O O . ILE A 1 297 ? 29.315 3.471 -25.244 1.00 91.12 297 ILE A O 1
ATOM 2379 N N . GLU A 1 298 ? 31.042 4.879 -24.929 1.00 86.31 298 GLU A N 1
ATOM 2380 C CA . GLU A 1 298 ? 31.925 4.309 -25.945 1.00 86.31 298 GLU A CA 1
ATOM 2381 C C . GLU A 1 298 ? 33.268 3.999 -25.293 1.00 86.31 298 GLU A C 1
ATOM 2383 O O . GLU A 1 298 ? 33.905 4.896 -24.742 1.00 86.31 298 GLU A O 1
ATOM 2388 N N . SER A 1 299 ? 33.686 2.738 -25.330 1.00 73.81 299 SER A N 1
ATOM 2389 C CA . SER A 1 299 ? 35.032 2.347 -24.918 1.00 73.81 299 SER A CA 1
ATOM 2390 C C . SER A 1 299 ? 35.921 2.266 -26.152 1.00 73.81 299 SER A C 1
ATOM 2392 O O . SER A 1 299 ? 35.643 1.496 -27.069 1.00 73.81 299 SER A O 1
ATOM 2394 N N . GLU A 1 300 ? 36.996 3.048 -26.169 1.00 64.19 300 GLU A N 1
ATOM 2395 C CA . GLU A 1 300 ? 38.056 2.945 -27.165 1.00 64.19 300 GLU A CA 1
ATOM 2396 C C . GLU A 1 300 ? 39.311 2.362 -26.514 1.00 64.19 300 GLU A C 1
ATOM 2398 O O . GLU A 1 300 ? 39.840 2.908 -25.544 1.00 64.19 300 GLU A O 1
ATOM 2403 N N . THR A 1 301 ? 39.830 1.264 -27.060 1.00 52.72 301 THR A N 1
ATOM 2404 C CA . THR A 1 301 ? 41.140 0.743 -26.664 1.00 52.72 301 THR A CA 1
ATOM 2405 C C . THR A 1 301 ? 42.221 1.585 -27.330 1.00 52.72 301 THR A C 1
ATOM 2407 O O . THR A 1 301 ? 42.485 1.451 -28.526 1.00 52.72 301 THR A O 1
ATOM 2410 N N . LYS A 1 302 ? 42.859 2.478 -26.571 1.00 45.25 302 LYS A N 1
ATOM 2411 C CA . LYS A 1 302 ? 43.955 3.304 -27.071 1.00 45.25 302 LYS A CA 1
ATOM 2412 C C . LYS A 1 302 ? 45.291 2.663 -26.715 1.00 45.25 302 LYS A C 1
ATOM 2414 O O . LYS A 1 302 ? 45.610 2.463 -25.546 1.00 45.25 302 LYS A O 1
ATOM 2419 N N . ILE A 1 303 ? 46.113 2.399 -27.727 1.00 46.16 303 ILE A N 1
ATOM 2420 C CA . ILE A 1 303 ? 47.521 2.041 -27.529 1.00 46.16 303 ILE A CA 1
ATOM 2421 C C . ILE A 1 303 ? 48.251 3.313 -27.089 1.00 46.16 303 ILE A C 1
ATOM 2423 O O . ILE A 1 303 ? 48.470 4.218 -27.894 1.00 46.16 303 ILE A O 1
ATOM 2427 N N . THR A 1 304 ? 48.574 3.423 -25.804 1.00 50.28 304 THR A N 1
ATOM 2428 C CA . THR A 1 304 ? 49.197 4.635 -25.238 1.00 50.28 304 THR A CA 1
ATOM 2429 C C . THR A 1 304 ? 50.700 4.512 -25.045 1.00 50.28 304 THR A C 1
ATOM 2431 O O . THR A 1 304 ? 51.388 5.525 -25.104 1.00 50.28 304 THR A O 1
ATOM 2434 N N . GLU A 1 305 ? 51.231 3.303 -24.860 1.00 44.16 305 GLU A N 1
ATOM 2435 C CA . GLU A 1 305 ? 52.663 3.085 -24.643 1.00 44.16 305 GLU A CA 1
ATOM 2436 C C . GLU A 1 305 ? 53.137 1.811 -25.342 1.00 44.16 305 GLU A C 1
ATOM 2438 O O . GLU A 1 305 ? 52.371 0.875 -25.553 1.00 44.16 305 GLU A O 1
ATOM 2443 N N . TYR A 1 306 ? 54.418 1.764 -25.691 1.00 47.66 306 TYR A N 1
ATOM 2444 C CA . TYR A 1 306 ? 55.086 0.539 -26.109 1.00 47.66 306 TYR A CA 1
ATOM 2445 C C . TYR A 1 306 ? 56.021 0.109 -24.982 1.00 47.66 306 TYR A C 1
ATOM 2447 O O . TYR A 1 306 ? 56.972 0.825 -24.668 1.00 47.66 306 TYR A O 1
ATOM 2455 N N . SER A 1 307 ? 55.804 -1.064 -24.385 1.00 40.44 307 SER A N 1
ATOM 2456 C CA . SER A 1 307 ? 56.802 -1.639 -23.485 1.00 40.44 307 SER A CA 1
ATOM 2457 C C . SER A 1 307 ? 57.964 -2.161 -24.332 1.00 40.44 307 SER A C 1
ATOM 2459 O O . SER A 1 307 ? 57.813 -3.149 -25.060 1.00 40.44 307 SER A O 1
ATOM 2461 N N . LEU A 1 308 ? 59.119 -1.502 -24.257 1.00 40.75 308 LEU A N 1
ATOM 2462 C CA . LEU A 1 308 ? 60.371 -2.017 -24.803 1.00 40.75 308 LEU A CA 1
ATOM 2463 C C . LEU A 1 308 ? 61.000 -2.966 -23.780 1.00 40.75 308 LEU A C 1
ATOM 2465 O O . LEU A 1 308 ? 61.554 -2.540 -22.772 1.00 40.75 308 LEU A O 1
ATOM 2469 N N . SER A 1 309 ? 60.924 -4.266 -24.054 1.00 45.12 309 SER A N 1
ATOM 2470 C CA . SER A 1 309 ? 61.782 -5.260 -23.412 1.00 45.12 309 SER A CA 1
ATOM 2471 C C . SER A 1 309 ? 62.953 -5.529 -24.353 1.00 45.12 309 SER A C 1
ATOM 2473 O O . SER A 1 309 ? 62.782 -6.114 -25.422 1.00 45.12 309 SER A O 1
ATOM 2475 N N . GLY A 1 310 ? 64.131 -5.032 -23.981 1.00 37.78 310 GLY A N 1
ATOM 2476 C CA . GLY A 1 310 ? 65.375 -5.247 -24.709 1.00 37.78 310 GLY A CA 1
ATOM 2477 C C . GLY A 1 310 ? 66.517 -5.448 -23.724 1.00 37.78 310 GLY A C 1
ATOM 2478 O O . GLY A 1 310 ? 66.985 -4.495 -23.109 1.00 37.78 310 GLY A O 1
ATOM 2479 N N . GLY A 1 311 ? 66.958 -6.695 -23.565 1.00 41.16 311 GLY A N 1
ATOM 2480 C CA . GLY A 1 311 ? 68.221 -7.024 -22.913 1.00 41.16 311 GLY A CA 1
ATOM 2481 C C . GLY A 1 311 ? 69.322 -7.048 -23.964 1.00 41.16 311 GLY A C 1
ATOM 2482 O O . GLY A 1 311 ? 69.484 -8.046 -24.658 1.00 41.16 311 GLY A O 1
ATOM 2483 N N . GLY A 1 312 ? 70.050 -5.944 -24.117 1.00 42.09 312 GLY A N 1
ATOM 2484 C CA . GLY A 1 312 ? 71.260 -5.905 -24.932 1.00 42.09 312 GLY A CA 1
ATOM 2485 C C . GLY A 1 312 ? 72.474 -6.190 -24.058 1.00 42.09 312 GLY A C 1
ATOM 2486 O O . GLY A 1 312 ? 72.828 -5.365 -23.221 1.00 42.09 312 GLY A O 1
ATOM 2487 N N . LEU A 1 313 ? 73.122 -7.339 -24.246 1.00 39.31 313 LEU A N 1
ATOM 2488 C CA . LEU A 1 313 ? 74.461 -7.560 -23.707 1.00 39.31 313 LEU A CA 1
ATOM 2489 C C . LEU A 1 313 ? 75.475 -7.013 -24.714 1.00 39.31 313 LEU A C 1
ATOM 2491 O O . LEU A 1 313 ? 75.656 -7.566 -25.797 1.00 39.31 313 LEU A O 1
ATOM 2495 N N . SER A 1 314 ? 76.116 -5.903 -24.360 1.00 38.66 314 SER A N 1
ATOM 2496 C CA . SER A 1 314 ? 77.253 -5.360 -25.098 1.00 38.66 314 SER A CA 1
ATOM 2497 C C . SER A 1 314 ? 78.547 -5.913 -24.509 1.00 38.66 314 SER A C 1
ATOM 2499 O O . SER A 1 314 ? 78.882 -5.599 -23.365 1.00 38.66 314 SER A O 1
ATOM 2501 N N . PHE A 1 315 ? 79.291 -6.694 -25.289 1.00 40.69 315 PHE A N 1
ATOM 2502 C CA . PHE A 1 315 ? 80.631 -7.135 -24.908 1.00 40.69 315 PHE A CA 1
ATOM 2503 C C . PHE A 1 315 ? 81.672 -6.312 -25.683 1.00 40.69 315 PHE A C 1
ATOM 2505 O O . PHE A 1 315 ? 81.662 -6.324 -26.918 1.00 40.69 315 PHE A O 1
ATOM 2512 N N . PRO A 1 316 ? 82.550 -5.559 -25.000 1.00 39.78 316 PRO A N 1
ATOM 2513 C CA . PRO A 1 316 ? 83.661 -4.886 -25.657 1.00 39.78 316 PRO A CA 1
ATOM 2514 C C . PRO A 1 316 ? 84.713 -5.927 -26.050 1.00 39.78 316 PRO A C 1
ATOM 2516 O O . PRO A 1 316 ? 85.153 -6.711 -25.211 1.00 39.78 316 PRO A O 1
ATOM 2519 N N . VAL A 1 317 ? 85.118 -5.940 -27.320 1.00 52.06 317 VAL A N 1
ATOM 2520 C CA . VAL A 1 317 ? 86.175 -6.850 -27.803 1.00 52.06 317 VAL A CA 1
ATOM 2521 C C . VAL A 1 317 ? 87.531 -6.127 -27.847 1.00 52.06 317 VAL A C 1
ATOM 2523 O O . VAL A 1 317 ? 88.569 -6.766 -27.713 1.00 52.06 317 VAL A O 1
ATOM 2526 N N . THR A 1 318 ? 87.537 -4.788 -27.905 1.00 42.53 318 THR A N 1
ATOM 2527 C CA . THR A 1 318 ? 88.695 -3.912 -27.621 1.00 42.53 318 THR A CA 1
ATOM 2528 C C . THR A 1 318 ? 88.223 -2.569 -27.031 1.00 42.53 318 THR A C 1
ATOM 2530 O O . THR A 1 318 ? 87.022 -2.315 -26.944 1.00 42.53 318 THR A O 1
ATOM 2533 N N . SER A 1 319 ? 89.145 -1.676 -26.644 1.00 50.38 319 SER A N 1
ATOM 2534 C CA . SER A 1 319 ? 88.842 -0.357 -26.048 1.00 50.38 319 SER A CA 1
ATOM 2535 C C . SER A 1 319 ? 88.069 0.616 -26.954 1.00 50.38 319 SER A C 1
ATOM 2537 O O . SER A 1 319 ? 87.693 1.691 -26.496 1.00 50.38 319 SER A O 1
ATOM 2539 N N . THR A 1 320 ? 87.827 0.270 -28.222 1.00 42.97 320 THR A N 1
ATOM 2540 C CA . THR A 1 320 ? 87.192 1.165 -29.208 1.00 42.97 320 THR A CA 1
ATOM 2541 C C . THR A 1 320 ? 86.110 0.521 -30.075 1.00 42.97 320 THR A C 1
ATOM 2543 O O . THR A 1 320 ? 85.492 1.234 -30.861 1.00 42.97 320 THR A O 1
ATOM 2546 N N . ILE A 1 321 ? 85.820 -0.782 -29.943 1.00 39.16 321 ILE A N 1
ATOM 2547 C CA . ILE A 1 321 ? 84.748 -1.434 -30.716 1.00 39.16 321 ILE A CA 1
ATOM 2548 C C . ILE A 1 321 ? 83.953 -2.397 -29.827 1.00 39.16 321 ILE A C 1
ATOM 2550 O O . ILE A 1 321 ? 84.503 -3.317 -29.214 1.00 39.16 321 ILE A O 1
ATOM 2554 N N . SER A 1 322 ? 82.634 -2.204 -29.807 1.00 39.12 322 SER A N 1
ATOM 2555 C CA . SER A 1 322 ? 81.652 -3.117 -29.224 1.00 39.12 322 SER A CA 1
ATOM 2556 C C . SER A 1 322 ? 80.707 -3.625 -30.315 1.00 39.12 322 SER A C 1
ATOM 2558 O O . SER A 1 322 ? 80.240 -2.859 -31.158 1.00 39.12 322 SER A O 1
ATOM 2560 N N . VAL A 1 323 ? 80.425 -4.930 -30.307 1.00 37.81 323 VAL A N 1
ATOM 2561 C CA . VAL A 1 323 ? 79.390 -5.538 -31.155 1.00 37.81 323 VAL A CA 1
ATOM 2562 C C . VAL A 1 323 ? 78.281 -6.022 -30.233 1.00 37.81 323 VAL A C 1
ATOM 2564 O O . VAL A 1 323 ? 78.507 -6.861 -29.364 1.00 37.81 323 VAL A O 1
ATOM 2567 N N . GLY A 1 324 ? 77.089 -5.456 -30.404 1.00 38.62 324 GLY A N 1
ATOM 2568 C CA . GLY A 1 324 ? 75.882 -5.850 -29.688 1.00 38.62 324 GLY A CA 1
ATOM 2569 C C . GLY A 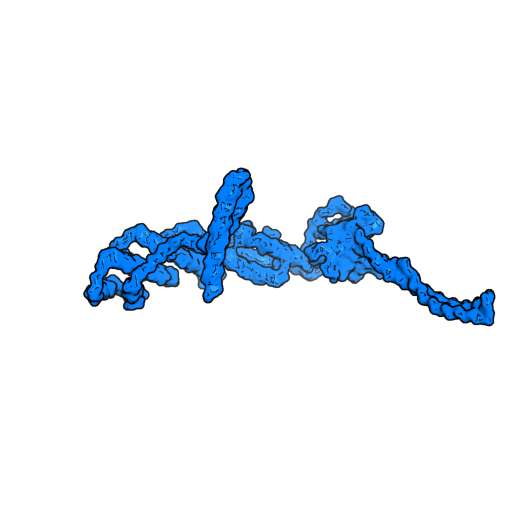1 324 ? 74.795 -6.248 -30.678 1.00 38.62 324 GLY A C 1
ATOM 2570 O O . GLY A 1 324 ? 74.474 -5.482 -31.584 1.00 38.62 324 GLY A O 1
ATOM 2571 N N . GLY A 1 325 ? 74.233 -7.443 -30.505 1.00 33.94 325 GLY A N 1
ATOM 2572 C CA . GLY A 1 325 ? 72.989 -7.850 -31.152 1.00 33.94 325 GLY A CA 1
ATOM 2573 C C . GLY A 1 325 ? 71.822 -7.559 -30.215 1.00 33.94 325 GLY A C 1
ATOM 2574 O O . GLY A 1 325 ? 71.786 -8.083 -29.105 1.00 33.94 325 GLY A O 1
ATOM 2575 N N . GLY A 1 326 ? 70.889 -6.709 -30.641 1.00 38.06 326 GLY A N 1
ATOM 2576 C CA . GLY A 1 326 ? 69.662 -6.421 -29.904 1.00 38.06 326 GLY A CA 1
ATOM 2577 C C . GLY A 1 326 ? 68.444 -6.893 -30.687 1.00 38.06 326 GLY A C 1
ATOM 2578 O O . GLY A 1 326 ? 68.171 -6.379 -31.767 1.00 38.06 326 GLY A O 1
ATOM 2579 N N . THR A 1 327 ? 67.686 -7.838 -30.137 1.00 41.41 327 THR A N 1
ATOM 2580 C CA . THR A 1 327 ? 66.295 -8.079 -30.539 1.00 41.41 327 THR A CA 1
ATOM 2581 C C . THR A 1 327 ? 65.391 -7.346 -29.558 1.00 41.41 327 THR A C 1
ATOM 2583 O O . THR A 1 327 ? 65.318 -7.722 -28.390 1.00 41.41 327 THR A O 1
ATOM 2586 N N . GLY A 1 328 ? 64.733 -6.284 -30.019 1.00 39.41 328 GLY A N 1
ATOM 2587 C CA . GLY A 1 328 ? 63.696 -5.586 -29.265 1.00 39.41 328 GLY A CA 1
ATOM 2588 C C . GLY A 1 328 ? 62.325 -5.919 -29.840 1.00 39.41 328 GLY A C 1
ATOM 2589 O O . GLY A 1 328 ? 62.082 -5.683 -31.020 1.00 39.41 328 GLY A O 1
ATOM 2590 N N . THR A 1 329 ? 61.423 -6.447 -29.018 1.00 43.00 329 THR A N 1
ATOM 2591 C CA . THR A 1 329 ? 59.994 -6.539 -29.355 1.00 43.00 329 THR A CA 1
ATOM 2592 C C . THR A 1 329 ? 59.230 -5.518 -28.528 1.00 43.00 329 THR A C 1
ATOM 2594 O O . THR A 1 329 ? 59.212 -5.604 -27.300 1.00 43.00 329 THR A O 1
ATOM 2597 N N . ALA A 1 330 ? 58.608 -4.555 -29.206 1.00 39.44 330 ALA A N 1
ATOM 2598 C CA . ALA A 1 330 ? 57.698 -3.594 -28.602 1.00 39.44 330 ALA A CA 1
ATOM 2599 C C . ALA A 1 330 ? 56.323 -4.254 -28.425 1.00 39.44 330 ALA A C 1
ATOM 2601 O O . ALA A 1 330 ? 55.732 -4.705 -29.406 1.00 39.44 330 ALA A O 1
ATOM 2602 N N . ARG A 1 331 ? 55.817 -4.336 -27.190 1.00 43.09 331 ARG A N 1
ATOM 2603 C CA . ARG A 1 331 ? 54.423 -4.742 -26.941 1.00 43.09 331 ARG A CA 1
ATOM 2604 C C . ARG A 1 331 ? 53.579 -3.496 -26.669 1.00 43.09 331 ARG A C 1
ATOM 2606 O O . ARG A 1 331 ? 53.967 -2.723 -25.792 1.00 43.09 331 ARG A O 1
ATOM 2613 N N . PRO A 1 332 ? 52.482 -3.266 -27.410 1.00 40.91 332 PRO A N 1
ATOM 2614 C CA . PRO A 1 332 ? 51.571 -2.171 -27.112 1.00 40.91 332 PRO A CA 1
ATOM 2615 C C . PRO A 1 332 ? 50.912 -2.406 -25.746 1.00 40.91 332 PRO A C 1
ATOM 2617 O O . PRO A 1 332 ? 50.436 -3.502 -25.459 1.00 40.91 332 PRO A O 1
ATOM 2620 N N . ILE A 1 333 ? 50.918 -1.384 -24.894 1.00 50.03 333 ILE A N 1
ATOM 2621 C CA . ILE A 1 333 ? 50.114 -1.310 -23.677 1.00 50.03 333 ILE A CA 1
ATOM 2622 C C . ILE A 1 333 ? 48.808 -0.622 -24.071 1.00 50.03 333 ILE A C 1
ATOM 2624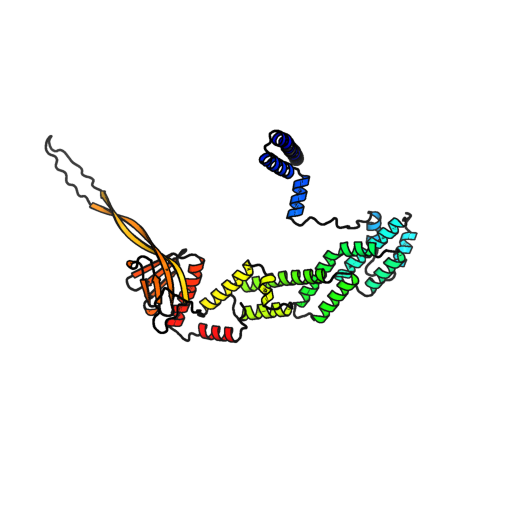 O O . ILE A 1 333 ? 48.778 0.567 -24.409 1.00 50.03 333 ILE A O 1
ATOM 2628 N N . GLU A 1 334 ? 47.746 -1.413 -24.069 1.00 49.41 334 GLU A N 1
ATOM 2629 C CA . GLU A 1 334 ? 46.381 -1.011 -24.377 1.00 49.41 334 GLU A CA 1
ATOM 2630 C C . GLU A 1 334 ? 45.715 -0.441 -23.117 1.00 49.41 334 GLU A C 1
ATOM 2632 O O . GLU A 1 334 ? 45.566 -1.145 -22.120 1.00 49.41 334 GLU A O 1
ATOM 2637 N N . ASN A 1 335 ? 45.327 0.835 -23.152 1.00 46.56 335 ASN A N 1
ATOM 2638 C CA . ASN A 1 335 ? 44.507 1.466 -22.121 1.00 46.56 335 ASN A CA 1
ATOM 2639 C C . ASN A 1 335 ? 43.095 1.693 -22.674 1.00 46.56 335 ASN A C 1
ATOM 2641 O O . ASN A 1 335 ? 42.928 2.278 -23.744 1.00 46.56 335 ASN A O 1
ATOM 2645 N N . GLU A 1 336 ? 42.072 1.255 -21.944 1.00 55.22 336 GLU A N 1
ATOM 2646 C CA . GLU A 1 336 ? 40.672 1.492 -22.301 1.00 55.22 336 GLU A CA 1
ATOM 2647 C C . GLU A 1 336 ? 40.270 2.917 -21.889 1.00 55.22 336 GLU A C 1
ATOM 2649 O O . GLU A 1 336 ? 40.310 3.280 -20.712 1.00 55.22 336 GLU A O 1
ATOM 2654 N N . VAL A 1 337 ? 39.918 3.754 -22.864 1.00 64.75 337 VAL A N 1
ATOM 2655 C CA . VAL A 1 337 ? 39.417 5.113 -22.644 1.00 64.75 337 VAL A CA 1
ATOM 2656 C C . VAL A 1 337 ? 37.909 5.105 -22.848 1.00 64.75 337 VAL A C 1
ATOM 2658 O O . VAL A 1 337 ? 37.418 4.804 -23.932 1.00 64.75 337 VAL A O 1
ATOM 2661 N N . THR A 1 338 ? 37.164 5.455 -21.802 1.00 77.00 338 THR A N 1
ATOM 2662 C CA . THR A 1 338 ? 35.701 5.517 -21.851 1.00 77.00 338 THR A CA 1
ATOM 2663 C C . THR A 1 338 ? 35.219 6.939 -22.135 1.00 77.00 338 THR A C 1
ATOM 2665 O O . THR A 1 338 ? 35.373 7.842 -21.309 1.00 77.00 338 THR A O 1
ATOM 2668 N N . HIS A 1 339 ? 34.567 7.132 -23.276 1.00 85.31 339 HIS A N 1
ATOM 2669 C CA . HIS A 1 339 ? 33.874 8.359 -23.645 1.00 85.31 339 HIS A CA 1
ATOM 2670 C C . HIS A 1 339 ? 32.398 8.307 -23.232 1.00 85.31 339 HIS A C 1
ATOM 2672 O O . HIS A 1 339 ? 31.742 7.267 -23.312 1.00 85.31 339 HIS A O 1
ATOM 2678 N N . LYS A 1 340 ? 31.871 9.448 -22.773 1.00 90.88 340 LYS A N 1
ATOM 2679 C CA . LYS A 1 340 ? 30.496 9.587 -22.277 1.00 90.88 340 LYS A CA 1
ATOM 2680 C C . LYS A 1 340 ? 29.767 10.700 -23.013 1.00 90.88 340 LYS A C 1
ATOM 2682 O O . LYS A 1 340 ? 30.207 11.848 -22.984 1.00 90.88 340 LYS A O 1
ATOM 2687 N N . TYR A 1 341 ? 28.621 10.371 -23.600 1.00 93.69 341 TYR A N 1
ATOM 2688 C CA . TYR A 1 341 ? 27.800 11.301 -24.370 1.00 93.69 341 TYR A CA 1
ATOM 2689 C C . TYR A 1 341 ? 26.394 11.358 -23.791 1.00 93.69 341 TYR A C 1
ATOM 2691 O O . TYR A 1 341 ? 25.644 10.389 -23.861 1.00 93.69 341 TYR A O 1
ATOM 2699 N N . ASN A 1 342 ? 26.029 12.491 -23.198 1.00 95.62 342 ASN A N 1
ATOM 2700 C CA . ASN A 1 342 ? 24.691 12.679 -22.642 1.00 95.62 342 ASN A CA 1
ATOM 2701 C C . ASN A 1 342 ? 23.661 12.856 -23.760 1.00 95.62 342 ASN A C 1
ATOM 2703 O O . ASN A 1 342 ? 23.959 13.438 -24.805 1.00 95.62 342 ASN A O 1
ATOM 2707 N N . GLY A 1 343 ? 22.444 12.380 -23.528 1.00 94.62 343 GLY A N 1
ATOM 2708 C CA . GLY A 1 343 ? 21.352 12.487 -24.481 1.00 94.62 343 GLY A CA 1
ATOM 2709 C C . GLY A 1 343 ? 20.027 11.980 -23.928 1.00 94.62 343 GLY A C 1
ATOM 2710 O O . GLY A 1 343 ? 19.886 11.692 -22.737 1.00 94.62 343 GLY A O 1
ATOM 2711 N N . THR A 1 344 ? 19.049 11.868 -24.817 1.00 96.19 344 THR A N 1
ATOM 2712 C CA . THR A 1 344 ? 17.723 11.329 -24.517 1.00 96.19 344 THR A CA 1
ATOM 2713 C C . THR A 1 344 ? 17.501 10.060 -25.325 1.00 96.19 344 THR A C 1
ATOM 2715 O O . THR A 1 344 ? 17.691 10.046 -26.542 1.00 96.19 344 THR A O 1
ATOM 2718 N N . LEU A 1 345 ? 17.102 8.998 -24.633 1.00 96.62 345 LEU A N 1
ATOM 2719 C CA . LEU A 1 345 ? 16.732 7.714 -25.198 1.00 96.62 345 LEU A CA 1
ATOM 2720 C C . LEU A 1 345 ? 15.210 7.651 -25.348 1.00 96.62 345 LEU A C 1
ATOM 2722 O O . LEU A 1 345 ? 14.470 7.880 -24.390 1.00 96.62 345 LEU A O 1
ATOM 2726 N N . TYR A 1 346 ? 14.755 7.323 -26.547 1.00 97.50 346 TYR A N 1
ATOM 2727 C CA . TYR A 1 346 ? 13.356 7.170 -26.911 1.00 97.50 346 TYR A CA 1
ATOM 2728 C C . TYR A 1 346 ? 13.076 5.728 -27.325 1.00 97.50 346 TYR A C 1
ATOM 2730 O O . TYR A 1 346 ? 13.873 5.104 -28.029 1.00 97.50 346 TYR A O 1
ATOM 2738 N N . LEU A 1 347 ? 11.911 5.230 -26.924 1.00 97.50 347 LEU A N 1
ATOM 2739 C CA . LEU A 1 347 ? 11.339 3.979 -27.404 1.00 97.50 347 LEU A CA 1
ATOM 2740 C C . LEU A 1 347 ? 10.069 4.292 -28.183 1.00 97.50 347 LEU A C 1
ATOM 2742 O O . LEU A 1 347 ? 9.158 4.930 -27.649 1.00 97.50 347 LEU A O 1
ATOM 2746 N N . THR A 1 348 ? 9.992 3.822 -29.421 1.00 97.38 348 THR A N 1
ATOM 2747 C CA . THR A 1 348 ? 8.806 3.962 -30.265 1.00 97.38 348 THR A CA 1
ATOM 2748 C C . THR A 1 348 ? 8.229 2.602 -30.637 1.00 97.38 348 THR A C 1
ATOM 2750 O O . THR A 1 348 ? 8.772 1.554 -30.293 1.00 97.38 348 THR A O 1
ATOM 2753 N N . SER A 1 349 ? 7.124 2.624 -31.376 1.00 96.06 349 SER A N 1
ATOM 2754 C CA . SER A 1 349 ? 6.511 1.437 -31.962 1.00 96.06 349 SER A CA 1
ATOM 2755 C C . SER A 1 349 ? 7.322 0.784 -33.076 1.00 96.06 349 SER A C 1
ATOM 2757 O O . SER A 1 349 ? 6.909 -0.261 -33.549 1.00 96.06 349 SER A O 1
ATOM 2759 N N . GLN A 1 350 ? 8.417 1.400 -33.534 1.00 96.06 350 GLN A N 1
ATOM 2760 C CA . GLN A 1 350 ? 9.210 0.901 -34.664 1.00 96.06 350 GLN A CA 1
ATOM 2761 C C . GLN A 1 350 ? 10.716 0.871 -34.388 1.00 96.06 350 GLN A C 1
ATOM 2763 O O . GLN A 1 350 ? 11.446 0.179 -35.095 1.00 96.06 350 GLN A O 1
ATOM 2768 N N . ARG A 1 351 ? 11.220 1.647 -33.417 1.00 96.62 351 ARG A N 1
ATOM 2769 C CA . ARG A 1 351 ? 12.664 1.811 -33.197 1.00 96.62 351 ARG A CA 1
ATOM 2770 C C . ARG A 1 351 ? 13.019 2.305 -31.796 1.00 96.62 351 ARG A C 1
ATOM 2772 O O . ARG A 1 351 ? 12.224 2.934 -31.100 1.00 96.62 351 ARG A O 1
ATOM 2779 N N . VAL A 1 352 ? 14.272 2.068 -31.426 1.00 97.31 352 VAL A N 1
ATOM 2780 C CA . VAL A 1 352 ? 14.962 2.728 -30.313 1.00 97.31 352 VAL A CA 1
ATOM 2781 C C . VAL A 1 352 ? 15.811 3.861 -30.878 1.00 97.31 352 VAL A C 1
ATOM 2783 O O . VAL A 1 352 ? 16.494 3.683 -31.886 1.00 97.31 352 VAL A O 1
ATOM 2786 N N . ILE A 1 353 ? 15.769 5.037 -30.253 1.00 97.38 353 ILE A N 1
ATOM 2787 C CA . ILE A 1 353 ? 16.464 6.230 -30.751 1.00 97.38 353 ILE A CA 1
ATOM 2788 C C . ILE A 1 353 ? 17.191 6.904 -29.601 1.00 97.38 353 ILE A C 1
ATOM 2790 O O . ILE A 1 353 ? 16.575 7.252 -28.601 1.00 97.38 353 ILE A O 1
ATOM 2794 N N . PHE A 1 354 ? 18.486 7.144 -29.756 1.00 96.56 354 PHE A N 1
ATOM 2795 C CA . PHE A 1 354 ? 19.259 7.961 -28.832 1.00 96.56 354 PHE A CA 1
ATOM 2796 C C . PHE A 1 354 ? 19.675 9.255 -29.520 1.00 96.56 354 PHE A C 1
ATOM 2798 O O . PHE A 1 354 ? 20.337 9.220 -30.557 1.00 96.56 354 PHE A O 1
ATOM 2805 N N . ILE A 1 355 ? 19.295 10.390 -28.936 1.00 95.25 355 ILE A N 1
ATOM 2806 C CA . ILE A 1 355 ? 19.634 11.721 -29.441 1.00 95.25 355 ILE A CA 1
ATOM 2807 C C . ILE A 1 355 ? 20.573 12.395 -28.447 1.00 95.25 355 ILE A C 1
ATOM 2809 O O . ILE A 1 355 ? 20.190 12.658 -27.307 1.00 95.25 355 ILE A O 1
ATOM 2813 N N . SER A 1 356 ? 21.787 12.702 -28.891 1.00 94.00 356 SER A N 1
ATOM 2814 C CA . SER A 1 356 ? 22.765 13.497 -28.146 1.00 94.00 356 SER A CA 1
ATOM 2815 C C . SER A 1 356 ? 22.868 14.908 -28.741 1.00 94.00 356 SER A C 1
ATOM 2817 O O . SER A 1 356 ? 22.638 15.068 -29.942 1.00 94.00 356 SER A O 1
ATOM 2819 N N . PRO A 1 357 ? 23.246 15.939 -27.954 1.00 91.19 357 PRO A N 1
ATOM 2820 C CA . PRO A 1 357 ? 23.603 17.249 -28.500 1.00 91.19 357 PRO A CA 1
ATOM 2821 C C . PRO A 1 357 ? 24.707 17.166 -29.563 1.00 91.19 357 PRO A C 1
ATOM 2823 O O . PRO A 1 357 ? 24.715 17.952 -30.507 1.00 91.19 357 PRO A O 1
ATOM 2826 N N . ASP A 1 358 ? 25.612 16.191 -29.434 1.00 90.44 358 ASP A N 1
ATOM 2827 C CA . ASP A 1 358 ? 26.525 15.819 -30.507 1.00 90.44 358 ASP A CA 1
ATOM 2828 C C . ASP A 1 358 ? 25.822 14.847 -31.463 1.00 90.44 358 ASP A C 1
ATOM 2830 O O . ASP A 1 358 ? 25.679 13.650 -31.194 1.00 90.44 358 ASP A O 1
ATOM 2834 N N . SER A 1 359 ? 25.375 15.375 -32.604 1.00 84.56 359 SER A N 1
ATOM 2835 C CA . SER A 1 359 ? 24.668 14.592 -33.623 1.00 84.56 359 SER A CA 1
ATOM 2836 C C . SER A 1 359 ? 25.443 13.353 -34.092 1.00 84.56 359 SER A C 1
ATOM 2838 O O . SER A 1 359 ? 24.816 12.336 -34.382 1.00 84.56 359 SER A O 1
ATOM 2840 N N . SER A 1 360 ? 26.784 13.382 -34.077 1.00 88.25 360 SER A N 1
ATOM 2841 C CA . SER A 1 360 ? 27.625 12.244 -34.482 1.00 88.25 360 SER A CA 1
ATOM 2842 C C . SER A 1 360 ? 27.539 11.056 -33.516 1.00 88.25 360 SER A C 1
ATOM 2844 O O . SER A 1 360 ? 27.886 9.930 -33.870 1.00 88.25 360 SER A O 1
ATOM 2846 N N . LYS A 1 361 ? 27.036 11.296 -32.300 1.00 92.31 361 LYS A N 1
ATOM 2847 C CA . LYS A 1 361 ? 26.898 10.309 -31.221 1.00 92.31 361 LYS A CA 1
ATOM 2848 C C . LYS A 1 361 ? 25.456 9.870 -30.995 1.00 92.31 361 LYS A C 1
ATOM 2850 O O . LYS A 1 361 ? 25.180 9.081 -30.089 1.00 92.31 361 LYS A O 1
ATOM 2855 N N . SER A 1 362 ? 24.539 10.321 -31.844 1.00 93.69 362 SER A N 1
ATOM 2856 C CA . SER A 1 362 ? 23.164 9.822 -31.891 1.00 93.69 362 SER A CA 1
ATOM 2857 C C . SER A 1 362 ? 23.095 8.479 -32.632 1.00 93.69 362 SER A C 1
ATOM 2859 O O . SER A 1 362 ? 23.958 8.174 -33.454 1.00 93.69 362 SER A O 1
ATOM 2861 N N . PHE A 1 363 ? 22.085 7.659 -32.346 1.00 94.88 363 PHE A N 1
ATOM 2862 C CA . PHE A 1 363 ? 21.819 6.425 -33.093 1.00 94.88 363 PHE A CA 1
ATOM 2863 C C . PHE A 1 363 ? 20.315 6.159 -33.212 1.00 94.88 363 PHE A C 1
ATOM 2865 O O . PHE A 1 363 ? 19.522 6.624 -32.392 1.00 94.88 363 PHE A O 1
ATOM 2872 N N . GLN A 1 364 ? 19.926 5.373 -34.216 1.00 95.50 364 GLN A N 1
ATOM 2873 C CA . GLN A 1 364 ? 18.605 4.749 -34.282 1.00 95.50 364 GLN A CA 1
ATOM 2874 C C . GLN A 1 364 ? 18.769 3.262 -34.589 1.00 95.50 364 GLN A C 1
ATOM 2876 O O . GLN A 1 364 ? 19.646 2.894 -35.369 1.00 95.50 364 GLN A O 1
ATOM 2881 N N . ILE A 1 365 ? 17.900 2.435 -34.022 1.00 96.44 365 ILE A N 1
ATOM 2882 C CA . ILE A 1 365 ? 17.870 0.990 -34.243 1.00 96.44 365 ILE A CA 1
ATOM 2883 C C . ILE A 1 365 ? 16.420 0.602 -34.514 1.00 96.44 365 ILE A C 1
ATOM 2885 O O . ILE A 1 365 ? 15.571 0.841 -33.655 1.00 96.44 365 ILE A O 1
ATOM 2889 N N . GLY A 1 366 ? 16.122 0.050 -35.693 1.00 96.44 366 GLY A N 1
ATOM 2890 C CA . GLY A 1 366 ? 14.816 -0.557 -35.957 1.00 96.44 366 GLY A CA 1
ATOM 2891 C C . GLY A 1 366 ? 14.576 -1.729 -35.008 1.00 96.44 366 GLY A C 1
ATOM 2892 O O . GLY A 1 366 ? 15.516 -2.450 -34.689 1.00 96.44 366 GLY A O 1
ATOM 2893 N N . LEU A 1 367 ? 13.340 -1.932 -34.543 1.00 95.56 367 LEU A N 1
ATOM 2894 C CA . LEU A 1 367 ? 13.035 -3.088 -33.688 1.00 95.56 367 LEU A CA 1
ATOM 2895 C C . LEU A 1 367 ? 13.292 -4.419 -34.415 1.00 95.56 367 LEU A C 1
ATOM 2897 O O . LEU A 1 367 ? 13.679 -5.381 -33.761 1.00 95.56 367 LEU A O 1
ATOM 2901 N N . ASP A 1 368 ? 13.165 -4.442 -35.746 1.00 94.19 368 ASP A N 1
ATOM 2902 C CA . ASP A 1 368 ? 13.510 -5.593 -36.596 1.00 94.19 368 ASP A CA 1
ATOM 2903 C C . ASP A 1 368 ? 15.026 -5.834 -36.714 1.00 94.19 368 ASP A C 1
ATOM 2905 O O . ASP A 1 368 ? 15.458 -6.964 -36.924 1.00 94.19 368 ASP A O 1
ATOM 2909 N N . ASP A 1 369 ? 15.838 -4.782 -36.565 1.00 94.75 369 ASP A N 1
ATOM 2910 C CA . ASP A 1 369 ? 17.303 -4.846 -36.683 1.00 94.75 369 ASP A CA 1
ATOM 2911 C C . ASP A 1 369 ? 17.986 -5.176 -35.340 1.00 94.75 369 ASP A C 1
ATOM 2913 O O . ASP A 1 369 ? 19.193 -5.433 -35.283 1.00 94.75 369 ASP A O 1
ATOM 2917 N N . LEU A 1 370 ? 17.236 -5.121 -34.234 1.00 93.81 370 LEU A N 1
ATOM 2918 C CA . LEU A 1 370 ? 17.747 -5.361 -32.889 1.00 93.81 370 LEU A CA 1
ATOM 2919 C C . LEU A 1 370 ? 17.859 -6.867 -32.624 1.00 93.81 370 LEU A C 1
ATOM 2921 O O . LEU A 1 370 ? 16.869 -7.530 -32.327 1.00 93.81 370 LEU A O 1
ATOM 2925 N N . LEU A 1 371 ? 19.083 -7.398 -32.659 1.00 92.62 371 LEU A N 1
ATOM 2926 C CA . LEU A 1 371 ? 19.332 -8.826 -32.439 1.00 92.62 371 LEU A CA 1
ATOM 2927 C C . LEU A 1 371 ? 19.106 -9.234 -30.982 1.00 92.62 371 LEU A C 1
ATOM 2929 O O . LEU A 1 371 ? 18.550 -10.293 -30.696 1.00 92.62 371 LEU A O 1
ATOM 2933 N N . SER A 1 372 ? 19.572 -8.407 -30.046 1.00 91.50 372 SER A N 1
ATOM 2934 C CA . SER A 1 372 ? 19.344 -8.601 -28.614 1.00 91.50 372 SER A CA 1
ATOM 2935 C C . SER A 1 372 ? 19.633 -7.317 -27.841 1.00 91.50 372 SER A C 1
ATOM 2937 O O . SER A 1 372 ? 20.305 -6.408 -28.337 1.00 91.50 372 SER A O 1
ATOM 2939 N N . PHE A 1 373 ? 19.163 -7.254 -26.600 1.00 93.12 373 PHE A N 1
ATOM 2940 C CA . PHE A 1 373 ? 19.593 -6.242 -25.646 1.00 93.12 373 PHE A CA 1
ATOM 2941 C C . PHE A 1 373 ? 19.956 -6.901 -24.311 1.00 93.12 373 PHE A C 1
ATOM 2943 O O . PHE A 1 373 ? 19.362 -7.905 -23.917 1.00 93.12 373 PHE A O 1
ATOM 2950 N N . THR A 1 374 ? 20.923 -6.320 -23.607 1.00 89.31 374 THR A N 1
ATOM 2951 C CA . THR A 1 374 ? 21.438 -6.824 -22.330 1.00 89.31 374 THR A CA 1
ATOM 2952 C C . THR A 1 374 ? 21.277 -5.757 -21.262 1.00 89.31 374 THR A C 1
ATOM 2954 O O . THR A 1 374 ? 21.737 -4.628 -21.425 1.00 89.31 374 THR A O 1
ATOM 2957 N N . GLN A 1 375 ? 20.638 -6.117 -20.152 1.00 89.44 375 GLN A N 1
ATOM 2958 C CA . GLN A 1 375 ? 20.527 -5.254 -18.982 1.00 89.44 375 GLN A CA 1
ATOM 2959 C C . GLN A 1 375 ? 21.765 -5.410 -18.091 1.00 89.44 375 GLN A C 1
ATOM 2961 O O . GLN A 1 375 ? 22.028 -6.489 -17.562 1.00 89.44 375 GLN A O 1
ATOM 2966 N N . TYR A 1 376 ? 22.507 -4.319 -17.913 1.00 87.88 376 TYR A N 1
ATOM 2967 C CA . TYR A 1 376 ? 23.598 -4.196 -16.947 1.00 87.88 376 TYR A CA 1
ATOM 2968 C C . TYR A 1 376 ? 23.089 -3.585 -15.637 1.00 87.88 376 TYR A C 1
ATOM 2970 O O . TYR A 1 376 ? 21.920 -3.230 -15.520 1.00 87.88 376 TYR A O 1
ATOM 2978 N N . THR A 1 377 ? 23.960 -3.435 -14.639 1.00 81.75 377 THR A N 1
ATOM 2979 C CA . THR A 1 377 ? 23.596 -2.828 -13.346 1.00 81.75 377 THR A CA 1
ATOM 2980 C C . THR A 1 377 ? 23.140 -1.371 -13.483 1.00 81.75 377 THR A C 1
ATOM 2982 O O . THR A 1 377 ? 22.278 -0.922 -12.729 1.00 81.75 377 THR A O 1
ATOM 2985 N N . ASP A 1 378 ? 23.711 -0.630 -14.432 1.00 86.62 378 ASP A N 1
ATOM 2986 C CA . ASP A 1 378 ? 23.515 0.810 -14.598 1.00 86.62 378 ASP A CA 1
ATOM 2987 C C . ASP A 1 378 ? 23.197 1.226 -16.042 1.00 86.62 378 ASP A C 1
ATOM 2989 O O . ASP A 1 378 ? 23.254 2.409 -16.366 1.00 86.62 378 ASP A O 1
ATOM 2993 N N . GLY A 1 379 ? 22.835 0.292 -16.923 1.00 88.88 379 GLY A N 1
ATOM 2994 C CA . GLY A 1 379 ? 22.552 0.625 -18.317 1.00 88.88 379 GLY A CA 1
ATOM 2995 C C . GLY A 1 379 ? 22.028 -0.523 -19.167 1.00 88.88 379 GLY A C 1
ATOM 2996 O O . GLY A 1 379 ? 21.888 -1.656 -18.708 1.00 88.88 379 GLY A O 1
ATOM 2997 N N . LEU A 1 380 ? 21.750 -0.213 -20.431 1.00 91.06 380 LEU A N 1
ATOM 2998 C CA . LEU A 1 3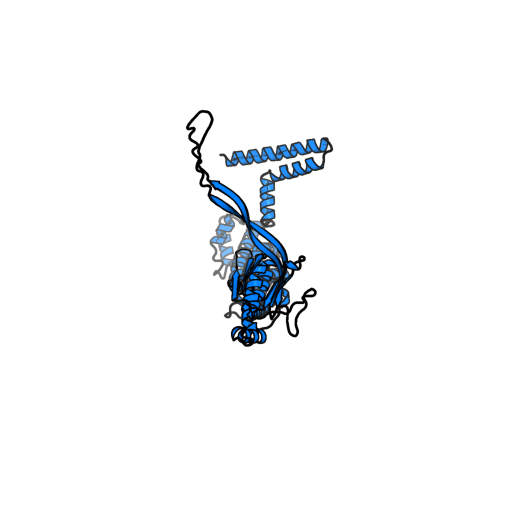80 ? 21.329 -1.161 -21.461 1.00 91.06 380 LEU A CA 1
ATOM 2999 C C . LEU A 1 380 ? 22.360 -1.222 -22.581 1.00 91.06 380 LEU A C 1
ATOM 3001 O O . LEU A 1 380 ? 22.759 -0.189 -23.116 1.00 91.06 380 LEU A O 1
ATOM 3005 N N . GLY A 1 381 ? 22.755 -2.438 -22.942 1.00 91.88 381 GLY A N 1
ATOM 3006 C CA . GLY A 1 381 ? 23.471 -2.732 -24.176 1.00 91.88 381 GLY A CA 1
ATOM 3007 C C . GLY A 1 381 ? 22.494 -3.134 -25.269 1.00 91.88 381 GLY A C 1
ATOM 3008 O O . GLY A 1 381 ? 21.665 -4.009 -25.048 1.00 91.88 381 GLY A O 1
ATOM 3009 N N . PHE A 1 382 ? 22.610 -2.536 -26.444 1.00 93.94 382 PHE A N 1
ATOM 3010 C CA . PHE A 1 382 ? 21.895 -2.907 -27.658 1.00 93.94 382 PHE A CA 1
ATOM 3011 C C . PHE A 1 382 ? 22.887 -3.562 -28.610 1.00 93.94 382 PHE A C 1
ATOM 3013 O O . PHE A 1 382 ? 23.935 -2.979 -28.891 1.00 93.94 382 PHE A O 1
ATOM 3020 N N . ILE A 1 383 ? 22.569 -4.762 -29.087 1.00 91.75 383 ILE A N 1
ATOM 3021 C CA . ILE A 1 383 ? 23.408 -5.514 -30.018 1.00 91.75 383 ILE A CA 1
ATOM 3022 C C . ILE A 1 383 ? 22.699 -5.548 -31.367 1.00 91.75 383 ILE A C 1
ATOM 3024 O O . ILE A 1 383 ? 21.579 -6.049 -31.482 1.00 91.75 383 ILE A O 1
ATOM 3028 N N . ILE A 1 384 ? 23.377 -5.016 -32.376 1.00 92.12 384 ILE A N 1
ATOM 3029 C CA . ILE A 1 384 ? 22.999 -5.086 -33.786 1.00 92.12 384 ILE A CA 1
ATOM 3030 C C . ILE A 1 384 ? 24.162 -5.723 -34.551 1.00 92.12 384 ILE A C 1
ATOM 3032 O O . ILE A 1 384 ? 25.283 -5.695 -34.060 1.00 92.12 384 ILE A O 1
ATOM 3036 N N . ASP A 1 385 ? 23.911 -6.286 -35.730 1.00 88.56 385 ASP A N 1
ATOM 3037 C CA . ASP A 1 385 ? 24.854 -7.125 -36.500 1.00 88.56 385 ASP A CA 1
ATOM 3038 C C . ASP A 1 385 ? 26.360 -6.884 -36.225 1.00 88.56 385 ASP A C 1
ATOM 3040 O O . ASP A 1 385 ? 27.011 -7.695 -35.567 1.00 88.56 385 ASP A O 1
ATOM 3044 N N . GLN A 1 386 ? 26.902 -5.731 -36.637 1.00 83.81 386 GLN A N 1
ATOM 3045 C CA . GLN A 1 386 ? 28.328 -5.396 -36.469 1.00 83.81 386 GLN A CA 1
ATOM 3046 C C . GLN A 1 386 ? 28.621 -4.336 -35.396 1.00 83.81 386 GLN A C 1
ATOM 3048 O O . GLN A 1 386 ? 29.777 -3.960 -35.220 1.00 83.81 386 GLN A O 1
ATOM 3053 N N . ASN A 1 387 ? 27.608 -3.831 -34.687 1.00 86.81 387 ASN A N 1
ATOM 3054 C CA . ASN A 1 387 ? 27.771 -2.723 -33.743 1.00 86.81 387 ASN A CA 1
ATOM 3055 C C . ASN A 1 387 ? 27.097 -3.022 -32.403 1.00 86.81 387 ASN A C 1
ATOM 3057 O O . ASN A 1 387 ? 26.083 -3.710 -32.316 1.00 86.81 387 ASN A O 1
ATOM 3061 N N . ASN A 1 388 ? 27.613 -2.413 -31.342 1.00 89.69 388 ASN A N 1
ATOM 3062 C CA . ASN A 1 388 ? 26.932 -2.370 -30.061 1.00 89.69 388 ASN A CA 1
ATOM 3063 C C . ASN A 1 388 ? 26.785 -0.924 -29.585 1.00 89.69 388 ASN A C 1
ATOM 3065 O O . ASN A 1 388 ? 27.584 -0.047 -29.911 1.00 89.69 388 ASN A O 1
ATOM 3069 N N . PHE A 1 389 ? 25.730 -0.668 -28.822 1.00 93.56 389 PHE A N 1
ATOM 3070 C CA . PHE A 1 389 ? 25.528 0.620 -28.171 1.00 93.56 389 PHE A CA 1
ATOM 3071 C C . PHE A 1 389 ? 25.227 0.387 -26.705 1.00 93.56 389 PHE A C 1
ATOM 3073 O O . PHE A 1 389 ? 24.333 -0.385 -26.381 1.00 93.56 389 PHE A O 1
ATOM 3080 N N . ILE A 1 390 ? 25.942 1.068 -25.816 1.00 93.38 390 ILE A N 1
ATOM 3081 C CA . ILE A 1 390 ? 25.693 0.993 -24.377 1.00 93.38 390 ILE A CA 1
ATOM 3082 C C . ILE A 1 390 ? 25.175 2.348 -23.915 1.00 93.38 390 ILE A C 1
ATOM 3084 O O . ILE A 1 390 ? 25.799 3.376 -24.177 1.00 93.38 390 ILE A O 1
ATOM 3088 N N . VAL A 1 391 ? 24.033 2.358 -23.230 1.00 94.81 391 VAL A N 1
ATOM 3089 C CA . VAL A 1 391 ? 23.427 3.566 -22.662 1.00 94.81 391 VAL A CA 1
ATOM 3090 C C . VAL A 1 391 ? 23.252 3.386 -21.162 1.00 94.81 391 VAL A C 1
ATOM 3092 O O . VAL A 1 391 ? 22.494 2.529 -20.713 1.00 94.81 391 VAL A O 1
ATOM 3095 N N . GLN A 1 392 ? 23.941 4.220 -20.389 1.00 93.94 392 GLN A N 1
ATOM 3096 C CA . GLN A 1 392 ? 23.790 4.320 -18.944 1.00 93.94 392 GLN A CA 1
ATOM 3097 C C . GLN A 1 392 ? 22.457 4.996 -18.601 1.00 93.94 392 GLN A C 1
ATOM 3099 O O . GLN A 1 392 ? 22.124 6.031 -19.185 1.00 93.94 392 GLN A O 1
ATOM 3104 N N . LEU A 1 393 ? 21.713 4.432 -17.651 1.00 91.19 393 LEU A N 1
ATOM 3105 C CA . LEU A 1 393 ? 20.388 4.885 -17.223 1.00 91.19 393 LEU A CA 1
ATOM 3106 C C . LEU A 1 393 ? 20.292 4.900 -15.693 1.00 91.19 393 LEU A C 1
ATOM 3108 O O . LEU A 1 393 ? 21.011 4.186 -14.995 1.00 91.19 393 LEU A O 1
ATOM 3112 N N . SER A 1 394 ? 19.362 5.693 -15.154 1.00 91.94 394 SER A N 1
ATOM 3113 C CA . SER A 1 394 ? 19.008 5.576 -13.735 1.00 91.94 394 SER A CA 1
ATOM 3114 C C . SER A 1 394 ? 18.405 4.192 -13.462 1.00 91.94 394 SER A C 1
ATOM 3116 O O . SER A 1 394 ? 17.761 3.622 -14.337 1.00 91.94 394 SER A O 1
ATOM 3118 N N . THR A 1 395 ? 18.544 3.649 -12.248 1.00 87.81 395 THR A N 1
ATOM 3119 C CA . THR A 1 395 ? 18.000 2.316 -11.910 1.00 87.81 395 THR A CA 1
ATOM 3120 C C . THR A 1 395 ? 16.500 2.197 -12.202 1.00 87.81 395 THR A C 1
ATOM 3122 O O . THR A 1 395 ? 16.040 1.161 -12.673 1.00 87.81 395 THR A O 1
ATOM 3125 N N . LYS A 1 396 ? 15.739 3.274 -11.963 1.00 88.38 396 LYS A N 1
ATOM 3126 C CA . LYS A 1 396 ? 14.299 3.314 -12.240 1.00 88.38 396 LYS A CA 1
ATOM 3127 C C . LYS A 1 396 ? 14.013 3.325 -13.742 1.00 88.38 396 LYS A C 1
ATOM 3129 O O . LYS A 1 396 ? 13.136 2.599 -14.198 1.00 88.38 396 LYS A O 1
ATOM 3134 N N . ASP A 1 397 ? 14.730 4.153 -14.500 1.00 91.31 397 ASP A N 1
ATOM 3135 C CA . ASP A 1 397 ? 14.539 4.234 -15.950 1.00 91.31 397 ASP A CA 1
ATOM 3136 C C . ASP A 1 397 ? 15.000 2.954 -16.640 1.00 91.31 397 ASP A C 1
ATOM 3138 O O . ASP A 1 397 ? 14.373 2.535 -17.601 1.00 91.31 397 ASP A O 1
ATOM 3142 N N . LEU A 1 398 ? 16.044 2.306 -16.124 1.00 91.00 398 LEU A N 1
ATOM 3143 C CA . LEU A 1 398 ? 16.545 1.029 -16.608 1.00 91.00 398 LEU A CA 1
ATOM 3144 C C . LEU A 1 398 ? 15.476 -0.068 -16.545 1.00 91.00 398 LEU A C 1
ATOM 3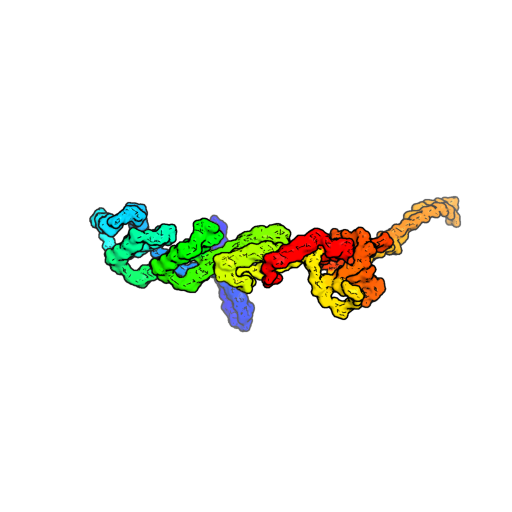146 O O . LEU A 1 398 ? 15.216 -0.708 -17.560 1.00 91.00 398 LEU A O 1
ATOM 3150 N N . GLU A 1 399 ? 14.847 -0.259 -15.379 1.00 90.50 399 GLU A N 1
ATOM 3151 C CA . GLU A 1 399 ? 13.782 -1.256 -15.192 1.00 90.50 399 GLU A CA 1
ATOM 3152 C C . GLU A 1 399 ? 12.579 -0.964 -16.098 1.00 90.50 399 GLU A C 1
ATOM 3154 O O . GLU A 1 399 ? 12.091 -1.842 -16.807 1.00 90.50 399 GLU A O 1
ATOM 3159 N N . LEU A 1 400 ? 12.106 0.286 -16.109 1.00 92.38 400 LEU A N 1
ATOM 3160 C CA . LEU A 1 400 ? 10.936 0.662 -16.903 1.00 92.38 400 LEU A CA 1
ATOM 3161 C C . LEU A 1 400 ? 11.212 0.548 -18.405 1.00 92.38 400 LEU A C 1
ATOM 3163 O O . LEU A 1 400 ? 10.379 0.025 -19.143 1.00 92.38 400 LEU A O 1
ATOM 3167 N N . PHE A 1 401 ? 12.381 1.001 -18.858 1.00 94.81 401 PHE A N 1
ATOM 3168 C CA . PHE A 1 401 ? 12.750 0.965 -20.267 1.00 94.81 401 PHE A CA 1
ATOM 3169 C C . PHE A 1 401 ? 12.976 -0.467 -20.754 1.00 94.81 401 PHE A C 1
ATOM 3171 O O . PHE A 1 401 ? 12.533 -0.790 -21.851 1.00 94.81 401 PHE A O 1
ATOM 3178 N N . SER A 1 402 ? 13.615 -1.341 -19.968 1.00 93.44 402 SER A N 1
ATOM 3179 C CA . SER A 1 402 ? 13.878 -2.725 -20.390 1.00 93.44 402 SER A CA 1
ATOM 3180 C C . SER A 1 402 ? 12.589 -3.536 -20.544 1.00 93.44 402 SER A C 1
ATOM 3182 O O . SER A 1 402 ? 12.410 -4.239 -21.545 1.00 93.44 402 SER A O 1
ATOM 3184 N N . ILE A 1 403 ? 11.644 -3.378 -19.614 1.00 94.12 403 ILE A N 1
ATOM 3185 C CA . ILE A 1 403 ? 10.319 -4.003 -19.701 1.00 94.12 403 ILE A CA 1
ATOM 3186 C C . ILE A 1 403 ? 9.540 -3.427 -20.890 1.00 94.12 403 ILE A C 1
ATOM 3188 O O . ILE A 1 403 ? 8.986 -4.184 -21.690 1.00 94.12 403 ILE A O 1
ATOM 3192 N N . ALA A 1 404 ? 9.527 -2.098 -21.044 1.00 96.00 404 ALA A N 1
ATOM 3193 C CA . ALA A 1 404 ? 8.844 -1.445 -22.156 1.00 96.00 404 ALA A CA 1
ATOM 3194 C C . ALA A 1 404 ? 9.413 -1.884 -23.514 1.00 96.00 404 ALA A C 1
ATOM 3196 O O . ALA A 1 404 ? 8.639 -2.177 -24.421 1.00 96.00 404 ALA A O 1
ATOM 3197 N N . LEU A 1 405 ? 10.740 -1.980 -23.643 1.00 96.38 405 LEU A N 1
ATOM 3198 C CA . LEU A 1 405 ? 11.430 -2.429 -24.852 1.00 96.38 405 LEU A CA 1
ATOM 3199 C C . LEU A 1 405 ? 11.058 -3.870 -25.196 1.00 96.38 405 LEU A C 1
ATOM 3201 O O . LEU A 1 405 ? 10.668 -4.141 -26.328 1.00 96.38 405 LEU A O 1
ATOM 3205 N N . SER A 1 406 ? 11.107 -4.773 -24.214 1.00 95.19 406 SER A N 1
ATOM 3206 C CA . SER A 1 406 ? 10.718 -6.179 -24.392 1.00 95.19 406 SER A CA 1
ATOM 3207 C C . SER A 1 406 ? 9.301 -6.301 -24.951 1.00 95.19 406 SER A C 1
ATOM 3209 O O . SER A 1 406 ? 9.033 -7.061 -25.882 1.00 95.19 406 SER A O 1
ATOM 3211 N N . SER A 1 407 ? 8.383 -5.520 -24.392 1.00 95.25 407 SER A N 1
ATOM 3212 C CA . SER A 1 407 ? 6.989 -5.505 -24.812 1.00 95.25 407 SER A CA 1
ATOM 3213 C C . SER A 1 407 ? 6.759 -4.797 -26.144 1.00 95.25 407 SER A C 1
ATOM 3215 O O . SER A 1 407 ? 5.900 -5.228 -26.907 1.00 95.25 407 SER A O 1
ATOM 3217 N N . ALA A 1 408 ? 7.527 -3.752 -26.455 1.00 96.00 408 ALA A N 1
ATOM 3218 C CA . ALA A 1 408 ? 7.482 -3.083 -27.751 1.00 96.00 408 ALA A CA 1
ATOM 3219 C C . ALA A 1 408 ? 7.955 -4.018 -28.869 1.00 96.00 408 ALA A C 1
ATOM 3221 O O . ALA A 1 408 ? 7.270 -4.122 -29.879 1.00 96.00 408 ALA A O 1
ATOM 3222 N N . ILE A 1 409 ? 9.052 -4.756 -28.657 1.00 94.94 409 ILE A N 1
ATOM 3223 C CA . ILE A 1 409 ? 9.542 -5.779 -29.594 1.00 94.94 409 ILE A CA 1
ATOM 3224 C C . ILE A 1 409 ? 8.464 -6.841 -29.820 1.00 94.94 409 ILE A C 1
ATOM 3226 O O . ILE A 1 409 ? 8.109 -7.120 -30.961 1.00 94.94 409 ILE A O 1
ATOM 3230 N N . ARG A 1 410 ? 7.885 -7.391 -28.742 1.00 94.69 410 ARG A N 1
ATOM 3231 C CA . ARG A 1 410 ? 6.818 -8.398 -28.848 1.00 94.69 410 ARG A CA 1
ATOM 3232 C C . ARG A 1 410 ? 5.614 -7.880 -29.635 1.00 94.69 410 ARG A C 1
ATOM 3234 O O . ARG A 1 410 ? 5.133 -8.569 -30.520 1.00 94.69 410 ARG A O 1
ATOM 3241 N N . ASN A 1 411 ? 5.141 -6.673 -29.332 1.00 94.62 411 ASN A N 1
ATOM 3242 C CA . ASN A 1 411 ? 4.005 -6.074 -30.033 1.00 94.62 411 ASN A CA 1
ATOM 3243 C C . ASN A 1 411 ? 4.325 -5.718 -31.495 1.00 94.62 411 ASN A C 1
ATOM 3245 O O . ASN A 1 411 ? 3.416 -5.692 -32.317 1.00 94.62 411 ASN A O 1
ATOM 3249 N N . HIS A 1 412 ? 5.582 -5.404 -31.811 1.00 94.00 412 HIS A N 1
ATOM 3250 C CA . HIS A 1 412 ? 6.025 -5.097 -33.172 1.00 94.00 412 HIS A CA 1
ATOM 3251 C C . HIS A 1 412 ? 6.091 -6.360 -34.037 1.00 94.00 412 HIS A C 1
ATOM 3253 O O . HIS A 1 412 ? 5.560 -6.371 -35.143 1.00 94.00 412 HIS A O 1
ATOM 3259 N N . LEU A 1 413 ? 6.673 -7.439 -33.505 1.00 92.56 413 LEU A N 1
ATOM 3260 C CA . LEU A 1 413 ? 6.794 -8.724 -34.202 1.00 92.56 413 LEU A CA 1
ATOM 3261 C C . LEU A 1 413 ? 5.462 -9.491 -34.260 1.00 92.56 413 LEU A C 1
ATOM 3263 O O . LEU A 1 413 ? 5.157 -10.131 -35.263 1.00 92.56 413 LEU A O 1
ATOM 3267 N N . GLU A 1 414 ? 4.653 -9.407 -33.199 1.00 92.94 414 GLU A N 1
ATOM 3268 C CA . GLU A 1 414 ? 3.354 -10.076 -33.065 1.00 92.94 414 GLU A CA 1
ATOM 3269 C C . GLU A 1 414 ? 2.271 -9.085 -32.581 1.00 92.94 414 GLU A C 1
ATOM 3271 O O . GLU A 1 414 ? 1.962 -9.021 -31.381 1.00 92.94 414 GLU A O 1
ATOM 3276 N N . PRO A 1 415 ? 1.653 -8.311 -33.497 1.00 86.56 415 PRO A N 1
ATOM 3277 C CA . PRO A 1 415 ? 0.680 -7.267 -33.147 1.00 86.56 415 PRO A CA 1
ATOM 3278 C C . PRO A 1 415 ? -0.546 -7.747 -32.357 1.00 86.56 415 PRO A C 1
ATOM 3280 O O . PRO A 1 415 ? -1.073 -6.997 -31.535 1.00 86.56 415 PRO A O 1
ATOM 3283 N N . ASP A 1 416 ? -0.960 -9.002 -32.557 1.00 85.81 416 ASP A N 1
ATOM 3284 C CA . ASP A 1 416 ? -2.114 -9.630 -31.898 1.00 85.81 416 ASP A CA 1
ATOM 3285 C C . ASP A 1 416 ? -1.700 -10.769 -30.946 1.00 85.81 416 ASP A C 1
ATOM 3287 O O . ASP A 1 416 ? -2.377 -11.795 -30.836 1.00 85.81 416 ASP A O 1
ATOM 3291 N N . ASN A 1 417 ? -0.574 -10.602 -30.243 1.00 92.44 417 ASN A N 1
ATOM 3292 C CA . ASN A 1 417 ? -0.113 -11.596 -29.274 1.00 92.44 417 ASN A CA 1
ATOM 3293 C C . ASN A 1 417 ? -1.131 -11.833 -28.138 1.00 92.44 417 ASN A C 1
ATOM 3295 O O . ASN A 1 417 ? -1.867 -10.937 -27.706 1.00 92.44 417 ASN A O 1
ATOM 3299 N N . GLU A 1 418 ? -1.157 -13.068 -27.627 1.00 92.56 418 GLU A N 1
ATOM 3300 C CA . GLU A 1 418 ? -2.124 -13.498 -26.614 1.00 92.56 418 GLU A CA 1
ATOM 3301 C C . GLU A 1 418 ? -2.053 -12.648 -25.339 1.00 92.56 418 GLU A C 1
ATOM 3303 O O . GLU A 1 418 ? -3.096 -12.258 -24.810 1.00 92.56 418 GLU A O 1
ATOM 3308 N N . THR A 1 419 ? -0.844 -12.308 -24.885 1.00 91.44 419 THR A N 1
ATOM 3309 C CA . THR A 1 419 ? -0.612 -11.478 -23.696 1.00 91.44 419 THR A CA 1
ATOM 3310 C C . THR A 1 419 ? -1.336 -10.138 -23.803 1.00 91.44 419 THR A C 1
ATOM 3312 O O . THR A 1 419 ? -2.095 -9.768 -22.907 1.00 91.44 419 THR A O 1
ATOM 3315 N N . LEU A 1 420 ? -1.169 -9.434 -24.926 1.00 92.25 420 LEU A N 1
ATOM 3316 C CA . LEU A 1 420 ? -1.813 -8.146 -25.168 1.00 92.25 420 LEU A CA 1
ATOM 3317 C C . LEU A 1 420 ? -3.342 -8.275 -25.238 1.00 92.25 420 LEU A C 1
ATOM 3319 O O . LEU A 1 420 ? -4.063 -7.444 -24.681 1.00 92.25 420 LEU A O 1
ATOM 3323 N N . ARG A 1 421 ? -3.854 -9.329 -25.885 1.00 91.19 421 ARG A N 1
ATOM 3324 C CA . ARG A 1 421 ? -5.298 -9.595 -25.991 1.00 91.19 421 ARG A CA 1
ATOM 3325 C C . ARG A 1 421 ? -5.933 -9.862 -24.625 1.00 91.19 421 ARG A C 1
ATOM 3327 O O . ARG A 1 421 ? -6.993 -9.308 -24.320 1.00 91.19 421 ARG A O 1
ATOM 3334 N N . LEU A 1 422 ? -5.296 -10.698 -23.804 1.00 90.69 422 LEU A N 1
ATOM 3335 C CA . LEU A 1 422 ? -5.755 -10.999 -22.448 1.00 90.69 422 LEU A CA 1
ATOM 3336 C C . LEU A 1 422 ? -5.743 -9.742 -21.578 1.00 90.69 422 LEU A C 1
ATOM 3338 O O . LEU A 1 422 ? -6.740 -9.456 -20.921 1.00 90.69 422 LEU A O 1
ATOM 3342 N N . ALA A 1 423 ? -4.676 -8.946 -21.652 1.00 90.88 423 ALA A N 1
ATOM 3343 C CA . ALA A 1 423 ? -4.560 -7.706 -20.896 1.00 90.88 423 ALA A CA 1
ATOM 3344 C C . ALA A 1 423 ? -5.619 -6.667 -21.286 1.00 90.88 423 ALA A C 1
ATOM 3346 O O . ALA A 1 423 ? -6.234 -6.068 -20.408 1.00 90.88 423 ALA A O 1
ATOM 3347 N N . ARG A 1 424 ? -5.898 -6.490 -22.587 1.00 89.88 424 ARG A N 1
ATOM 3348 C CA . ARG A 1 424 ? -6.998 -5.627 -23.060 1.00 89.88 424 ARG A CA 1
ATOM 3349 C C . ARG A 1 424 ? -8.351 -6.105 -22.541 1.00 89.88 424 ARG A C 1
ATOM 3351 O O . ARG A 1 424 ? -9.111 -5.307 -22.009 1.00 89.88 424 ARG A O 1
ATOM 3358 N N . THR A 1 425 ? -8.604 -7.412 -22.610 1.00 89.06 425 THR A N 1
ATOM 3359 C CA . THR A 1 425 ? -9.836 -8.015 -22.076 1.00 89.06 425 THR A CA 1
ATOM 3360 C C . THR A 1 425 ? -9.966 -7.785 -20.566 1.00 89.06 425 THR A C 1
ATOM 3362 O O . THR A 1 425 ? -11.064 -7.574 -20.056 1.00 89.06 425 THR A O 1
ATOM 3365 N N . GLU A 1 426 ? -8.858 -7.849 -19.825 1.00 87.94 426 GLU A N 1
ATOM 3366 C CA . GLU A 1 426 ? -8.849 -7.598 -18.384 1.00 87.94 426 GLU A CA 1
ATOM 3367 C C . GLU A 1 426 ? -9.104 -6.122 -18.059 1.00 87.94 426 GLU A C 1
ATOM 3369 O O . GLU A 1 426 ? -9.889 -5.830 -17.160 1.00 87.94 426 GLU A O 1
ATOM 3374 N N . ILE A 1 427 ? -8.515 -5.196 -18.822 1.00 86.81 427 ILE A N 1
ATOM 3375 C CA . ILE A 1 427 ? -8.766 -3.753 -18.696 1.00 86.81 427 ILE A CA 1
ATOM 3376 C C . ILE A 1 427 ? -10.233 -3.427 -18.998 1.00 86.81 427 ILE A C 1
ATOM 3378 O O . ILE A 1 427 ? -10.851 -2.700 -18.230 1.00 86.81 427 ILE A O 1
ATOM 3382 N N . GLU A 1 428 ? -10.813 -3.996 -20.059 1.00 84.75 428 GLU A N 1
ATOM 3383 C CA . GLU A 1 428 ? -12.226 -3.796 -20.422 1.00 84.75 428 GLU A CA 1
ATOM 3384 C C . GLU A 1 428 ? -13.196 -4.291 -19.341 1.00 84.75 428 GLU A C 1
ATOM 3386 O O . GLU A 1 428 ? -14.263 -3.710 -19.137 1.00 84.75 428 GLU A O 1
ATOM 3391 N N . LYS A 1 429 ? -12.837 -5.374 -18.642 1.00 82.19 429 LYS A N 1
ATOM 3392 C CA . LYS A 1 429 ? -13.614 -5.907 -17.513 1.00 82.19 429 LYS A CA 1
ATOM 3393 C C . LYS A 1 429 ? -13.367 -5.136 -16.216 1.00 82.19 429 LYS A C 1
ATOM 3395 O O . LYS A 1 429 ? -14.236 -5.121 -15.342 1.00 82.19 429 LYS A O 1
ATOM 3400 N N . GLY A 1 430 ? -12.182 -4.553 -16.071 1.00 68.38 430 GLY A N 1
ATOM 3401 C CA . GLY A 1 430 ? -11.779 -3.760 -14.922 1.00 68.38 430 GLY A CA 1
ATOM 3402 C C . GLY A 1 430 ? -12.425 -2.375 -14.919 1.00 68.38 430 GLY A C 1
ATOM 3403 O O . GLY A 1 430 ? -12.825 -1.832 -15.944 1.00 68.38 430 GLY A O 1
ATOM 3404 N N . LYS A 1 431 ? -12.522 -1.768 -13.735 1.00 60.94 431 LYS A N 1
ATOM 3405 C CA . LYS A 1 431 ? -12.826 -0.336 -13.613 1.00 60.94 431 LYS A CA 1
ATOM 3406 C C . LYS A 1 431 ? -11.507 0.419 -13.476 1.00 60.94 431 LYS A C 1
ATOM 3408 O O . LYS A 1 431 ? -10.806 0.203 -12.494 1.00 60.94 431 LYS A O 1
ATOM 3413 N N . GLU A 1 432 ? -11.168 1.299 -14.417 1.00 54.22 432 GLU A N 1
ATOM 3414 C CA . GLU A 1 432 ? -9.979 2.156 -14.295 1.00 54.22 432 GLU A CA 1
ATOM 3415 C C . GLU A 1 432 ? -10.258 3.359 -13.383 1.00 54.22 432 GLU A C 1
ATOM 3417 O O . GLU A 1 432 ? -11.211 4.103 -13.614 1.00 54.22 432 GLU A O 1
ATOM 3422 N N . VAL A 1 433 ? -9.423 3.581 -12.357 1.00 49.47 433 VAL A N 1
ATOM 3423 C CA . VAL A 1 433 ? -9.508 4.804 -11.520 1.00 49.47 433 VAL A CA 1
ATOM 3424 C C . VAL A 1 433 ? -8.135 5.377 -11.120 1.00 49.47 433 VAL A C 1
ATOM 3426 O O . VAL A 1 433 ? -8.055 6.554 -10.776 1.00 49.47 433 VAL A O 1
ATOM 3429 N N . ILE A 1 434 ? -7.050 4.586 -11.157 1.00 48.28 434 ILE A N 1
ATOM 3430 C CA . ILE A 1 434 ? -5.696 5.025 -10.734 1.00 48.28 434 ILE A CA 1
ATOM 3431 C C . ILE A 1 434 ? -4.870 5.615 -11.875 1.00 48.28 434 ILE A C 1
ATOM 3433 O O . ILE A 1 434 ? -4.793 4.951 -12.938 1.00 48.28 434 ILE A O 1
#

pLDDT: mean 81.59, std 15.6, range [32.44, 97.5]